Protein AF-A0A165JBP5-F1 (afdb_monomer)

Structure (mmCIF, N/CA/C/O backbone):
data_AF-A0A165JBP5-F1
#
_entry.id   AF-A0A165JBP5-F1
#
loop_
_atom_site.group_PDB
_atom_site.id
_atom_site.type_symbol
_atom_site.label_atom_id
_atom_site.label_alt_id
_atom_site.label_comp_id
_atom_site.label_asym_id
_atom_site.label_entity_id
_atom_site.label_seq_id
_atom_site.pdbx_PDB_ins_code
_atom_site.Cartn_x
_atom_site.Cartn_y
_atom_site.Cartn_z
_atom_site.occupancy
_atom_site.B_iso_or_equiv
_atom_site.auth_seq_id
_atom_site.auth_comp_id
_atom_site.auth_asym_id
_atom_site.auth_atom_id
_atom_site.pdbx_PDB_model_num
ATOM 1 N N . MET A 1 1 ? 61.149 -17.577 -31.610 1.00 40.12 1 MET A N 1
ATOM 2 C CA . MET A 1 1 ? 61.327 -18.401 -30.396 1.00 40.12 1 MET A CA 1
ATOM 3 C C . MET A 1 1 ? 60.528 -17.766 -29.270 1.00 40.12 1 MET A C 1
ATOM 5 O O . MET A 1 1 ? 60.958 -16.780 -28.693 1.00 40.12 1 MET A O 1
ATOM 9 N N . THR A 1 2 ? 59.317 -18.264 -29.044 1.00 34.28 2 THR A N 1
ATOM 10 C CA . THR A 1 2 ? 58.330 -17.736 -28.092 1.00 34.28 2 THR A CA 1
ATOM 11 C C . THR A 1 2 ? 57.999 -18.848 -27.102 1.00 34.28 2 THR A C 1
ATOM 13 O O . THR A 1 2 ? 57.401 -19.853 -27.479 1.00 34.28 2 THR A O 1
ATOM 16 N N . ALA A 1 3 ? 58.407 -18.693 -25.841 1.00 36.00 3 ALA A N 1
ATOM 17 C CA . ALA A 1 3 ? 58.127 -19.660 -24.783 1.00 36.00 3 ALA A CA 1
ATOM 18 C C . ALA A 1 3 ? 56.919 -19.199 -23.951 1.00 36.00 3 ALA A C 1
ATOM 20 O O . ALA A 1 3 ? 56.989 -18.243 -23.182 1.00 36.00 3 ALA A O 1
ATOM 21 N N . ARG A 1 4 ? 55.794 -19.898 -24.137 1.00 36.47 4 ARG A N 1
ATOM 22 C CA . ARG A 1 4 ? 54.567 -19.799 -23.333 1.00 36.47 4 ARG A CA 1
ATOM 23 C C . ARG A 1 4 ? 54.794 -20.433 -21.956 1.00 36.47 4 ARG A C 1
ATOM 25 O O . ARG A 1 4 ? 55.040 -21.634 -21.884 1.00 36.47 4 ARG A O 1
ATOM 32 N N . LYS A 1 5 ? 54.609 -19.675 -20.871 1.00 44.28 5 LYS A N 1
ATOM 33 C CA . LYS A 1 5 ? 54.377 -20.235 -19.528 1.00 44.28 5 LYS A CA 1
ATOM 34 C C . LYS A 1 5 ? 52.882 -20.525 -19.362 1.00 44.28 5 LYS A C 1
ATOM 36 O O . LYS A 1 5 ? 52.058 -19.621 -19.464 1.00 44.28 5 LYS A O 1
ATOM 41 N N . ARG A 1 6 ? 52.544 -21.802 -19.161 1.00 39.50 6 ARG A N 1
ATOM 42 C CA . ARG A 1 6 ? 51.209 -22.284 -18.778 1.00 39.50 6 ARG A CA 1
ATOM 43 C C . ARG A 1 6 ? 51.093 -22.212 -17.255 1.00 39.50 6 ARG A C 1
ATOM 45 O O . ARG A 1 6 ? 51.916 -22.807 -16.567 1.00 39.50 6 ARG A O 1
ATOM 52 N N . SER A 1 7 ? 50.087 -21.514 -16.743 1.00 42.91 7 SER A N 1
ATOM 53 C CA . SER A 1 7 ? 49.663 -21.608 -15.346 1.00 42.91 7 SER A CA 1
ATOM 54 C C . SER A 1 7 ? 48.680 -22.773 -15.201 1.00 42.91 7 SER A C 1
ATOM 56 O O . SER A 1 7 ? 47.671 -22.852 -15.902 1.00 42.91 7 SER A O 1
ATOM 58 N N . HIS A 1 8 ? 49.001 -23.715 -14.315 1.00 35.94 8 HIS A N 1
ATOM 59 C CA . HIS A 1 8 ? 48.080 -24.758 -13.880 1.00 35.94 8 HIS A CA 1
ATOM 60 C C . HIS A 1 8 ? 47.186 -24.195 -12.775 1.00 35.94 8 HIS A C 1
ATOM 62 O O . HIS A 1 8 ? 47.665 -23.823 -11.710 1.00 35.94 8 HIS A O 1
ATOM 68 N N . SER A 1 9 ? 45.886 -24.110 -13.059 1.00 41.00 9 SER A N 1
ATOM 69 C CA . SER A 1 9 ? 44.841 -23.835 -12.075 1.00 41.00 9 SER A CA 1
ATOM 70 C C . SER A 1 9 ? 44.392 -25.168 -11.479 1.00 41.00 9 SER A C 1
ATOM 72 O O . SER A 1 9 ? 43.798 -26.001 -12.165 1.00 41.00 9 SER A O 1
ATOM 74 N N . THR A 1 10 ? 44.728 -25.386 -10.213 1.00 41.56 10 THR A N 1
ATOM 75 C CA . THR A 1 10 ? 44.215 -26.473 -9.383 1.00 41.56 10 THR A CA 1
ATOM 76 C C . THR A 1 10 ? 42.797 -26.117 -8.931 1.00 41.56 10 THR A C 1
ATOM 78 O O . THR A 1 10 ? 42.577 -25.136 -8.225 1.00 41.56 10 THR A O 1
ATOM 81 N N . ARG A 1 11 ? 41.808 -26.900 -9.382 1.00 39.97 11 ARG A N 1
ATOM 82 C CA . ARG A 1 11 ? 40.430 -26.844 -8.871 1.00 39.97 11 ARG A CA 1
ATOM 83 C C . ARG A 1 11 ? 40.359 -27.523 -7.496 1.00 39.97 11 ARG A C 1
ATOM 85 O O . ARG A 1 11 ? 40.967 -28.582 -7.341 1.00 39.97 11 ARG A O 1
ATOM 92 N N . PRO A 1 12 ? 39.580 -26.990 -6.540 1.00 46.50 12 PRO A N 1
ATOM 93 C CA . PRO A 1 12 ? 39.239 -27.716 -5.324 1.00 46.50 12 PRO A CA 1
ATOM 94 C C . PRO A 1 12 ? 38.275 -28.880 -5.641 1.00 46.50 12 PRO A C 1
ATOM 96 O O . PRO A 1 12 ? 37.539 -28.814 -6.634 1.00 46.50 12 PRO A O 1
ATOM 99 N N . PRO A 1 13 ? 38.274 -29.952 -4.828 1.00 42.56 13 PRO A N 1
ATOM 100 C CA . PRO A 1 13 ? 37.424 -31.116 -5.049 1.00 42.56 13 PRO A CA 1
ATOM 101 C C . PRO A 1 13 ? 35.950 -30.764 -4.813 1.00 42.56 13 PRO A C 1
ATOM 103 O O . PRO A 1 13 ? 35.600 -30.109 -3.832 1.00 42.56 13 PRO A O 1
ATOM 106 N N . GLN A 1 14 ? 35.082 -31.206 -5.724 1.00 44.69 14 GLN A N 1
ATOM 107 C CA . GLN A 1 14 ? 33.636 -31.129 -5.536 1.00 44.69 14 GLN A CA 1
ATOM 108 C C . GLN A 1 14 ? 33.166 -32.174 -4.512 1.00 44.69 14 GLN A C 1
ATOM 110 O O . GLN A 1 14 ? 33.669 -33.300 -4.528 1.00 44.69 14 GLN A O 1
ATOM 115 N N . PRO A 1 15 ? 32.183 -31.849 -3.654 1.00 43.00 15 PRO A N 1
ATOM 116 C CA . PRO A 1 15 ? 31.571 -32.832 -2.776 1.00 43.00 15 PRO A CA 1
ATOM 117 C C . PRO A 1 15 ? 30.715 -33.814 -3.588 1.00 43.00 15 PRO A C 1
ATOM 119 O O . PRO A 1 15 ? 29.838 -33.421 -4.359 1.00 43.00 15 PRO A O 1
ATOM 122 N N . HIS A 1 16 ? 30.976 -35.106 -3.391 1.00 38.22 16 HIS A N 1
ATOM 123 C CA . HIS A 1 16 ? 30.145 -36.203 -3.873 1.00 38.22 16 HIS A CA 1
ATOM 124 C C . HIS A 1 16 ? 28.750 -36.126 -3.235 1.00 38.22 16 HIS A C 1
ATOM 126 O O . HIS A 1 16 ? 28.582 -36.457 -2.064 1.00 38.22 16 HIS A O 1
ATOM 132 N N . TYR A 1 17 ? 27.739 -35.738 -4.013 1.00 39.03 17 TYR A N 1
ATOM 133 C CA . TYR A 1 17 ? 26.344 -36.003 -3.667 1.00 39.03 17 TYR A CA 1
ATOM 134 C C . TYR A 1 17 ? 26.021 -37.460 -4.008 1.00 39.03 17 TYR A C 1
ATOM 136 O O . TYR A 1 17 ? 26.021 -37.855 -5.175 1.00 39.03 17 TYR A O 1
ATOM 144 N N . GLN A 1 18 ? 25.771 -38.268 -2.978 1.00 38.34 18 GLN A N 1
ATOM 145 C CA . GLN A 1 18 ? 25.191 -39.598 -3.132 1.00 38.34 18 GLN A CA 1
ATOM 146 C C . GLN A 1 18 ? 23.746 -39.458 -3.622 1.00 38.34 18 GLN A C 1
ATOM 148 O O . GLN A 1 18 ? 22.915 -38.809 -2.989 1.00 38.34 18 GLN A O 1
ATOM 153 N N . SER A 1 19 ? 23.457 -40.075 -4.765 1.00 35.28 19 SER A N 1
ATOM 154 C CA . SER A 1 19 ? 22.115 -40.218 -5.314 1.00 35.28 19 SER A CA 1
ATOM 155 C C . SER A 1 19 ? 21.290 -41.155 -4.429 1.00 35.28 19 SER A C 1
ATOM 157 O O . SER A 1 19 ? 21.468 -42.374 -4.477 1.00 35.28 19 SER A O 1
ATOM 159 N N . LEU A 1 20 ? 20.376 -40.599 -3.637 1.00 39.31 20 LEU A N 1
ATOM 160 C CA . LEU A 1 20 ? 19.314 -41.380 -3.012 1.00 39.31 20 LEU A CA 1
ATOM 161 C C . LEU A 1 20 ? 18.241 -41.677 -4.063 1.00 39.31 20 LEU A C 1
ATOM 163 O O . LEU A 1 20 ? 17.650 -40.778 -4.660 1.00 39.31 20 LEU A O 1
ATOM 167 N N . SER A 1 21 ? 18.041 -42.966 -4.318 1.00 40.03 21 SER A N 1
ATOM 168 C CA . SER A 1 21 ? 17.002 -43.510 -5.189 1.00 40.03 21 SER A CA 1
ATOM 169 C C . SER A 1 21 ? 15.609 -43.235 -4.601 1.00 40.03 21 SER A C 1
ATOM 171 O O . SER A 1 21 ? 15.443 -43.339 -3.384 1.00 40.03 21 SER A O 1
ATOM 173 N N . PRO A 1 22 ? 14.584 -42.930 -5.417 1.00 39.22 22 PRO A N 1
ATOM 174 C CA . PRO A 1 22 ? 13.241 -42.691 -4.905 1.00 39.22 22 PRO A CA 1
ATOM 175 C C . PRO A 1 22 ? 12.577 -44.007 -4.482 1.00 39.22 22 PRO A C 1
ATOM 177 O O . PRO A 1 22 ? 12.387 -44.921 -5.287 1.00 39.22 22 PRO A O 1
ATOM 180 N N . SER A 1 23 ? 12.202 -44.084 -3.205 1.00 35.91 23 SER A N 1
ATOM 181 C CA . SER A 1 23 ? 11.363 -45.141 -2.653 1.00 35.91 23 SER A CA 1
ATOM 182 C C . SER A 1 23 ? 9.948 -45.048 -3.222 1.00 35.91 23 SER A C 1
ATOM 184 O O . SER A 1 23 ? 9.291 -44.010 -3.144 1.00 35.91 23 SER A O 1
ATOM 186 N N . SER A 1 24 ? 9.482 -46.167 -3.759 1.00 37.31 24 SER A N 1
ATOM 187 C CA . SER A 1 24 ? 8.130 -46.424 -4.241 1.00 37.31 24 SER A CA 1
ATOM 188 C C . SER A 1 24 ? 7.043 -46.080 -3.216 1.00 37.31 24 SER A C 1
ATOM 190 O O . SER A 1 24 ? 6.986 -46.687 -2.145 1.00 37.31 24 SER A O 1
ATOM 192 N N . THR A 1 25 ? 6.121 -45.189 -3.578 1.00 37.62 25 THR A N 1
ATOM 193 C CA . THR A 1 25 ? 4.823 -45.034 -2.910 1.00 37.62 25 THR A CA 1
ATOM 194 C C . THR A 1 25 ? 3.768 -45.955 -3.543 1.00 37.62 25 THR A C 1
ATOM 196 O O . THR A 1 25 ? 3.795 -46.202 -4.754 1.00 37.62 25 THR A O 1
ATOM 199 N N . PRO A 1 26 ? 2.830 -46.505 -2.750 1.00 40.28 26 PRO A N 1
ATOM 200 C CA . PRO A 1 26 ? 1.852 -47.467 -3.237 1.00 40.28 26 PRO A CA 1
ATOM 201 C C . PRO A 1 26 ? 0.666 -46.799 -3.950 1.00 40.28 26 PRO A C 1
ATOM 203 O O . PRO A 1 26 ? 0.109 -45.796 -3.507 1.00 40.28 26 PRO A O 1
ATOM 206 N N . ARG A 1 27 ? 0.257 -47.433 -5.056 1.00 35.12 27 ARG A N 1
ATOM 207 C CA . ARG A 1 27 ? -0.957 -47.175 -5.847 1.00 35.12 27 ARG A CA 1
ATOM 208 C C . ARG A 1 27 ? -2.212 -47.078 -4.968 1.00 35.12 27 ARG A C 1
ATOM 210 O O . ARG A 1 27 ? -2.663 -48.086 -4.427 1.00 35.12 27 ARG A O 1
ATOM 217 N N . SER A 1 28 ? -2.845 -45.905 -4.953 1.00 36.03 28 SER A N 1
ATOM 218 C CA . SER A 1 28 ? -4.246 -45.755 -4.549 1.00 36.03 28 SER A CA 1
ATOM 219 C C . SER A 1 28 ? -5.163 -46.279 -5.660 1.00 36.03 28 SER A C 1
ATOM 221 O O . SER A 1 28 ? -5.062 -45.880 -6.824 1.00 36.03 28 SER A O 1
ATOM 223 N N . LYS A 1 29 ? -6.027 -47.234 -5.304 1.00 35.16 29 LYS A N 1
ATOM 224 C CA . LYS A 1 29 ? -7.043 -47.818 -6.182 1.00 35.16 29 LYS A CA 1
ATOM 225 C C . LYS A 1 29 ? -8.154 -46.795 -6.419 1.00 35.16 29 LYS A C 1
ATOM 227 O O . LYS A 1 29 ? -8.869 -46.407 -5.504 1.00 35.16 29 LYS A O 1
ATOM 232 N N . ARG A 1 30 ? -8.322 -46.423 -7.685 1.00 35.06 30 ARG A N 1
ATOM 233 C CA . ARG A 1 30 ? -9.455 -45.664 -8.219 1.00 35.06 30 ARG A CA 1
ATOM 234 C C . ARG A 1 30 ? -10.709 -46.544 -8.138 1.00 35.06 30 ARG A C 1
ATOM 236 O O . ARG A 1 30 ? -10.842 -47.493 -8.909 1.00 35.06 30 ARG A O 1
ATOM 243 N N . GLN A 1 31 ? -11.591 -46.269 -7.182 1.00 37.12 31 GLN A N 1
ATOM 244 C CA . GLN A 1 31 ? -12.885 -46.936 -7.060 1.00 37.12 31 GLN A CA 1
ATOM 245 C C . GLN A 1 31 ? -13.874 -46.243 -8.009 1.00 37.12 31 GLN A C 1
ATOM 247 O O . GLN A 1 31 ? -14.167 -45.059 -7.865 1.00 37.12 31 GLN A O 1
ATOM 252 N N . GLN A 1 32 ? -14.319 -46.970 -9.034 1.00 37.28 32 GLN A N 1
ATOM 253 C CA . GLN A 1 32 ? -15.434 -46.582 -9.895 1.00 37.28 32 GLN A CA 1
ATOM 254 C C . GLN A 1 32 ? -16.723 -46.624 -9.067 1.00 37.28 32 GLN A C 1
ATOM 256 O O . GLN A 1 32 ? -17.088 -47.688 -8.570 1.00 37.28 32 GLN A O 1
ATOM 261 N N . MET A 1 33 ? -17.423 -45.495 -8.939 1.00 34.31 33 MET A N 1
ATOM 262 C CA . MET A 1 33 ? -18.826 -45.506 -8.526 1.00 34.31 33 MET A CA 1
ATOM 263 C C . MET A 1 33 ? -19.697 -45.715 -9.764 1.00 34.31 33 MET A C 1
ATOM 265 O O . MET A 1 33 ? -19.704 -44.901 -10.686 1.00 34.31 33 MET A O 1
ATOM 269 N N . GLN A 1 34 ? -20.389 -46.853 -9.779 1.00 36.25 34 GLN A N 1
ATOM 270 C CA . GLN A 1 34 ? -21.493 -47.145 -10.682 1.00 36.25 34 GLN A CA 1
ATOM 271 C C . GLN A 1 34 ? -22.719 -46.333 -10.257 1.00 36.25 34 GLN A C 1
ATOM 273 O O . GLN A 1 34 ? -23.075 -46.297 -9.080 1.00 36.25 34 GLN A O 1
ATOM 278 N N . VAL A 1 35 ? -23.368 -45.713 -11.238 1.00 39.09 35 VAL A N 1
ATOM 279 C CA . VAL A 1 35 ? -24.694 -45.108 -11.109 1.00 39.09 35 VAL A CA 1
ATOM 280 C C . VAL A 1 35 ? -25.719 -46.206 -11.387 1.00 39.09 35 VAL A C 1
ATOM 282 O O . VAL A 1 35 ? -25.727 -46.779 -12.475 1.00 39.09 35 VAL A O 1
ATOM 285 N N . GLY A 1 36 ? -26.561 -46.510 -10.400 1.00 37.16 36 GLY A N 1
ATOM 286 C CA . GLY A 1 36 ? -27.733 -47.375 -10.534 1.00 37.16 36 GLY A CA 1
ATOM 287 C C . GLY A 1 36 ? -29.008 -46.596 -10.178 1.00 37.16 36 GLY A C 1
ATOM 288 O O . GLY A 1 36 ? -28.953 -45.764 -9.270 1.00 37.16 36 GLY A O 1
ATOM 289 N N . PRO A 1 37 ? -30.139 -46.813 -10.876 1.00 53.53 37 PRO A N 1
ATOM 290 C CA . PRO A 1 37 ? -31.358 -46.037 -10.689 1.00 53.53 37 PRO A CA 1
ATOM 291 C C . PRO A 1 37 ? -32.276 -46.691 -9.651 1.00 53.53 37 PRO A C 1
ATOM 293 O O . PRO A 1 37 ? -32.528 -47.892 -9.710 1.00 53.53 37 PRO A O 1
ATOM 296 N N . HIS A 1 38 ? -32.858 -45.894 -8.755 1.00 37.09 38 HIS A N 1
ATOM 297 C CA . HIS A 1 38 ? -34.018 -46.316 -7.976 1.00 37.09 38 HIS A CA 1
ATOM 298 C C . HIS A 1 38 ? -35.079 -45.221 -7.963 1.00 37.09 38 HIS A C 1
ATOM 300 O O . HIS A 1 38 ? -34.883 -44.136 -7.423 1.00 37.09 38 HIS A O 1
ATOM 306 N N . GLY A 1 39 ? -36.211 -45.541 -8.591 1.00 39.78 39 GLY A N 1
ATOM 307 C CA . GLY A 1 39 ? -37.478 -44.875 -8.342 1.00 39.78 39 GLY A CA 1
ATOM 308 C C . GLY A 1 39 ? -38.073 -45.319 -7.006 1.00 39.78 39 GLY A C 1
ATOM 309 O O . GLY A 1 39 ? -37.805 -46.418 -6.523 1.00 39.78 39 GLY A O 1
ATOM 310 N N . GLY A 1 40 ? -38.911 -44.457 -6.440 1.00 34.47 40 GLY A N 1
ATOM 311 C CA . GLY A 1 40 ? -39.690 -44.734 -5.242 1.00 34.47 40 GLY A CA 1
ATOM 312 C C . GLY A 1 40 ? -40.638 -43.577 -4.953 1.00 34.47 40 GLY A C 1
ATOM 313 O O . GLY A 1 40 ? -40.209 -42.504 -4.548 1.00 34.47 40 GLY A O 1
ATOM 314 N N . GLN A 1 41 ? -41.921 -43.803 -5.222 1.00 39.88 41 GLN A N 1
ATOM 315 C CA . GLN A 1 41 ? -43.050 -42.962 -4.826 1.00 39.88 41 GLN A CA 1
ATOM 316 C C . GLN A 1 41 ? -43.143 -42.864 -3.290 1.00 39.88 41 GLN A C 1
ATOM 318 O O . GLN A 1 41 ? -42.776 -43.814 -2.603 1.00 39.88 41 GLN A O 1
ATOM 323 N N . THR A 1 42 ? -43.710 -41.782 -2.744 1.00 37.16 42 THR A N 1
ATOM 324 C CA . THR A 1 42 ? -45.019 -41.782 -2.042 1.00 37.16 42 THR A CA 1
ATOM 325 C C . THR A 1 42 ? -45.286 -40.482 -1.253 1.00 37.16 42 THR A C 1
ATOM 327 O O . THR A 1 42 ? -44.430 -39.966 -0.549 1.00 37.16 42 THR A O 1
ATOM 330 N N . ASN A 1 43 ? -46.535 -40.023 -1.392 1.00 34.06 43 ASN A N 1
ATOM 331 C CA . ASN A 1 43 ? -47.472 -39.477 -0.396 1.00 34.06 43 ASN A CA 1
ATOM 332 C C . ASN A 1 43 ? -47.259 -38.120 0.309 1.00 34.06 43 ASN A C 1
ATOM 334 O O . ASN A 1 43 ? -46.592 -37.984 1.326 1.00 34.06 43 ASN A O 1
ATOM 338 N N . ALA A 1 44 ? -48.022 -37.157 -0.220 1.00 40.97 44 ALA A N 1
ATOM 339 C CA . ALA A 1 44 ? -49.000 -36.277 0.430 1.00 40.97 44 ALA A CA 1
ATOM 340 C C . ALA A 1 44 ? -49.234 -36.353 1.957 1.00 40.97 44 ALA A C 1
ATOM 342 O O . ALA A 1 44 ? -49.679 -37.376 2.464 1.00 40.97 44 ALA A O 1
ATOM 343 N N . THR A 1 45 ? -49.147 -35.175 2.589 1.00 37.34 45 THR A N 1
ATOM 344 C CA . THR A 1 45 ? -50.073 -34.553 3.572 1.00 37.34 45 THR A CA 1
ATOM 345 C C . THR A 1 45 ? -49.697 -33.057 3.584 1.00 37.34 45 THR A C 1
ATOM 347 O O . THR A 1 45 ? -48.517 -32.752 3.687 1.00 37.34 45 THR A O 1
ATOM 350 N N . GLY A 1 46 ? -50.550 -32.053 3.368 1.00 38.16 46 GLY A N 1
ATOM 351 C CA . GLY A 1 46 ? -51.914 -31.875 3.855 1.00 38.16 46 GLY A CA 1
ATOM 352 C C . GLY A 1 46 ? -51.877 -31.026 5.131 1.00 38.16 46 GLY A C 1
ATOM 353 O O . GLY A 1 46 ? -51.857 -31.590 6.216 1.00 38.16 46 GLY A O 1
ATOM 354 N N . SER A 1 47 ? -51.814 -29.695 5.007 1.00 36.81 47 SER A N 1
ATOM 355 C CA . SER A 1 47 ? -52.013 -28.758 6.123 1.00 36.81 47 SER A CA 1
ATOM 356 C C . SER A 1 47 ? -52.452 -27.397 5.580 1.00 36.81 47 SER A C 1
ATOM 358 O O . SER A 1 47 ? -51.651 -26.609 5.078 1.00 36.81 47 SER A O 1
ATOM 360 N N . GLU A 1 48 ? -53.766 -27.191 5.613 1.00 45.06 48 GLU A N 1
ATOM 361 C CA . GLU A 1 48 ? -54.444 -25.913 5.437 1.00 45.06 48 GLU A CA 1
ATOM 362 C C . GLU A 1 48 ? -54.163 -25.013 6.646 1.00 45.06 48 GLU A C 1
ATOM 364 O O . GLU A 1 48 ? -54.298 -25.458 7.785 1.00 45.06 48 GLU A O 1
ATOM 369 N N . PHE A 1 49 ? -53.885 -23.727 6.423 1.00 37.09 49 PHE A N 1
ATOM 370 C CA . PHE A 1 49 ? -54.170 -22.707 7.431 1.00 37.09 49 PHE A CA 1
ATOM 371 C C . PHE A 1 49 ? -54.885 -21.521 6.792 1.00 37.09 49 PHE A C 1
ATOM 373 O O . PHE A 1 49 ? -54.426 -20.922 5.820 1.00 37.09 49 PHE A O 1
ATOM 380 N N . ARG A 1 50 ? -56.074 -21.270 7.341 1.00 40.19 50 ARG A N 1
ATOM 381 C CA . ARG A 1 50 ? -57.040 -20.254 6.947 1.00 40.19 50 ARG A CA 1
ATOM 382 C C . ARG A 1 50 ? -56.589 -18.849 7.338 1.00 40.19 50 ARG A C 1
ATOM 384 O O . ARG A 1 50 ? -55.967 -18.625 8.370 1.00 40.19 50 ARG A O 1
ATOM 391 N N . SER A 1 51 ? -57.018 -17.943 6.475 1.00 41.56 51 SER A N 1
ATOM 392 C CA . SER A 1 51 ? -57.146 -16.495 6.579 1.00 41.56 51 SER A CA 1
ATOM 393 C C . SER A 1 51 ? -58.062 -16.014 7.709 1.00 41.56 51 SER A C 1
ATOM 395 O O . SER A 1 51 ? -59.142 -16.575 7.854 1.00 41.56 51 SER A O 1
ATOM 397 N N . ASP A 1 52 ? -57.688 -14.894 8.336 1.00 39.91 52 ASP A N 1
ATOM 398 C CA . ASP A 1 52 ? -58.561 -13.823 8.862 1.00 39.91 52 ASP A CA 1
ATOM 399 C C . ASP A 1 52 ? -57.718 -12.525 8.856 1.00 39.91 52 ASP A C 1
ATOM 401 O O . ASP A 1 52 ? -56.671 -12.455 9.492 1.00 39.91 52 ASP A O 1
ATOM 405 N N . ILE A 1 53 ? -57.879 -11.627 7.878 1.00 44.06 53 ILE A N 1
ATOM 406 C CA . ILE A 1 53 ? -58.703 -10.399 7.890 1.00 44.06 53 ILE A CA 1
ATOM 407 C C . ILE A 1 53 ? -58.643 -9.610 9.207 1.00 44.06 53 ILE A C 1
ATOM 409 O O . ILE A 1 53 ? -59.358 -9.924 10.149 1.00 44.06 53 ILE A O 1
ATOM 413 N N . LEU A 1 54 ? -57.932 -8.474 9.190 1.00 44.19 54 LEU A N 1
ATOM 414 C CA . LEU A 1 54 ? -58.326 -7.253 9.901 1.00 44.19 54 LEU A CA 1
ATOM 415 C C . LEU A 1 54 ? -57.858 -6.006 9.129 1.00 44.19 54 LEU A C 1
ATOM 417 O O . LEU A 1 54 ? -56.804 -5.982 8.501 1.00 44.19 54 LEU A O 1
ATOM 421 N N . HIS A 1 55 ? -58.748 -5.018 9.117 1.00 41.50 55 HIS A N 1
ATOM 422 C CA . HIS A 1 55 ? -58.764 -3.809 8.298 1.00 41.50 55 HIS A CA 1
ATOM 423 C C . HIS A 1 55 ? -57.791 -2.728 8.793 1.00 41.50 55 HIS A C 1
ATOM 425 O O . HIS A 1 55 ? -57.605 -2.578 9.997 1.00 41.50 55 HIS A O 1
ATOM 431 N N . GLY A 1 56 ? -57.293 -1.878 7.885 1.00 33.94 56 GLY A N 1
ATOM 432 C CA . GLY A 1 56 ? -56.628 -0.633 8.281 1.00 33.94 56 GLY A CA 1
ATOM 433 C C . GLY A 1 56 ? -56.138 0.244 7.127 1.00 33.94 56 GLY A C 1
ATOM 434 O O . GLY A 1 56 ? -55.027 0.072 6.654 1.00 33.94 56 GLY A O 1
ATOM 435 N N . HIS A 1 57 ? -56.973 1.212 6.736 1.00 37.41 57 HIS A N 1
ATOM 436 C CA . HIS A 1 57 ? -56.639 2.491 6.086 1.00 37.41 57 HIS A CA 1
ATOM 437 C C . HIS A 1 57 ? -55.823 2.497 4.777 1.00 37.41 57 HIS A C 1
ATOM 439 O O . HIS A 1 57 ? -54.617 2.725 4.747 1.00 37.41 57 HIS A O 1
ATOM 445 N N . ALA A 1 58 ? -56.557 2.422 3.662 1.00 35.47 58 ALA A N 1
ATOM 446 C CA . ALA A 1 58 ? -56.103 2.882 2.356 1.00 35.47 58 ALA A CA 1
ATOM 447 C C . ALA A 1 58 ? -56.041 4.422 2.320 1.00 35.47 58 ALA A C 1
ATOM 449 O O . ALA A 1 58 ? -57.072 5.098 2.332 1.00 35.47 58 ALA A O 1
ATOM 450 N N . ALA A 1 59 ? -54.831 4.978 2.250 1.00 42.41 59 ALA A N 1
ATOM 451 C CA . ALA A 1 59 ? -54.622 6.319 1.723 1.00 42.41 59 ALA A CA 1
ATOM 452 C C . ALA A 1 59 ? -54.786 6.257 0.196 1.00 42.41 59 ALA A C 1
ATOM 454 O O . ALA A 1 59 ? -54.151 5.443 -0.475 1.00 42.41 59 ALA A O 1
ATOM 455 N N . ALA A 1 60 ? -55.683 7.083 -0.339 1.00 46.16 60 ALA A N 1
ATOM 456 C CA . ALA A 1 60 ? -55.962 7.173 -1.762 1.00 46.16 60 ALA A CA 1
ATOM 457 C C . ALA A 1 60 ? -54.694 7.569 -2.534 1.00 46.16 60 ALA A C 1
ATOM 459 O O . ALA A 1 60 ? -54.219 8.699 -2.436 1.00 46.16 60 ALA A O 1
ATOM 460 N N . VAL A 1 61 ? -54.161 6.628 -3.312 1.00 47.41 61 VAL A N 1
ATOM 461 C CA . VAL A 1 61 ? -53.156 6.904 -4.339 1.00 47.41 61 VAL A CA 1
ATOM 462 C C . VAL A 1 61 ? -53.862 7.673 -5.462 1.00 47.41 61 VAL A C 1
ATOM 464 O O . VAL A 1 61 ? -54.837 7.155 -6.017 1.00 47.41 61 VAL A O 1
ATOM 467 N N . PRO A 1 62 ? -53.437 8.903 -5.798 1.00 51.97 62 PRO A N 1
ATOM 468 C CA . PRO A 1 62 ? -54.016 9.636 -6.912 1.00 51.97 62 PRO A CA 1
ATOM 469 C C . PRO A 1 62 ? -53.716 8.890 -8.215 1.00 51.97 62 PRO A C 1
ATOM 471 O O . PRO A 1 62 ? -52.591 8.454 -8.459 1.00 51.97 62 PRO A O 1
ATOM 474 N N . ALA A 1 63 ? -54.754 8.722 -9.033 1.00 49.34 63 ALA A N 1
ATOM 475 C CA . ALA A 1 63 ? -54.666 8.077 -10.333 1.00 49.34 63 ALA A CA 1
ATOM 476 C C . ALA A 1 63 ? -53.550 8.711 -11.191 1.00 49.34 63 ALA A C 1
ATOM 478 O O . ALA A 1 63 ? -53.418 9.940 -11.202 1.00 49.34 63 ALA A O 1
ATOM 479 N N . PRO A 1 64 ? -52.758 7.906 -11.924 1.00 46.34 64 PRO A N 1
ATOM 480 C CA . PRO A 1 64 ? -51.730 8.427 -12.810 1.00 46.34 64 PRO A CA 1
ATOM 481 C C . PRO A 1 64 ? -52.392 9.261 -13.905 1.00 46.34 64 PRO A C 1
ATOM 483 O O . PRO A 1 64 ? -53.244 8.785 -14.653 1.00 46.34 64 PRO A O 1
ATOM 486 N N . ASN A 1 65 ? -52.003 10.530 -13.955 1.00 52.53 65 ASN A N 1
ATOM 487 C CA . ASN A 1 65 ? -52.467 11.517 -14.916 1.00 52.53 65 ASN A CA 1
ATOM 488 C C . ASN A 1 65 ? -52.055 11.063 -16.337 1.00 52.53 65 ASN A C 1
ATOM 490 O O . ASN A 1 65 ? -50.856 10.995 -16.610 1.00 52.53 65 ASN A O 1
ATOM 494 N N . PRO A 1 66 ? -52.984 10.728 -17.253 1.00 50.66 66 PRO A N 1
ATOM 495 C CA . PRO A 1 66 ? -52.639 10.152 -18.555 1.00 50.66 66 PRO A CA 1
ATOM 496 C C . PRO A 1 66 ? -52.245 11.206 -19.601 1.00 50.66 66 PRO A C 1
ATOM 498 O O . PRO A 1 66 ? -52.369 10.960 -20.797 1.00 50.66 66 PRO A O 1
ATOM 501 N N . ASN A 1 67 ? -51.785 12.390 -19.193 1.00 53.50 67 ASN A N 1
ATOM 502 C CA . ASN A 1 67 ? -51.414 13.438 -20.135 1.00 53.50 67 ASN A CA 1
ATOM 503 C C . ASN A 1 67 ? -50.250 14.305 -19.647 1.00 53.50 67 ASN A C 1
ATOM 505 O O . ASN A 1 67 ? -50.162 14.650 -18.475 1.00 53.50 67 ASN A O 1
ATOM 509 N N . SER A 1 68 ? -49.420 14.675 -20.628 1.00 54.59 68 SER A N 1
ATOM 510 C CA . SER A 1 68 ? -48.341 15.673 -20.625 1.00 54.59 68 SER A CA 1
ATOM 511 C C . SER A 1 68 ? -47.061 15.352 -19.844 1.00 54.59 68 SER A C 1
ATOM 513 O O . SER A 1 68 ? -46.811 15.898 -18.776 1.00 54.59 68 SER A O 1
ATOM 515 N N . ASN A 1 69 ? -46.207 14.521 -20.441 1.00 51.59 69 ASN A N 1
ATOM 516 C CA . ASN A 1 69 ? -44.827 14.898 -20.781 1.00 51.59 69 ASN A CA 1
ATOM 517 C C . ASN A 1 69 ? -44.243 13.806 -21.681 1.00 51.59 69 ASN A C 1
ATOM 519 O O . ASN A 1 69 ? -43.378 13.025 -21.292 1.00 51.59 69 ASN A O 1
ATOM 523 N N . ALA A 1 70 ? -44.761 13.733 -22.911 1.00 51.34 70 ALA A N 1
ATOM 524 C CA . ALA A 1 70 ? -43.997 13.123 -23.983 1.00 51.34 70 ALA A CA 1
ATOM 525 C C . ALA A 1 70 ? -42.741 13.982 -24.140 1.00 51.34 70 ALA A C 1
ATOM 527 O O . ALA A 1 70 ? -42.829 15.117 -24.615 1.00 51.34 70 ALA A O 1
ATOM 528 N N . SER A 1 71 ? -41.595 13.472 -23.682 1.00 51.53 71 SER A N 1
ATOM 529 C CA . SER A 1 71 ? -40.299 14.010 -24.079 1.00 51.53 71 SER A CA 1
ATOM 530 C C . SER A 1 71 ? -40.357 14.220 -25.591 1.00 51.53 71 SER A C 1
ATOM 532 O O . SER A 1 71 ? -40.802 13.297 -26.289 1.00 51.53 71 SER A O 1
ATOM 534 N N . PRO A 1 72 ? -39.997 15.410 -26.110 1.00 56.62 72 PRO A N 1
ATOM 535 C CA . PRO A 1 72 ? -39.979 15.611 -27.547 1.00 56.62 72 PRO A CA 1
ATOM 536 C C . PRO A 1 72 ? -39.175 14.451 -28.138 1.00 56.62 72 PRO A C 1
ATOM 538 O O . PRO A 1 72 ? -38.143 14.094 -27.553 1.00 56.62 72 PRO A O 1
ATOM 541 N N . PRO A 1 73 ? -39.658 13.798 -29.215 1.00 55.81 73 PRO A N 1
ATOM 542 C CA . PRO A 1 73 ? -38.874 12.765 -29.875 1.00 55.81 73 PRO A CA 1
ATOM 543 C C . PRO A 1 73 ? -37.497 13.371 -30.073 1.00 55.81 73 PRO A C 1
ATOM 545 O O . PRO A 1 73 ? -37.439 14.496 -30.572 1.00 55.81 73 PRO A O 1
ATOM 548 N N . PHE A 1 74 ? -36.445 12.700 -29.581 1.00 47.66 74 PHE A N 1
ATOM 549 C CA . PHE A 1 74 ? -35.064 13.124 -29.788 1.00 47.66 74 PHE A CA 1
ATOM 550 C C . PHE A 1 74 ? -34.979 13.523 -31.251 1.00 47.66 74 PHE A C 1
ATOM 552 O O . PHE A 1 74 ? -35.035 12.661 -32.132 1.00 47.66 74 PHE A O 1
ATOM 559 N N . ALA A 1 75 ? -34.988 14.832 -31.508 1.00 56.62 75 ALA A N 1
ATOM 560 C CA . ALA A 1 75 ? -34.837 15.338 -32.844 1.00 56.62 75 ALA A CA 1
ATOM 561 C C . ALA A 1 75 ? -33.439 14.862 -33.171 1.00 56.62 75 ALA A C 1
ATOM 563 O O . ALA A 1 75 ? -32.483 15.338 -32.562 1.00 56.62 75 ALA A O 1
ATOM 564 N N . GLN A 1 76 ? -33.347 13.822 -34.001 1.00 57.16 76 GLN A N 1
ATOM 565 C CA . GLN A 1 76 ? -32.091 13.356 -34.546 1.00 57.16 76 GLN A CA 1
ATOM 566 C C . GLN A 1 76 ? -31.549 14.570 -35.283 1.00 57.16 76 GLN A C 1
ATOM 568 O O . GLN A 1 76 ? -31.921 14.827 -36.431 1.00 57.16 76 GLN A O 1
ATOM 573 N N . GLN A 1 77 ? -30.767 15.388 -34.574 1.00 62.00 77 GLN A N 1
ATOM 574 C CA . GLN A 1 77 ? -29.902 16.367 -35.180 1.00 62.00 77 GLN A CA 1
ATOM 575 C C . GLN A 1 77 ? -29.092 15.526 -36.140 1.00 62.00 77 GLN A C 1
ATOM 577 O O . GLN A 1 77 ? -28.326 14.659 -35.730 1.00 62.00 77 GLN A O 1
ATOM 582 N N . ARG A 1 78 ? -29.415 15.667 -37.426 1.00 68.75 78 ARG A N 1
ATOM 583 C CA . ARG A 1 78 ? -28.645 15.025 -38.470 1.00 68.75 78 ARG A CA 1
ATOM 584 C C . ARG A 1 78 ? -27.257 15.595 -38.302 1.00 68.75 78 ARG A C 1
ATOM 586 O O . ARG A 1 78 ? -27.076 16.794 -38.526 1.00 68.75 78 ARG A O 1
ATOM 593 N N . ASP A 1 79 ? -26.337 14.753 -37.853 1.00 79.75 79 ASP A N 1
ATOM 594 C CA . ASP A 1 79 ? -24.935 15.109 -37.845 1.00 79.75 79 ASP A CA 1
ATOM 595 C C . ASP A 1 79 ? -24.601 15.651 -39.241 1.00 79.75 79 ASP A C 1
ATOM 597 O O . ASP A 1 79 ? -25.078 15.101 -40.248 1.00 79.75 79 ASP A O 1
ATOM 601 N N . PRO A 1 80 ? -23.892 16.788 -39.324 1.00 86.62 80 PRO A N 1
ATOM 602 C CA . PRO A 1 80 ? -23.537 17.370 -40.606 1.00 86.62 80 PRO A CA 1
ATOM 603 C C . PRO A 1 80 ? -22.851 16.305 -41.466 1.00 86.62 80 PRO A C 1
ATOM 605 O O . PRO A 1 80 ? -22.050 15.510 -40.975 1.00 86.62 80 PRO A O 1
ATOM 608 N N . ALA A 1 81 ? -23.213 16.253 -42.750 1.00 88.06 81 ALA A N 1
ATOM 609 C CA . ALA A 1 81 ? -22.675 15.253 -43.660 1.00 88.06 81 ALA A CA 1
ATOM 610 C C . ALA A 1 81 ? -21.148 15.397 -43.736 1.00 88.06 81 ALA A C 1
ATOM 612 O O . ALA A 1 81 ? -20.653 16.426 -44.194 1.00 88.06 81 ALA A O 1
ATOM 613 N N . VAL A 1 82 ? -20.427 14.367 -43.285 1.00 92.00 82 VAL A N 1
ATOM 614 C CA . VAL A 1 82 ? -18.961 14.330 -43.315 1.00 92.00 82 VAL A CA 1
ATOM 615 C C . VAL A 1 82 ? -18.494 14.395 -44.768 1.00 92.00 82 VAL A C 1
ATOM 617 O O . VAL A 1 82 ? -18.931 13.609 -45.614 1.00 92.00 82 VAL A O 1
ATOM 620 N N . THR A 1 83 ? -17.617 15.343 -45.070 1.00 95.69 83 THR A N 1
ATOM 621 C CA . THR A 1 83 ? -17.076 15.546 -46.416 1.00 95.69 83 THR A CA 1
ATOM 622 C C . THR A 1 83 ? -16.037 14.480 -46.767 1.00 95.69 83 THR A C 1
ATOM 624 O O . THR A 1 83 ? -15.393 13.877 -45.905 1.00 95.69 83 THR A O 1
ATOM 627 N N . VAL A 1 84 ? -15.834 14.242 -48.066 1.00 92.12 84 VAL A N 1
ATOM 628 C CA . VAL A 1 84 ? -14.808 13.301 -48.554 1.00 92.12 84 VAL A CA 1
ATOM 629 C C . VAL A 1 84 ? -13.407 13.753 -48.121 1.00 92.12 84 VAL A C 1
ATOM 631 O O . VAL A 1 84 ? -12.531 12.926 -47.860 1.00 92.12 84 VAL A O 1
ATOM 634 N N . GLU A 1 85 ? -13.201 15.062 -48.010 1.00 94.00 85 GLU A N 1
ATOM 635 C CA . GLU A 1 85 ? -11.973 15.700 -47.549 1.00 94.00 85 GLU A CA 1
ATOM 636 C C . GLU A 1 85 ? -11.703 15.410 -46.069 1.00 94.00 85 GLU A C 1
ATOM 638 O O . GLU A 1 85 ? -10.582 15.026 -45.739 1.00 94.00 85 GLU A O 1
ATOM 643 N N . GLU A 1 86 ? -12.715 15.504 -45.201 1.00 91.44 86 GLU A N 1
ATOM 644 C CA . GLU A 1 86 ? -12.602 15.159 -43.774 1.00 91.44 86 GLU A CA 1
ATOM 645 C C . GLU A 1 86 ? -12.306 13.671 -43.571 1.00 91.44 86 GLU A C 1
ATOM 647 O O . GLU A 1 86 ? -11.440 13.319 -42.772 1.00 91.44 86 GLU A O 1
ATOM 652 N N . ILE A 1 87 ? -12.952 12.790 -44.343 1.00 91.50 87 ILE A N 1
ATOM 653 C CA . ILE A 1 87 ? -12.663 11.348 -44.306 1.00 91.50 87 ILE A CA 1
ATOM 654 C C . ILE A 1 87 ? -11.215 11.090 -44.738 1.00 91.50 87 ILE A C 1
ATOM 656 O O . ILE A 1 87 ? -10.496 10.330 -44.089 1.00 91.50 87 ILE A O 1
ATOM 660 N N . ARG A 1 88 ? -10.755 11.730 -45.821 1.00 91.25 88 ARG A N 1
ATOM 661 C CA . ARG A 1 88 ? -9.379 11.578 -46.316 1.00 91.25 88 ARG A CA 1
ATOM 662 C C . ARG A 1 88 ? -8.355 12.093 -45.304 1.00 91.25 88 ARG A C 1
ATOM 664 O O . ARG A 1 88 ? -7.362 11.404 -45.083 1.00 91.25 88 ARG A O 1
ATOM 671 N N . ALA A 1 89 ? -8.603 13.249 -44.690 1.00 91.31 89 ALA A N 1
ATOM 672 C CA . ALA A 1 89 ? -7.753 13.808 -43.643 1.00 91.31 89 ALA A CA 1
ATOM 673 C C . ALA A 1 89 ? -7.685 12.865 -42.432 1.00 91.31 89 ALA A C 1
ATOM 675 O O . ALA A 1 89 ? -6.596 12.463 -42.038 1.00 91.31 89 ALA A O 1
ATOM 676 N N . ALA A 1 90 ? -8.831 12.384 -41.939 1.00 91.56 90 ALA A N 1
ATOM 677 C CA . ALA A 1 90 ? -8.884 11.440 -40.823 1.00 91.56 90 ALA A CA 1
ATOM 678 C C . ALA A 1 90 ? -8.139 10.124 -41.116 1.00 91.56 90 ALA A C 1
ATOM 680 O O . ALA A 1 90 ? -7.464 9.575 -40.242 1.00 91.56 90 ALA A O 1
ATOM 681 N N . LEU A 1 91 ? -8.223 9.612 -42.349 1.00 87.38 91 LEU A N 1
ATOM 682 C CA . LEU A 1 91 ? -7.493 8.413 -42.771 1.00 87.38 91 LEU A CA 1
ATOM 683 C C . LEU A 1 91 ? -5.983 8.659 -42.890 1.00 87.38 91 LEU A C 1
ATOM 685 O O . LEU A 1 91 ? -5.199 7.789 -42.513 1.00 87.38 91 LEU A O 1
ATOM 689 N N . GLN A 1 92 ? -5.567 9.825 -43.391 1.00 85.19 92 GLN A N 1
ATOM 690 C CA . GLN A 1 92 ? -4.156 10.216 -43.461 1.00 85.19 92 GLN A CA 1
ATOM 691 C C . GLN A 1 92 ? -3.559 10.404 -42.066 1.00 85.19 92 GLN A C 1
ATOM 693 O O . GLN A 1 92 ? -2.477 9.880 -41.803 1.00 85.19 92 GLN A O 1
ATOM 698 N N . ASP A 1 93 ? -4.290 11.051 -41.160 1.00 82.69 93 ASP A N 1
ATOM 699 C CA . ASP A 1 93 ? -3.905 11.203 -39.758 1.00 82.69 93 ASP A CA 1
ATOM 700 C C . ASP A 1 93 ? -3.799 9.834 -39.075 1.00 82.69 93 ASP A C 1
ATOM 702 O O . ASP A 1 93 ? -2.788 9.522 -38.445 1.00 82.69 93 ASP A O 1
ATOM 706 N N . SER A 1 94 ? -4.782 8.953 -39.285 1.00 80.62 94 SER A N 1
ATOM 707 C CA . SER A 1 94 ? -4.753 7.579 -38.764 1.00 80.62 94 SER A CA 1
ATOM 708 C C . SER A 1 94 ? -3.556 6.783 -39.302 1.00 80.62 94 SER A C 1
ATOM 710 O O . SER A 1 94 ? -2.883 6.083 -38.546 1.00 80.62 94 SER A O 1
ATOM 712 N N . ALA A 1 95 ? -3.240 6.909 -40.595 1.00 75.12 95 ALA A N 1
ATOM 713 C CA . ALA A 1 95 ? -2.094 6.244 -41.215 1.00 75.12 95 ALA A CA 1
ATOM 714 C C . ALA A 1 95 ? -0.749 6.794 -40.709 1.00 75.12 95 ALA A C 1
ATOM 716 O O . ALA A 1 95 ? 0.180 6.020 -40.463 1.00 75.12 95 ALA A O 1
ATOM 717 N N . ALA A 1 96 ? -0.648 8.110 -40.495 1.00 72.62 96 ALA A N 1
ATOM 718 C CA . ALA A 1 96 ? 0.526 8.745 -39.903 1.00 72.62 96 ALA A CA 1
ATOM 719 C C . ALA A 1 96 ? 0.755 8.280 -38.453 1.00 72.62 96 ALA A C 1
ATOM 721 O O . ALA A 1 96 ? 1.898 8.061 -38.046 1.00 72.62 96 ALA A O 1
ATOM 722 N N . VAL A 1 97 ? -0.324 8.045 -37.698 1.00 70.56 97 VAL A N 1
ATOM 723 C CA . VAL A 1 97 ? -0.278 7.512 -36.326 1.00 70.56 97 VAL A CA 1
ATOM 724 C C . VAL A 1 97 ? 0.199 6.053 -36.288 1.00 70.56 97 VAL A C 1
ATOM 726 O O . VAL A 1 97 ? 0.979 5.691 -35.406 1.00 70.56 97 VAL A O 1
ATOM 729 N N . ILE A 1 98 ? -0.192 5.221 -37.261 1.00 69.56 98 ILE A N 1
ATOM 730 C CA . ILE A 1 98 ? 0.223 3.805 -37.343 1.00 69.56 98 ILE A CA 1
ATOM 731 C C . ILE A 1 98 ? 1.739 3.664 -37.595 1.00 69.56 98 ILE A C 1
ATOM 733 O O . ILE A 1 98 ? 2.357 2.700 -37.141 1.00 69.56 98 ILE A O 1
ATOM 737 N N . GLY A 1 99 ? 2.362 4.622 -38.289 1.00 55.62 99 GLY A N 1
ATOM 738 C CA . GLY A 1 99 ? 3.745 4.510 -38.765 1.00 55.62 99 GLY A CA 1
ATOM 739 C C . GLY A 1 99 ? 4.855 4.935 -37.793 1.00 55.62 99 GLY A C 1
ATOM 740 O O . GLY A 1 99 ? 6.028 4.757 -38.124 1.00 55.62 99 GLY A O 1
ATOM 741 N N . GLY A 1 100 ? 4.547 5.516 -36.626 1.00 56.91 100 GLY A N 1
ATOM 742 C CA . GLY A 1 100 ? 5.550 6.356 -35.958 1.00 56.91 100 GLY A CA 1
ATOM 743 C C . GLY A 1 100 ? 5.468 6.544 -34.451 1.00 56.91 100 GLY A C 1
ATOM 744 O O . GLY A 1 100 ? 6.065 7.503 -33.964 1.00 56.91 100 GLY A O 1
ATOM 745 N N . SER A 1 101 ? 4.813 5.673 -33.680 1.00 69.88 101 SER A N 1
ATOM 746 C CA . SER A 1 101 ? 4.792 5.830 -32.217 1.00 69.88 101 SER A CA 1
ATOM 747 C C . SER A 1 101 ? 6.123 5.400 -31.574 1.00 69.88 101 SER A C 1
ATOM 749 O O . SER A 1 101 ? 6.190 4.437 -30.805 1.00 69.88 101 SER A O 1
ATOM 751 N N . LYS A 1 102 ? 7.219 6.102 -31.889 1.00 87.00 102 LYS A N 1
ATOM 752 C CA . LYS A 1 102 ? 8.411 6.069 -31.040 1.00 87.00 102 LYS A CA 1
ATOM 753 C C . LYS A 1 102 ? 7.991 6.623 -29.686 1.00 87.00 102 LYS A C 1
ATOM 755 O O . LYS A 1 102 ? 7.519 7.755 -29.600 1.00 87.00 102 LYS A O 1
ATOM 760 N N . LEU A 1 103 ? 8.142 5.817 -28.642 1.00 90.31 103 LEU A N 1
ATOM 761 C CA . LEU A 1 103 ? 7.898 6.284 -27.285 1.00 90.31 103 LEU A CA 1
ATOM 762 C C . LEU A 1 103 ? 8.838 7.462 -26.982 1.00 90.31 103 LEU A C 1
ATOM 764 O O . LEU A 1 103 ? 9.991 7.447 -27.435 1.00 90.31 103 LEU A O 1
ATOM 768 N N . PRO A 1 104 ? 8.374 8.480 -26.237 1.00 93.75 104 PRO A N 1
ATOM 769 C CA . PRO A 1 104 ? 9.248 9.545 -25.769 1.00 93.75 104 PRO A CA 1
ATOM 770 C C . PRO A 1 104 ? 10.466 8.979 -25.027 1.00 93.75 104 PRO A C 1
ATOM 772 O O . PRO A 1 104 ? 10.390 7.934 -24.382 1.00 93.75 104 PRO A O 1
ATOM 775 N N . ILE A 1 105 ? 11.599 9.680 -25.085 1.00 93.25 105 ILE A N 1
ATOM 776 C CA . ILE A 1 105 ? 12.807 9.274 -24.352 1.00 93.25 105 ILE A CA 1
ATOM 777 C C . ILE A 1 105 ? 12.487 9.211 -22.849 1.00 93.25 105 ILE A C 1
ATOM 779 O O . ILE A 1 105 ? 12.019 10.195 -22.282 1.00 93.25 105 ILE A O 1
ATOM 783 N N . GLY A 1 106 ? 12.757 8.065 -22.217 1.00 93.44 106 GLY A N 1
ATOM 784 C CA . GLY A 1 106 ? 12.444 7.798 -20.805 1.00 93.44 106 GLY A CA 1
ATOM 785 C C . GLY A 1 106 ? 11.076 7.149 -20.570 1.00 93.44 106 GLY A C 1
ATOM 786 O O . GLY A 1 106 ? 10.798 6.725 -19.453 1.00 93.44 106 GLY A O 1
ATOM 787 N N . VAL A 1 107 ? 10.250 7.019 -21.613 1.00 95.94 107 VAL A N 1
ATOM 788 C CA . VAL A 1 107 ? 9.046 6.187 -21.587 1.00 95.94 107 VAL A CA 1
ATOM 789 C C . VAL A 1 107 ? 9.401 4.814 -22.136 1.00 95.94 107 VAL A C 1
ATOM 791 O O . VAL A 1 107 ? 9.922 4.675 -23.245 1.00 95.94 107 VAL A O 1
ATOM 794 N N . HIS A 1 108 ? 9.117 3.789 -21.348 1.00 95.62 108 HIS A N 1
ATOM 795 C CA . HIS A 1 108 ? 9.453 2.411 -21.661 1.00 95.62 108 HIS A CA 1
ATOM 796 C C . HIS A 1 108 ? 8.185 1.584 -21.783 1.00 95.62 108 HIS A C 1
ATOM 798 O O . HIS A 1 108 ? 7.265 1.750 -20.989 1.00 95.62 108 HIS A O 1
ATOM 804 N N . ARG A 1 109 ? 8.151 0.696 -22.776 1.00 95.81 109 ARG A N 1
ATOM 805 C CA . ARG A 1 109 ? 7.137 -0.345 -22.918 1.00 95.81 109 ARG A CA 1
ATOM 806 C C . ARG A 1 109 ? 7.855 -1.679 -22.881 1.00 95.81 109 ARG A C 1
ATOM 808 O O . ARG A 1 109 ? 8.677 -1.946 -23.756 1.00 95.81 109 ARG A O 1
ATOM 815 N N . ASP A 1 110 ? 7.575 -2.463 -21.855 1.00 97.00 110 ASP A N 1
ATOM 816 C CA . ASP A 1 110 ? 8.277 -3.705 -21.560 1.00 97.00 110 ASP A CA 1
ATOM 817 C C . ASP A 1 110 ? 7.265 -4.837 -21.357 1.00 97.00 110 ASP A C 1
ATOM 819 O O . ASP A 1 110 ? 6.190 -4.635 -20.798 1.00 97.00 110 ASP A O 1
ATOM 823 N N . THR A 1 111 ? 7.630 -6.044 -21.776 1.00 97.31 111 THR A N 1
ATOM 824 C CA . THR A 1 111 ? 6.912 -7.280 -21.436 1.00 97.31 111 THR A CA 1
ATOM 825 C C . THR A 1 111 ? 7.688 -8.005 -20.344 1.00 97.31 111 THR A C 1
ATOM 827 O O . THR A 1 111 ? 8.913 -7.880 -20.254 1.00 97.31 111 THR A O 1
ATOM 830 N N . GLY A 1 112 ? 6.999 -8.737 -19.480 1.00 97.25 112 GLY A N 1
ATOM 831 C CA . GLY A 1 112 ? 7.619 -9.383 -18.336 1.00 97.25 112 GLY A CA 1
ATOM 832 C C . GLY A 1 112 ? 6.714 -10.374 -17.632 1.00 97.25 112 GLY A C 1
ATOM 833 O O . GLY A 1 112 ? 5.678 -10.777 -18.158 1.00 97.25 112 GLY A O 1
ATOM 834 N N . LEU A 1 113 ? 7.159 -10.760 -16.442 1.00 97.50 113 LEU A N 1
ATOM 835 C CA . LEU A 1 113 ? 6.401 -11.586 -15.513 1.00 97.50 113 LEU A CA 1
ATOM 836 C C . LEU A 1 113 ? 5.927 -10.714 -14.356 1.00 97.50 113 LEU A C 1
ATOM 838 O O . LEU A 1 113 ? 6.674 -9.853 -13.893 1.00 97.50 113 LEU A O 1
ATOM 842 N N . PHE A 1 114 ? 4.708 -10.945 -13.896 1.00 97.69 114 PHE A N 1
ATOM 843 C CA . PHE A 1 114 ? 4.074 -10.273 -12.777 1.00 97.69 114 PHE A CA 1
ATOM 844 C C . PHE A 1 114 ? 3.668 -11.312 -11.732 1.00 97.69 114 PHE A C 1
ATOM 846 O O . PHE A 1 114 ? 3.045 -12.308 -12.075 1.00 97.69 114 PHE A O 1
ATOM 853 N N . ILE A 1 115 ? 4.019 -11.090 -10.468 1.00 97.06 115 ILE A N 1
ATOM 854 C CA . ILE A 1 115 ? 3.554 -11.896 -9.338 1.00 97.06 115 ILE A CA 1
ATOM 855 C C . ILE A 1 115 ? 2.650 -10.991 -8.488 1.00 97.06 115 ILE A C 1
ATOM 857 O O . ILE A 1 115 ? 3.157 -10.048 -7.866 1.00 97.06 115 ILE A O 1
ATOM 861 N N . PRO A 1 116 ? 1.323 -11.210 -8.472 1.00 97.06 116 PRO A N 1
ATOM 862 C CA . PRO A 1 116 ? 0.414 -10.421 -7.648 1.00 97.06 116 PRO A CA 1
ATOM 863 C C . PRO A 1 116 ? 0.656 -10.674 -6.155 1.00 97.06 116 PRO A C 1
ATOM 865 O O . PRO A 1 116 ? 0.915 -11.801 -5.735 1.00 97.06 116 PRO A O 1
ATOM 868 N N . ALA A 1 117 ? 0.524 -9.636 -5.328 1.00 96.25 117 ALA A N 1
ATOM 869 C CA . ALA A 1 117 ? 0.513 -9.807 -3.880 1.00 96.25 117 ALA A CA 1
ATOM 870 C C . ALA A 1 117 ? -0.737 -10.605 -3.462 1.00 96.25 117 ALA A C 1
ATOM 872 O O . ALA A 1 117 ? -1.850 -10.201 -3.815 1.00 96.25 117 ALA A O 1
ATOM 873 N N . PRO A 1 118 ? -0.603 -11.710 -2.710 1.00 96.00 118 PRO A N 1
ATOM 874 C CA . PRO A 1 118 ? -1.758 -12.512 -2.339 1.00 96.00 118 PRO A CA 1
ATOM 875 C C . PRO A 1 118 ? -2.602 -11.827 -1.259 1.00 96.00 118 PRO A C 1
ATOM 877 O O . PRO A 1 118 ? -2.100 -11.075 -0.421 1.00 96.00 118 PRO A O 1
ATOM 880 N N . LEU A 1 119 ? -3.895 -12.151 -1.236 1.00 94.31 119 LEU A N 1
ATOM 881 C CA . LEU A 1 119 ? -4.789 -11.821 -0.129 1.00 94.31 119 LEU A CA 1
ATOM 882 C C . LEU A 1 119 ? -4.805 -12.995 0.849 1.00 94.31 119 LEU A C 1
ATOM 884 O O . LEU A 1 119 ? -5.329 -14.063 0.542 1.00 94.31 119 LEU A O 1
ATOM 888 N N . LEU A 1 120 ? -4.190 -12.808 2.015 1.00 95.50 120 LEU A N 1
ATOM 889 C CA . LEU A 1 120 ? -4.027 -13.851 3.025 1.00 95.50 120 LEU A CA 1
ATOM 890 C C . LEU A 1 120 ? -4.658 -13.411 4.344 1.00 95.50 120 LEU A C 1
ATOM 892 O O . LEU A 1 120 ? -4.530 -12.260 4.754 1.00 95.50 120 LEU A O 1
ATOM 896 N N . ALA A 1 121 ? -5.305 -14.345 5.039 1.00 95.88 121 ALA A N 1
ATOM 897 C CA . ALA A 1 121 ? -5.831 -14.097 6.376 1.00 95.88 121 ALA A CA 1
ATOM 898 C C . ALA A 1 121 ? -4.691 -13.930 7.395 1.00 95.88 121 ALA A C 1
ATOM 900 O O . ALA A 1 121 ? -3.678 -14.633 7.328 1.00 95.88 121 ALA A O 1
ATOM 901 N N . PHE A 1 122 ? -4.887 -13.074 8.401 1.00 95.94 122 PHE A N 1
ATOM 902 C CA . PHE A 1 122 ? -3.868 -12.780 9.416 1.00 95.94 122 PHE A CA 1
ATOM 903 C C . PHE A 1 122 ? -3.329 -14.043 10.112 1.00 95.94 122 PHE A C 1
ATOM 905 O O . PHE A 1 122 ? -2.119 -14.255 10.193 1.00 95.94 122 PHE A O 1
ATOM 912 N N . GLY A 1 123 ? -4.217 -14.958 10.518 1.00 95.50 123 GLY A N 1
ATOM 913 C CA . GLY A 1 123 ? -3.812 -16.216 11.152 1.00 95.50 123 GLY A CA 1
ATOM 914 C C . GLY A 1 123 ? -2.952 -17.121 10.258 1.00 95.50 123 GLY A C 1
ATOM 915 O O . GLY A 1 123 ? -2.137 -17.885 10.773 1.00 95.50 123 GLY A O 1
ATOM 916 N N . TYR A 1 124 ? -3.096 -17.040 8.929 1.00 95.81 124 TYR A N 1
ATOM 917 C CA . TYR A 1 124 ? -2.216 -17.752 7.998 1.00 95.81 124 TYR A CA 1
ATOM 918 C C . TYR A 1 124 ? -0.811 -17.147 8.020 1.00 95.81 124 TYR A C 1
ATOM 920 O O . TYR A 1 124 ? 0.152 -17.883 8.226 1.00 95.81 124 TYR A O 1
ATOM 928 N N . LEU A 1 125 ? -0.708 -15.815 7.914 1.00 94.69 125 LEU A N 1
ATOM 929 C CA . LEU A 1 125 ? 0.571 -15.096 7.924 1.00 94.69 125 LEU A CA 1
ATOM 930 C C . LEU A 1 125 ? 1.414 -15.424 9.158 1.00 94.69 125 LEU A C 1
ATOM 932 O O . LEU A 1 125 ? 2.606 -15.713 9.031 1.00 94.69 125 LEU A O 1
ATOM 936 N N . VAL A 1 126 ? 0.781 -15.436 10.336 1.00 92.94 126 VAL A N 1
ATOM 937 C CA . VAL A 1 126 ? 1.434 -15.770 11.608 1.00 92.94 126 VAL A CA 1
ATOM 938 C C . VAL A 1 126 ? 1.933 -17.216 11.606 1.00 92.94 126 VAL A C 1
ATOM 940 O O . VAL A 1 126 ? 3.108 -17.464 11.880 1.00 92.94 126 VAL A O 1
ATOM 943 N N . ARG A 1 127 ? 1.074 -18.185 11.254 1.00 94.94 127 ARG A N 1
ATOM 944 C CA . ARG A 1 127 ? 1.425 -19.617 11.291 1.00 94.94 127 ARG A CA 1
ATOM 945 C C . ARG A 1 127 ? 2.531 -19.987 10.309 1.00 94.94 127 ARG A C 1
ATOM 947 O O . ARG A 1 127 ? 3.377 -20.813 10.640 1.00 94.94 127 ARG A O 1
ATOM 954 N N . THR A 1 128 ? 2.539 -19.390 9.120 1.00 94.19 128 THR A N 1
ATOM 955 C CA . THR A 1 128 ? 3.535 -19.699 8.085 1.00 94.19 128 THR A CA 1
ATOM 956 C C . THR A 1 128 ? 4.755 -18.789 8.137 1.00 94.19 128 THR A C 1
ATOM 958 O O . THR A 1 128 ? 5.659 -18.968 7.324 1.00 94.19 128 THR A O 1
ATOM 961 N N . ARG A 1 129 ? 4.787 -17.806 9.052 1.00 93.19 129 ARG A N 1
ATOM 962 C CA . ARG A 1 129 ? 5.811 -16.746 9.098 1.00 93.19 129 ARG A CA 1
ATOM 963 C C . ARG A 1 129 ? 5.999 -16.118 7.718 1.00 93.19 129 ARG A C 1
ATOM 965 O O . ARG A 1 129 ? 7.112 -16.055 7.196 1.00 93.19 129 ARG A O 1
ATOM 972 N N . TYR A 1 130 ? 4.873 -15.763 7.104 1.00 94.38 130 TYR A N 1
ATOM 973 C CA . TYR A 1 130 ? 4.808 -15.459 5.682 1.00 94.38 130 TYR A CA 1
ATOM 974 C C . TYR A 1 130 ? 5.792 -14.357 5.278 1.00 94.38 130 TYR A C 1
ATOM 976 O O . TYR A 1 130 ? 5.835 -13.282 5.881 1.00 94.38 130 TYR A O 1
ATOM 984 N N . LYS A 1 131 ? 6.523 -14.644 4.203 1.00 94.88 131 LYS A N 1
ATOM 985 C CA . LYS A 1 131 ? 7.322 -13.708 3.418 1.00 94.88 131 LYS A CA 1
ATOM 986 C C . LYS A 1 131 ? 6.915 -13.890 1.969 1.00 94.88 131 LYS A C 1
ATOM 988 O O . LYS A 1 131 ? 6.678 -15.028 1.569 1.00 94.88 131 LYS A O 1
ATOM 993 N N . PHE A 1 132 ? 6.848 -12.804 1.212 1.00 95.88 132 PHE A N 1
ATOM 994 C CA . PHE A 1 132 ? 6.516 -12.865 -0.204 1.00 95.88 132 PHE A CA 1
ATOM 995 C C . PHE A 1 132 ? 7.580 -13.683 -0.956 1.00 95.88 132 PHE A C 1
ATOM 997 O O . PHE A 1 132 ? 8.737 -13.251 -1.015 1.00 95.88 132 PHE A O 1
ATOM 1004 N N . PRO A 1 133 ? 7.244 -14.883 -1.467 1.00 95.56 133 PRO A N 1
ATOM 1005 C CA . PRO A 1 133 ? 8.192 -15.684 -2.219 1.00 95.56 133 PRO A CA 1
ATOM 1006 C C . PRO A 1 133 ? 8.340 -15.099 -3.625 1.00 95.56 133 PRO A C 1
ATOM 1008 O O . PRO A 1 133 ? 7.363 -14.718 -4.261 1.00 95.56 133 PRO A O 1
ATOM 1011 N N . VAL A 1 134 ? 9.571 -15.036 -4.128 1.00 96.56 134 VAL A N 1
ATOM 1012 C CA . VAL A 1 134 ? 9.822 -14.632 -5.514 1.00 96.56 134 VAL A CA 1
ATOM 1013 C C . VAL A 1 134 ? 10.075 -15.885 -6.341 1.00 96.56 134 VAL A C 1
ATOM 1015 O O . VAL A 1 134 ? 11.211 -16.333 -6.489 1.00 96.56 134 VAL A O 1
ATOM 1018 N N . ASP A 1 135 ? 8.998 -16.466 -6.865 1.00 96.19 135 ASP A N 1
ATOM 1019 C CA . ASP A 1 135 ? 9.053 -17.601 -7.786 1.00 96.19 135 ASP A CA 1
ATOM 1020 C C . ASP A 1 135 ? 8.468 -17.217 -9.147 1.00 96.19 135 ASP A C 1
ATOM 1022 O O . ASP A 1 135 ? 7.314 -17.483 -9.482 1.00 96.19 135 ASP A O 1
ATOM 1026 N N . TRP A 1 136 ? 9.309 -16.589 -9.970 1.00 96.00 136 TRP A N 1
ATOM 1027 C CA . TRP A 1 136 ? 8.943 -16.177 -11.324 1.00 96.00 136 TRP A CA 1
ATOM 1028 C C . TRP A 1 136 ? 8.470 -17.330 -12.212 1.00 96.00 136 TRP A C 1
ATOM 1030 O O . TRP A 1 136 ? 7.782 -17.076 -13.195 1.00 96.00 136 TRP A O 1
ATOM 1040 N N . HIS A 1 137 ? 8.874 -18.571 -11.928 1.00 93.81 137 HIS A N 1
ATOM 1041 C CA . HIS A 1 137 ? 8.541 -19.707 -12.778 1.00 93.81 137 HIS A CA 1
ATOM 1042 C C . HIS A 1 137 ? 7.150 -20.259 -12.475 1.00 93.81 137 HIS A C 1
ATOM 1044 O O . HIS A 1 137 ? 6.414 -20.567 -13.409 1.00 93.81 137 HIS A O 1
ATOM 1050 N N . ASN A 1 138 ? 6.807 -20.379 -11.191 1.00 93.88 138 ASN A N 1
ATOM 1051 C CA . ASN A 1 138 ? 5.562 -21.014 -10.762 1.00 93.88 138 ASN A CA 1
ATOM 1052 C C . ASN A 1 138 ? 4.445 -20.014 -10.427 1.00 93.88 138 ASN A C 1
ATOM 1054 O O . ASN A 1 138 ? 3.274 -20.382 -10.490 1.00 93.88 138 ASN A O 1
ATOM 1058 N N . GLU A 1 139 ? 4.781 -18.772 -10.067 1.00 92.69 139 GLU A N 1
ATOM 1059 C CA . GLU A 1 139 ? 3.807 -17.750 -9.649 1.00 92.69 139 GLU A CA 1
ATOM 1060 C C . GLU A 1 139 ? 3.715 -16.561 -10.616 1.00 92.69 139 GLU A C 1
ATOM 1062 O O . GLU A 1 139 ? 2.784 -15.762 -10.530 1.00 92.69 139 GLU A O 1
ATOM 1067 N N . GLY A 1 140 ? 4.665 -16.431 -11.545 1.00 94.50 140 GLY A N 1
ATOM 1068 C CA . GLY A 1 140 ? 4.684 -15.341 -12.515 1.00 94.50 140 GLY A CA 1
ATOM 1069 C C . GLY A 1 140 ? 3.646 -15.521 -13.622 1.00 94.50 140 GLY A C 1
ATOM 1070 O O . GLY A 1 140 ? 3.656 -16.532 -14.318 1.00 94.50 140 GLY A O 1
ATOM 1071 N N . CYS A 1 141 ? 2.816 -14.504 -13.846 1.00 95.94 141 CYS A N 1
ATOM 1072 C CA . CYS A 1 141 ? 1.962 -14.385 -15.023 1.00 95.94 141 CYS A CA 1
ATOM 1073 C C . CYS A 1 141 ? 2.526 -13.370 -16.024 1.00 95.94 141 CYS A C 1
ATOM 1075 O O . CYS A 1 141 ? 3.193 -12.399 -15.668 1.00 95.94 141 CYS A O 1
ATOM 1077 N N . THR A 1 142 ? 2.275 -13.582 -17.308 1.00 97.06 142 THR A N 1
ATOM 1078 C CA . THR A 1 142 ? 2.735 -12.695 -18.373 1.00 97.06 142 THR A CA 1
ATOM 1079 C C . THR A 1 142 ? 1.999 -11.360 -18.302 1.00 97.06 142 THR A C 1
ATOM 1081 O O . THR A 1 142 ? 0.768 -11.308 -18.272 1.00 97.06 142 THR A O 1
ATOM 1084 N N . ALA A 1 143 ? 2.748 -10.261 -18.331 1.00 97.81 143 ALA A N 1
ATOM 1085 C CA . ALA A 1 143 ? 2.189 -8.917 -18.328 1.00 97.81 143 ALA A CA 1
ATOM 1086 C C . ALA A 1 143 ? 2.998 -7.958 -19.210 1.00 97.81 143 ALA A C 1
ATOM 1088 O O . ALA A 1 143 ? 4.186 -8.157 -19.480 1.00 97.81 143 ALA A O 1
ATOM 1089 N N . GLU A 1 144 ? 2.344 -6.887 -19.640 1.00 98.00 144 GLU A N 1
ATOM 1090 C CA . GLU A 1 144 ? 2.952 -5.761 -20.336 1.00 98.00 144 GLU A CA 1
ATOM 1091 C C . GLU A 1 144 ? 2.836 -4.508 -19.473 1.00 98.00 144 GLU A C 1
ATOM 1093 O O . GLU A 1 144 ? 1.772 -4.215 -18.927 1.00 98.00 144 GLU A O 1
ATOM 1098 N N . ILE A 1 145 ? 3.920 -3.742 -19.385 1.00 98.12 145 ILE A N 1
ATOM 1099 C CA . ILE A 1 145 ? 3.926 -2.441 -18.731 1.00 98.12 145 ILE A CA 1
ATOM 1100 C C . ILE A 1 145 ? 4.292 -1.326 -19.703 1.00 98.12 145 ILE A C 1
ATOM 1102 O O . ILE A 1 145 ? 5.085 -1.504 -20.626 1.00 98.12 145 ILE A O 1
ATOM 1106 N N . THR A 1 146 ? 3.753 -0.137 -19.453 1.00 97.88 146 THR A N 1
ATOM 1107 C CA . THR A 1 146 ? 4.299 1.129 -19.949 1.00 97.88 146 THR A CA 1
ATOM 1108 C C . THR A 1 146 ? 4.624 2.006 -18.750 1.00 97.88 146 THR A C 1
ATOM 1110 O O . THR A 1 146 ? 3.743 2.240 -17.934 1.00 97.88 146 THR A O 1
ATOM 1113 N N . VAL A 1 147 ? 5.854 2.495 -18.625 1.00 97.69 147 VAL A N 1
ATOM 1114 C CA . VAL A 1 147 ? 6.290 3.329 -17.494 1.00 97.69 147 VAL A CA 1
ATOM 1115 C C . VAL A 1 147 ? 6.978 4.592 -17.992 1.00 97.69 147 VAL A C 1
ATOM 1117 O O . VAL A 1 147 ? 7.791 4.539 -18.917 1.00 97.69 147 VAL A O 1
ATOM 1120 N N . ASP A 1 148 ? 6.646 5.730 -17.385 1.00 97.38 148 ASP A N 1
ATOM 1121 C CA . ASP A 1 148 ? 7.276 7.018 -17.663 1.00 97.38 148 ASP A CA 1
ATOM 1122 C C . ASP A 1 148 ? 8.327 7.349 -16.591 1.00 97.38 148 ASP A C 1
ATOM 1124 O O . ASP A 1 148 ? 8.039 7.973 -15.569 1.00 97.38 148 ASP A O 1
ATOM 1128 N N . GLU A 1 149 ? 9.572 6.923 -16.820 1.00 95.00 149 GLU A N 1
ATOM 1129 C CA . GLU A 1 149 ? 10.684 7.108 -15.874 1.00 95.00 149 GLU A CA 1
ATOM 1130 C C . GLU A 1 149 ? 11.324 8.504 -15.952 1.00 95.00 149 GLU A C 1
ATOM 1132 O O . GLU A 1 149 ? 12.360 8.766 -15.330 1.00 95.00 149 GLU A O 1
ATOM 1137 N N . ARG A 1 150 ? 10.738 9.434 -16.716 1.00 93.25 150 ARG A N 1
ATOM 1138 C CA . ARG A 1 150 ? 11.218 10.817 -16.756 1.00 93.25 150 ARG A CA 1
ATOM 1139 C C . ARG A 1 150 ? 11.037 11.454 -15.381 1.00 93.25 150 ARG A C 1
ATOM 1141 O O . ARG A 1 150 ? 9.990 11.327 -14.757 1.00 93.25 150 ARG A O 1
ATOM 1148 N N . LEU A 1 151 ? 12.037 12.216 -14.937 1.00 89.38 151 LEU A N 1
ATOM 1149 C CA . LEU A 1 151 ? 11.979 12.911 -13.646 1.00 89.38 151 LEU A CA 1
ATOM 1150 C C . LEU A 1 151 ? 10.795 13.886 -13.562 1.00 89.38 151 LEU A C 1
ATOM 1152 O O . LEU A 1 151 ? 10.188 14.015 -12.513 1.00 89.38 151 LEU A O 1
ATOM 1156 N N . ALA A 1 152 ? 10.448 14.541 -14.673 1.00 90.12 152 ALA A N 1
ATOM 1157 C CA . ALA A 1 152 ? 9.300 15.447 -14.737 1.00 90.12 152 ALA A CA 1
ATOM 1158 C C . ALA A 1 152 ? 7.950 14.731 -14.568 1.00 90.12 152 ALA A C 1
ATOM 1160 O O . ALA A 1 152 ? 6.950 15.385 -14.297 1.00 90.12 152 ALA A O 1
ATOM 1161 N N . SER A 1 153 ? 7.934 13.410 -14.740 1.00 92.12 153 SER A N 1
ATOM 1162 C CA . SER A 1 153 ? 6.743 12.580 -14.615 1.00 92.12 153 SER A CA 1
ATOM 1163 C C . SER A 1 153 ? 6.695 11.824 -13.288 1.00 92.12 153 SER A C 1
ATOM 1165 O O . SER A 1 153 ? 5.752 11.074 -13.097 1.00 92.12 153 SER A O 1
ATOM 1167 N N . SER A 1 154 ? 7.670 11.956 -12.375 1.00 91.31 154 SER A N 1
ATOM 1168 C CA . SER A 1 154 ? 7.630 11.229 -11.096 1.00 91.31 154 SER A CA 1
ATOM 1169 C C . SER A 1 154 ? 6.375 11.571 -10.289 1.00 91.31 154 SER A C 1
ATOM 1171 O O . SER A 1 154 ? 6.011 12.743 -10.187 1.00 91.31 154 SER A O 1
ATOM 1173 N N . VAL A 1 155 ? 5.753 10.565 -9.673 1.00 89.50 155 VAL A N 1
ATOM 1174 C CA . VAL A 1 155 ? 4.597 10.763 -8.791 1.00 89.50 155 VAL A CA 1
ATOM 1175 C C . VAL A 1 155 ? 5.093 11.159 -7.405 1.00 89.50 155 VAL A C 1
ATOM 1177 O O . VAL A 1 155 ? 5.822 10.404 -6.761 1.00 89.50 155 VAL A O 1
ATOM 1180 N N . GLY A 1 156 ? 4.687 12.342 -6.950 1.00 84.56 156 GLY A N 1
ATOM 1181 C CA . GLY A 1 156 ? 5.094 12.881 -5.657 1.00 84.56 156 GLY A CA 1
ATOM 1182 C C . GLY A 1 156 ? 6.573 13.278 -5.592 1.00 84.56 156 GLY A C 1
ATOM 1183 O O . GLY A 1 156 ? 7.304 13.302 -6.585 1.00 84.56 156 GLY A O 1
ATOM 1184 N N . ARG A 1 157 ? 7.021 13.636 -4.387 1.00 79.81 157 ARG A N 1
ATOM 1185 C CA . ARG A 1 157 ? 8.448 13.841 -4.112 1.00 79.81 157 ARG A CA 1
ATOM 1186 C C . ARG A 1 157 ? 9.124 12.473 -4.024 1.00 79.81 157 ARG A C 1
ATOM 1188 O O . ARG A 1 157 ? 8.514 11.514 -3.564 1.00 79.81 157 ARG A O 1
ATOM 1195 N N . ALA A 1 158 ? 10.389 12.385 -4.429 1.00 71.12 158 ALA A N 1
ATOM 1196 C CA . ALA A 1 158 ? 11.172 11.185 -4.156 1.00 71.12 158 ALA A CA 1
ATOM 1197 C C . ALA A 1 158 ? 11.243 10.979 -2.631 1.00 71.12 158 ALA A C 1
ATOM 1199 O O . ALA A 1 158 ? 11.807 11.826 -1.938 1.00 71.12 158 ALA A O 1
ATOM 1200 N N . GLY A 1 159 ? 10.658 9.888 -2.124 1.00 74.88 159 GLY A N 1
ATOM 1201 C CA . GLY A 1 159 ? 10.880 9.437 -0.740 1.00 74.88 159 GLY A CA 1
ATOM 1202 C C . GLY 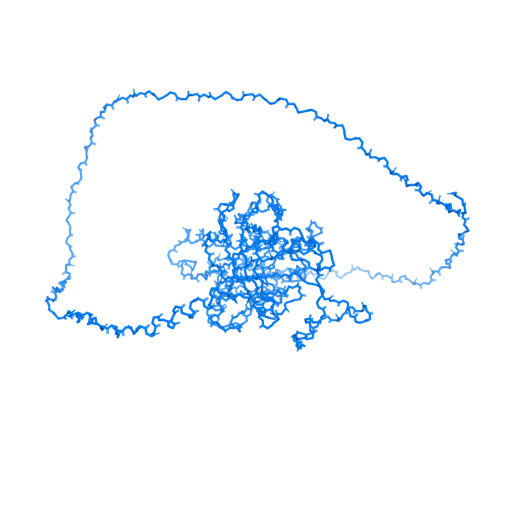A 1 159 ? 12.328 8.970 -0.563 1.00 74.88 159 GLY A C 1
ATOM 1203 O O . GLY A 1 159 ? 13.031 8.853 -1.567 1.00 74.88 159 GLY A O 1
ATOM 1204 N N . SER A 1 160 ? 12.811 8.672 0.649 1.00 73.25 160 SER A N 1
ATOM 1205 C CA . SER A 1 160 ? 14.259 8.471 0.863 1.00 73.25 160 SER A CA 1
ATOM 1206 C C . SER A 1 160 ? 14.868 7.273 0.142 1.00 73.25 160 SER A C 1
ATOM 1208 O O . SER A 1 160 ? 16.079 7.264 -0.085 1.00 73.25 160 SER A O 1
ATOM 1210 N N . PHE A 1 161 ? 14.067 6.275 -0.248 1.00 85.06 161 PHE A N 1
ATOM 1211 C CA . PHE A 1 161 ? 14.596 5.016 -0.795 1.00 85.06 161 PHE A CA 1
ATOM 1212 C C . PHE A 1 161 ? 13.965 4.557 -2.110 1.00 85.06 161 PHE A C 1
ATOM 1214 O O . PHE A 1 161 ? 14.494 3.653 -2.758 1.00 85.06 161 PHE A O 1
ATOM 1221 N N . LYS A 1 162 ? 12.842 5.155 -2.527 1.00 91.00 162 LYS A N 1
ATOM 1222 C CA . LYS A 1 162 ? 12.072 4.714 -3.698 1.00 91.00 162 LYS A CA 1
ATOM 1223 C C . LYS A 1 162 ? 11.787 5.873 -4.652 1.00 91.00 162 LYS A C 1
ATOM 1225 O O . LYS A 1 162 ? 11.392 6.959 -4.235 1.00 91.00 162 LYS A O 1
ATOM 1230 N N . THR A 1 163 ? 11.968 5.642 -5.949 1.00 92.19 163 THR A N 1
ATOM 1231 C CA . THR A 1 163 ? 11.408 6.507 -6.999 1.00 92.19 163 THR A CA 1
ATOM 1232 C C . THR A 1 163 ? 10.055 5.956 -7.413 1.00 92.19 163 THR A C 1
ATOM 1234 O O . THR A 1 163 ? 9.956 4.747 -7.609 1.00 92.19 163 THR A O 1
ATOM 1237 N N . CYS A 1 164 ? 9.057 6.819 -7.584 1.00 94.31 164 CYS A N 1
ATOM 1238 C CA . CYS A 1 164 ? 7.712 6.447 -8.011 1.00 94.31 164 CYS A CA 1
ATOM 1239 C C . CYS A 1 164 ? 7.390 7.106 -9.355 1.00 94.31 164 CYS A C 1
ATOM 1241 O O . CYS A 1 164 ? 7.576 8.314 -9.521 1.00 94.31 164 CYS A O 1
ATOM 1243 N N . HIS A 1 165 ? 6.932 6.316 -10.320 1.00 95.56 165 HIS A N 1
ATOM 1244 C CA . HIS A 1 165 ? 6.641 6.762 -11.678 1.00 95.56 165 HIS A CA 1
ATOM 1245 C C . HIS A 1 165 ? 5.254 6.287 -12.113 1.00 95.56 165 HIS A C 1
ATOM 1247 O O . HIS A 1 165 ? 4.878 5.163 -11.790 1.00 95.56 165 HIS A O 1
ATOM 1253 N N . PRO A 1 166 ? 4.489 7.090 -12.863 1.00 97.06 166 PRO A N 1
ATOM 1254 C CA . PRO A 1 166 ? 3.210 6.665 -13.381 1.00 97.06 166 PRO A CA 1
ATOM 1255 C C . PRO A 1 166 ? 3.445 5.666 -14.509 1.00 97.06 166 PRO A C 1
ATOM 1257 O O . PRO A 1 166 ? 4.401 5.752 -15.293 1.00 97.06 166 PRO A O 1
ATOM 1260 N N . GLY A 1 167 ? 2.540 4.712 -14.605 1.00 97.69 167 GLY A N 1
ATOM 1261 C CA . GLY A 1 167 ? 2.577 3.704 -15.632 1.00 97.69 167 GLY A CA 1
ATOM 1262 C C . GLY A 1 167 ? 1.213 3.110 -15.908 1.00 97.69 167 GLY A C 1
ATOM 1263 O O . GLY A 1 167 ? 0.179 3.530 -15.388 1.00 97.69 167 GLY A O 1
ATOM 1264 N N . ARG A 1 168 ? 1.231 2.115 -16.781 1.00 98.25 168 ARG A N 1
ATOM 1265 C CA . ARG A 1 168 ? 0.099 1.262 -17.103 1.00 98.25 168 ARG A CA 1
ATOM 1266 C C . ARG A 1 168 ? 0.562 -0.178 -17.086 1.00 98.25 168 ARG A C 1
ATOM 1268 O O . ARG A 1 168 ? 1.671 -0.450 -17.541 1.00 98.25 168 ARG A O 1
ATOM 1275 N N . ILE A 1 169 ? -0.291 -1.076 -16.618 1.00 98.31 169 ILE A N 1
ATOM 1276 C CA . ILE A 1 169 ? -0.088 -2.521 -16.716 1.00 98.31 169 ILE A CA 1
ATOM 1277 C C . ILE A 1 169 ? -1.263 -3.164 -17.454 1.00 98.31 169 ILE A C 1
ATOM 1279 O O . ILE A 1 169 ? -2.401 -2.700 -17.354 1.00 98.31 169 ILE A O 1
ATOM 1283 N N . VAL A 1 170 ? -0.966 -4.220 -18.206 1.00 98.06 170 VAL A N 1
ATOM 1284 C CA . VAL A 1 170 ? -1.931 -5.184 -18.734 1.00 98.06 170 VAL A CA 1
ATOM 1285 C C . VAL A 1 170 ? -1.444 -6.568 -18.340 1.00 98.06 170 VAL A C 1
ATOM 1287 O O . VAL A 1 170 ? -0.382 -6.998 -18.785 1.00 98.06 170 VAL A O 1
ATOM 1290 N N . VAL A 1 171 ? -2.211 -7.265 -17.510 1.00 97.56 171 VAL A N 1
ATOM 1291 C CA . VAL A 1 171 ? -1.944 -8.665 -17.160 1.00 97.56 171 VAL A CA 1
ATOM 1292 C C . VAL A 1 171 ? -2.634 -9.551 -18.193 1.00 97.56 171 VAL A C 1
ATOM 1294 O O . VAL A 1 171 ? -3.821 -9.369 -18.446 1.00 97.56 171 VAL A O 1
ATOM 1297 N N . HIS A 1 172 ? -1.915 -10.470 -18.834 1.00 96.94 172 HIS A N 1
ATOM 1298 C CA . HIS A 1 172 ? -2.453 -11.269 -19.945 1.00 96.94 172 HIS A CA 1
ATOM 1299 C C . HIS A 1 172 ? -3.063 -12.600 -19.511 1.00 96.94 172 HIS A C 1
ATOM 1301 O O . HIS A 1 172 ? -3.906 -13.147 -20.223 1.00 96.94 172 HIS A O 1
ATOM 1307 N N . GLU A 1 173 ? -2.669 -13.105 -18.347 1.00 94.75 173 GLU A N 1
ATOM 1308 C CA . GLU A 1 173 ? -3.164 -14.359 -17.790 1.00 94.75 173 GLU A CA 1
ATOM 1309 C C . GLU A 1 173 ? -3.361 -14.234 -16.278 1.00 94.75 173 GLU A C 1
ATOM 1311 O O . GLU A 1 173 ? -2.625 -13.511 -15.604 1.00 94.75 173 GLU A O 1
ATOM 1316 N N . ALA A 1 174 ? -4.374 -14.923 -15.753 1.00 91.50 174 ALA A N 1
ATOM 1317 C CA . ALA A 1 174 ? -4.591 -15.010 -14.314 1.00 91.50 174 ALA A CA 1
ATOM 1318 C C . ALA A 1 174 ? -3.448 -15.803 -13.671 1.00 91.50 174 ALA A C 1
ATOM 1320 O O . ALA A 1 174 ? -2.917 -16.742 -14.274 1.00 91.50 174 ALA A O 1
ATOM 1321 N N . SER A 1 175 ? -3.072 -15.441 -12.446 1.00 88.19 175 SER A N 1
ATOM 1322 C CA . SER A 1 175 ? -2.044 -16.200 -11.734 1.00 88.19 175 SER A CA 1
ATOM 1323 C C . SER A 1 175 ? -2.615 -17.566 -11.314 1.00 88.19 175 SER A C 1
ATOM 1325 O O . SER A 1 175 ? -3.708 -17.630 -10.748 1.00 88.19 175 SER A O 1
ATOM 1327 N N . PRO A 1 176 ? -1.898 -18.677 -11.564 1.00 81.25 176 PRO A N 1
ATOM 1328 C CA . PRO A 1 176 ? -2.430 -20.026 -11.367 1.00 81.25 176 PRO A CA 1
ATOM 1329 C C . PRO A 1 176 ? -2.702 -20.366 -9.895 1.00 81.25 176 PRO A C 1
ATOM 1331 O O . PRO A 1 176 ? -3.514 -21.243 -9.607 1.00 81.25 176 PRO A O 1
ATOM 1334 N N . ASN A 1 177 ? -2.025 -19.684 -8.967 1.00 80.38 177 ASN A N 1
ATOM 1335 C CA . ASN A 1 177 ? -2.013 -20.033 -7.545 1.00 80.38 177 ASN A CA 1
ATOM 1336 C C . ASN A 1 177 ? -2.743 -19.020 -6.657 1.00 80.38 177 ASN A C 1
ATOM 1338 O O . ASN A 1 177 ? -2.887 -19.247 -5.455 1.00 80.38 177 ASN A O 1
ATOM 1342 N N . THR A 1 178 ? -3.211 -17.904 -7.214 1.00 74.50 178 THR A N 1
ATOM 1343 C CA . THR A 1 178 ? -3.898 -16.874 -6.436 1.00 74.50 178 THR A CA 1
ATOM 1344 C C . THR A 1 178 ? -5.395 -16.961 -6.662 1.00 74.50 178 THR A C 1
ATOM 1346 O O . THR A 1 178 ? -5.871 -16.804 -7.778 1.00 74.50 178 THR A O 1
ATOM 1349 N N . GLN A 1 179 ? -6.154 -17.152 -5.581 1.00 75.81 179 GLN A N 1
ATOM 1350 C CA . GLN A 1 179 ? -7.623 -17.107 -5.627 1.00 75.81 179 GLN A CA 1
ATOM 1351 C C . GLN A 1 179 ? -8.165 -15.720 -6.013 1.00 75.81 179 GLN A C 1
ATOM 1353 O O . GLN A 1 179 ? -9.336 -15.592 -6.360 1.00 75.81 179 GLN A O 1
ATOM 1358 N N . HIS A 1 180 ? -7.315 -14.693 -5.955 1.00 80.94 180 HIS A N 1
ATOM 1359 C CA . HIS A 1 180 ? -7.657 -13.316 -6.266 1.00 80.94 180 HIS A CA 1
ATOM 1360 C C . HIS A 1 180 ? -6.622 -12.714 -7.208 1.00 80.94 180 HIS A C 1
ATOM 1362 O O . HIS A 1 180 ? -5.437 -12.653 -6.879 1.00 80.94 180 HIS A O 1
ATOM 1368 N N . ASP A 1 181 ? -7.089 -12.233 -8.356 1.00 79.88 181 ASP A N 1
ATOM 1369 C CA . ASP A 1 181 ? -6.275 -11.427 -9.252 1.00 79.88 181 ASP A CA 1
ATOM 1370 C C . ASP A 1 181 ? -6.154 -10.013 -8.674 1.00 79.88 181 ASP A C 1
ATOM 1372 O O . ASP A 1 181 ? -7.154 -9.319 -8.484 1.00 79.88 181 ASP A O 1
ATOM 1376 N N . ALA A 1 182 ? -4.923 -9.565 -8.404 1.00 87.88 182 ALA A N 1
ATOM 1377 C CA . ALA A 1 182 ? -4.672 -8.185 -7.976 1.00 87.88 182 ALA A CA 1
ATOM 1378 C C . ALA A 1 182 ? -5.142 -7.167 -9.033 1.00 87.88 182 ALA A C 1
ATOM 1380 O O . ALA A 1 182 ? -5.533 -6.051 -8.698 1.00 87.88 182 ALA A O 1
ATOM 1381 N N . PHE A 1 183 ? -5.114 -7.570 -10.307 1.00 95.00 183 PHE A N 1
ATOM 1382 C CA . PHE A 1 183 ? -5.448 -6.755 -11.465 1.00 95.00 183 PHE A CA 1
ATOM 1383 C C . PHE A 1 183 ? -6.284 -7.569 -12.464 1.00 95.00 183 PHE A C 1
ATOM 1385 O O . PHE A 1 183 ? -5.873 -8.679 -12.804 1.00 95.00 183 PHE A O 1
ATOM 1392 N N . PRO A 1 184 ? -7.416 -7.050 -12.980 1.00 95.19 184 PRO A N 1
ATOM 1393 C CA . PRO A 1 184 ? -8.198 -7.741 -14.000 1.00 95.19 184 PRO A CA 1
ATOM 1394 C C . PRO A 1 184 ? -7.385 -8.043 -15.266 1.00 95.19 184 PRO A C 1
ATOM 1396 O O . PRO A 1 184 ? -6.710 -7.177 -15.832 1.00 95.19 184 PRO A O 1
ATOM 1399 N N . VAL A 1 185 ? -7.509 -9.282 -15.742 1.00 95.94 185 VAL A N 1
ATOM 1400 C CA . VAL A 1 185 ? -6.851 -9.770 -16.958 1.00 95.94 185 VAL A CA 1
ATOM 1401 C C . VAL A 1 185 ? -7.329 -8.988 -18.188 1.00 95.94 185 VAL A C 1
ATOM 1403 O O . VAL A 1 185 ? -8.498 -8.621 -18.310 1.00 95.94 185 VAL A O 1
ATOM 1406 N N . ASN A 1 186 ? -6.410 -8.720 -19.116 1.00 96.25 186 ASN A N 1
ATOM 1407 C CA . ASN A 1 186 ? -6.608 -7.986 -20.368 1.00 96.25 186 ASN A CA 1
ATOM 1408 C C . ASN A 1 186 ? -7.207 -6.580 -20.207 1.00 96.25 186 ASN A C 1
ATOM 1410 O O . ASN A 1 186 ? -7.726 -6.005 -21.165 1.00 96.25 186 ASN A O 1
ATOM 1414 N N . THR A 1 187 ? -7.085 -5.994 -19.01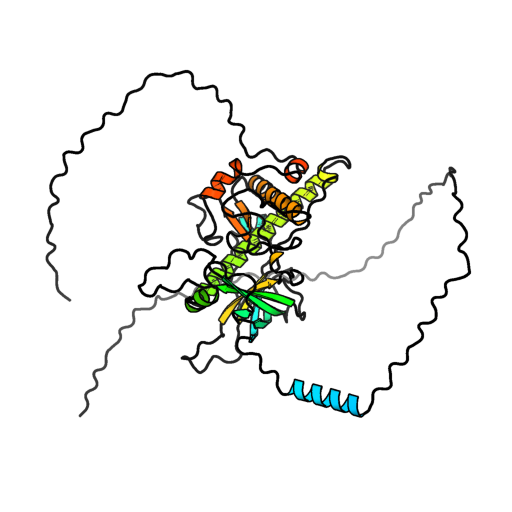7 1.00 96.31 187 THR A N 1
ATOM 1415 C CA . THR A 1 187 ? -7.513 -4.625 -18.731 1.00 96.31 187 THR A CA 1
ATOM 1416 C C . THR A 1 187 ? -6.294 -3.725 -18.573 1.00 96.31 187 THR A C 1
ATOM 1418 O O . THR A 1 187 ? -5.296 -4.111 -17.969 1.00 96.31 187 THR A O 1
ATOM 1421 N N . ARG A 1 188 ? -6.358 -2.514 -19.137 1.00 97.06 188 ARG A N 1
ATOM 1422 C CA . ARG A 1 188 ? -5.329 -1.485 -18.934 1.00 97.06 188 ARG A CA 1
ATOM 1423 C C . ARG A 1 188 ? -5.604 -0.757 -17.633 1.00 97.06 188 ARG A C 1
ATOM 1425 O O . ARG A 1 188 ? -6.623 -0.083 -17.524 1.00 97.06 188 ARG A O 1
ATOM 1432 N N . ILE A 1 189 ? -4.673 -0.852 -16.696 1.00 97.56 189 ILE A N 1
ATOM 1433 C CA . ILE A 1 189 ? -4.817 -0.265 -15.364 1.00 97.56 189 ILE A CA 1
ATOM 1434 C C . ILE A 1 189 ? -3.721 0.770 -15.169 1.00 97.56 189 ILE A C 1
ATOM 1436 O O . ILE A 1 189 ? -2.557 0.498 -15.471 1.00 97.56 189 ILE A O 1
ATOM 1440 N N . SER A 1 190 ? -4.092 1.955 -14.686 1.00 97.75 190 SER A N 1
ATOM 1441 C CA . SER A 1 190 ? -3.137 2.976 -14.258 1.00 97.75 190 SER A CA 1
ATOM 1442 C C . SER A 1 190 ? -2.462 2.532 -12.966 1.00 97.75 190 SER A C 1
ATOM 1444 O O . SER A 1 190 ? -3.132 2.173 -12.000 1.00 97.75 190 SER A O 1
ATOM 1446 N N . VAL A 1 191 ? -1.133 2.548 -12.956 1.00 97.94 191 VAL A N 1
ATOM 1447 C CA . VAL A 1 191 ? -0.333 2.039 -11.839 1.00 97.94 191 VAL A CA 1
ATOM 1448 C C . VAL A 1 191 ? 0.790 2.992 -11.463 1.00 97.94 191 VAL A C 1
ATOM 1450 O O . VAL A 1 191 ? 1.292 3.747 -12.297 1.00 97.94 191 VAL A O 1
ATOM 1453 N N . ALA A 1 192 ? 1.193 2.936 -10.203 1.00 97.31 192 ALA A N 1
ATOM 1454 C CA . ALA A 1 192 ? 2.441 3.479 -9.709 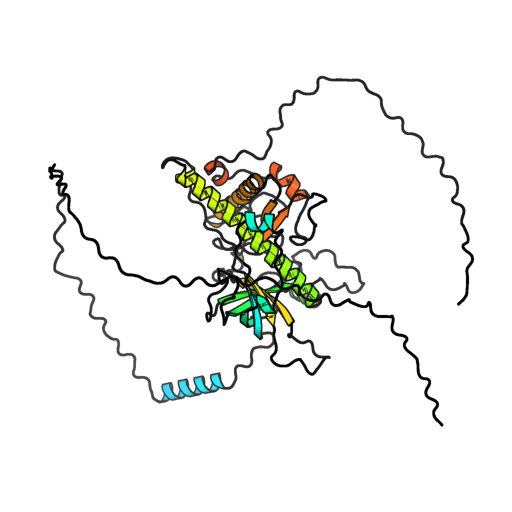1.00 97.31 192 ALA A CA 1
ATOM 1455 C C . ALA A 1 192 ? 3.537 2.408 -9.824 1.00 97.31 192 ALA A C 1
ATOM 1457 O O . ALA A 1 192 ? 3.400 1.289 -9.334 1.00 97.31 192 ALA A O 1
ATOM 1458 N N . MET A 1 193 ? 4.634 2.758 -10.488 1.00 97.88 193 MET A N 1
ATOM 1459 C CA . MET A 1 193 ? 5.813 1.923 -10.690 1.00 97.88 193 MET A CA 1
ATOM 1460 C C . MET A 1 193 ? 6.929 2.410 -9.780 1.00 97.88 193 MET A C 1
ATOM 1462 O O . MET A 1 193 ? 7.494 3.490 -9.988 1.00 97.88 193 MET A O 1
ATOM 1466 N N . LYS A 1 194 ? 7.257 1.609 -8.771 1.00 96.31 194 LYS A N 1
ATOM 1467 C CA . LYS A 1 194 ? 8.253 1.946 -7.760 1.00 96.31 194 LYS A CA 1
ATOM 1468 C C . LYS A 1 194 ? 9.532 1.152 -7.951 1.00 96.31 194 LYS A C 1
ATOM 1470 O O . LYS A 1 194 ? 9.521 -0.025 -8.312 1.00 96.31 194 LYS A O 1
ATOM 1475 N N . ARG A 1 195 ? 10.647 1.829 -7.693 1.00 94.94 195 ARG A N 1
ATOM 1476 C CA . ARG A 1 195 ? 12.000 1.286 -7.818 1.00 94.94 195 ARG A CA 1
ATOM 1477 C C . ARG A 1 195 ? 12.889 1.752 -6.690 1.00 94.94 195 ARG A C 1
ATOM 1479 O O . ARG A 1 195 ? 12.833 2.928 -6.324 1.00 94.94 195 ARG A O 1
ATOM 1486 N N . TRP A 1 196 ? 13.748 0.866 -6.204 1.00 92.94 196 TRP A N 1
ATOM 1487 C CA . TRP A 1 196 ? 14.656 1.189 -5.113 1.00 92.94 196 TRP A CA 1
ATOM 1488 C C . TRP A 1 196 ? 15.832 2.029 -5.612 1.00 92.94 196 TRP A C 1
ATOM 1490 O O . TRP A 1 196 ? 16.275 1.951 -6.767 1.00 92.94 196 TRP A O 1
ATOM 1500 N N . TYR A 1 197 ? 16.369 2.855 -4.729 1.00 89.25 197 TYR A N 1
ATOM 1501 C CA . TYR A 1 197 ? 17.639 3.524 -4.931 1.00 89.25 197 TYR A CA 1
ATOM 1502 C C . TYR A 1 197 ? 18.379 3.667 -3.604 1.00 89.25 197 TYR A C 1
ATOM 1504 O O . TYR A 1 197 ? 17.803 3.565 -2.524 1.00 89.25 197 TYR A O 1
ATOM 1512 N N . VAL A 1 198 ? 19.682 3.892 -3.695 1.00 84.44 198 VAL A N 1
ATOM 1513 C CA . VAL A 1 198 ? 20.499 4.324 -2.565 1.00 84.44 198 VAL A CA 1
ATOM 1514 C C . VAL A 1 198 ? 21.037 5.722 -2.859 1.00 84.44 198 VAL A C 1
ATOM 1516 O O . VAL A 1 198 ? 21.398 6.016 -4.008 1.00 84.44 198 VAL A O 1
ATOM 1519 N N . PRO A 1 199 ? 21.086 6.618 -1.860 1.00 79.75 199 PRO A N 1
ATOM 1520 C CA . PRO A 1 199 ? 21.824 7.862 -1.995 1.00 79.75 199 PRO A CA 1
ATOM 1521 C C . PRO A 1 199 ? 23.261 7.537 -2.411 1.00 79.75 199 PRO A C 1
ATOM 1523 O O . PRO A 1 199 ? 23.960 6.772 -1.747 1.00 79.75 199 PRO A O 1
ATOM 1526 N N . GLY A 1 200 ? 23.694 8.065 -3.550 1.00 76.00 200 GLY A N 1
ATOM 1527 C CA . GLY A 1 200 ? 25.042 7.849 -4.051 1.00 76.00 200 GLY A CA 1
ATOM 1528 C C . GLY A 1 200 ? 26.076 8.443 -3.094 1.00 76.00 200 GLY A C 1
ATOM 1529 O O . GLY A 1 200 ? 25.789 9.441 -2.418 1.00 76.00 200 GLY A O 1
ATOM 1530 N N . PRO A 1 201 ? 27.286 7.861 -3.034 1.00 72.69 201 PRO A N 1
ATOM 1531 C CA . PRO A 1 201 ? 28.347 8.378 -2.181 1.00 72.69 201 PRO A CA 1
ATOM 1532 C C . PRO A 1 201 ? 28.604 9.851 -2.518 1.00 72.69 201 PRO A C 1
ATOM 1534 O O . PRO A 1 201 ? 28.687 10.237 -3.689 1.00 72.69 201 PRO A O 1
ATOM 1537 N N . GLY A 1 202 ? 28.706 10.701 -1.492 1.00 72.19 202 GLY A N 1
ATOM 1538 C CA . GLY A 1 202 ? 29.107 12.091 -1.687 1.00 72.19 202 GLY A CA 1
ATOM 1539 C C . GLY A 1 202 ? 30.481 12.173 -2.364 1.00 72.19 202 GLY A C 1
ATOM 1540 O O . GLY A 1 202 ? 31.246 11.211 -2.351 1.00 72.19 202 GLY A O 1
ATOM 1541 N N . LYS A 1 203 ? 30.836 13.341 -2.924 1.00 76.06 203 LYS A N 1
ATOM 1542 C CA . LYS A 1 203 ? 32.125 13.557 -3.625 1.00 76.06 203 LYS A CA 1
ATOM 1543 C C . LYS A 1 203 ? 33.366 13.158 -2.801 1.00 76.06 203 LYS A C 1
ATOM 1545 O O . LYS A 1 203 ? 34.409 12.915 -3.391 1.00 76.06 203 LYS A O 1
ATOM 1550 N N . ASN A 1 204 ? 33.235 13.053 -1.477 1.00 80.31 204 ASN A N 1
ATOM 1551 C CA . ASN A 1 204 ? 34.312 12.712 -0.547 1.00 80.31 204 ASN A CA 1
ATOM 1552 C C . ASN A 1 204 ? 34.109 11.348 0.143 1.00 80.31 204 ASN A C 1
ATOM 1554 O O . ASN A 1 204 ? 34.675 11.121 1.206 1.00 80.31 204 ASN A O 1
ATOM 1558 N N . GLY A 1 205 ? 33.224 10.479 -0.360 1.00 71.81 205 GLY A N 1
ATOM 1559 C CA . GLY A 1 205 ? 32.850 9.226 0.317 1.00 71.81 205 GLY A CA 1
ATOM 1560 C C . GLY A 1 205 ? 32.022 9.414 1.597 1.00 71.81 205 GLY A C 1
ATOM 1561 O O . GLY A 1 205 ? 31.435 8.461 2.095 1.00 71.81 205 GLY A O 1
ATOM 1562 N N . VAL A 1 206 ? 31.907 10.646 2.099 1.00 68.12 206 VAL A N 1
ATOM 1563 C CA . VAL A 1 206 ? 30.997 11.008 3.186 1.00 68.12 206 VAL A CA 1
ATOM 1564 C C . VAL A 1 206 ? 29.570 10.967 2.646 1.00 68.12 206 VAL A C 1
ATOM 1566 O O . VAL A 1 206 ? 29.238 11.682 1.692 1.00 68.12 206 VAL A O 1
ATOM 1569 N N . LEU A 1 207 ? 28.736 10.112 3.241 1.00 59.62 207 LEU A N 1
ATOM 1570 C CA . LEU A 1 207 ? 27.295 10.126 3.014 1.00 59.62 207 LEU A CA 1
ATOM 1571 C C . LEU A 1 207 ? 26.787 11.537 3.338 1.00 59.62 207 LEU A C 1
ATOM 1573 O O . LEU A 1 207 ? 27.056 12.030 4.437 1.00 59.62 207 LEU A O 1
ATOM 1577 N N . PRO A 1 208 ? 26.117 12.229 2.399 1.00 59.75 208 PRO A N 1
ATOM 1578 C CA . PRO A 1 208 ? 25.519 13.513 2.723 1.00 59.75 208 PRO A CA 1
ATOM 1579 C C . PRO A 1 208 ? 24.572 13.319 3.920 1.00 59.75 208 PRO A C 1
ATOM 1581 O O . PRO A 1 208 ? 23.857 12.313 3.945 1.00 59.75 208 PRO A O 1
ATOM 1584 N N . PRO A 1 209 ? 24.568 14.233 4.912 1.00 61.50 209 PRO A N 1
ATOM 1585 C CA . PRO A 1 209 ? 23.571 14.195 5.975 1.00 61.50 209 PRO A CA 1
ATOM 1586 C C . PRO A 1 209 ? 22.187 14.117 5.330 1.00 61.50 209 PRO A C 1
ATOM 1588 O O . PRO A 1 209 ? 21.986 14.748 4.286 1.00 61.50 209 PRO A O 1
ATOM 1591 N N . ALA A 1 210 ? 21.292 13.304 5.910 1.00 59.03 210 ALA A N 1
ATOM 1592 C CA . ALA A 1 210 ? 19.930 13.089 5.421 1.00 59.03 210 ALA A CA 1
ATOM 1593 C C . ALA A 1 210 ? 19.357 14.432 4.962 1.00 59.03 210 ALA A C 1
ATOM 1595 O O . ALA A 1 210 ? 19.235 15.370 5.752 1.00 59.03 210 ALA A O 1
ATOM 1596 N N . VAL A 1 211 ? 19.192 14.569 3.645 1.00 53.28 211 VAL A N 1
ATOM 1597 C CA . VAL A 1 211 ? 19.017 15.874 3.015 1.00 53.28 211 VAL A CA 1
ATOM 1598 C C . VAL A 1 211 ? 17.700 16.438 3.528 1.00 53.28 211 VAL A C 1
ATOM 1600 O O . VAL A 1 211 ? 16.657 15.827 3.309 1.00 53.28 211 VAL A O 1
ATOM 1603 N N . ALA A 1 212 ? 17.741 17.577 4.225 1.00 54.19 212 ALA A N 1
ATOM 1604 C CA . ALA A 1 212 ? 16.528 18.283 4.618 1.00 54.19 212 ALA A CA 1
ATOM 1605 C C . ALA A 1 212 ? 15.646 18.468 3.371 1.00 54.19 212 ALA A C 1
ATOM 1607 O O . ALA A 1 212 ? 16.143 18.871 2.313 1.00 54.19 212 ALA A O 1
ATOM 1608 N N . ALA A 1 213 ? 14.361 18.128 3.493 1.00 54.09 213 ALA A N 1
ATOM 1609 C CA . ALA A 1 213 ? 13.400 17.889 2.408 1.00 54.09 213 ALA A CA 1
ATOM 1610 C C . ALA A 1 213 ? 13.099 19.092 1.476 1.00 54.09 213 ALA A C 1
ATOM 1612 O O . ALA A 1 213 ? 12.161 19.043 0.679 1.00 54.09 213 ALA A O 1
ATOM 1613 N N . GLU A 1 214 ? 13.879 20.169 1.563 1.00 52.94 214 GLU A N 1
ATOM 1614 C CA . GLU A 1 214 ? 13.669 21.448 0.882 1.00 52.94 214 GLU A CA 1
ATOM 1615 C C . GLU A 1 214 ? 14.636 21.700 -0.290 1.00 52.94 214 GLU A C 1
ATOM 1617 O O . GLU A 1 214 ? 14.478 22.673 -1.024 1.00 52.94 214 GLU A O 1
ATOM 1622 N N . SER A 1 215 ? 15.634 20.838 -0.526 1.00 54.53 215 SER A N 1
ATOM 1623 C CA . SER A 1 215 ? 16.569 21.049 -1.642 1.00 54.53 215 SER A CA 1
ATOM 1624 C C . SER A 1 215 ? 15.973 20.630 -2.999 1.00 54.53 215 SER A C 1
ATOM 1626 O O . SER A 1 215 ? 15.438 19.530 -3.134 1.00 54.53 215 SER A O 1
ATOM 1628 N N . ASN A 1 216 ? 16.102 21.500 -4.012 1.00 58.38 216 ASN A N 1
ATOM 1629 C CA . ASN A 1 216 ? 15.659 21.308 -5.404 1.00 58.38 216 ASN A CA 1
ATOM 1630 C C . ASN A 1 216 ? 15.832 19.858 -5.919 1.00 58.38 216 ASN A C 1
ATOM 1632 O O . ASN A 1 216 ? 16.954 19.355 -6.050 1.00 58.38 216 ASN A O 1
ATOM 1636 N N . THR A 1 217 ? 14.720 19.219 -6.299 1.00 58.28 217 THR A N 1
ATOM 1637 C CA . THR A 1 217 ? 14.591 17.823 -6.779 1.00 58.28 217 THR A CA 1
ATOM 1638 C C . THR A 1 217 ? 15.559 17.457 -7.912 1.00 58.28 217 THR A C 1
ATOM 1640 O O . THR A 1 217 ? 16.002 16.313 -8.027 1.00 58.28 217 THR A O 1
ATOM 1643 N N . THR A 1 218 ? 15.960 18.432 -8.728 1.00 59.12 218 THR A N 1
ATOM 1644 C CA . THR A 1 218 ? 16.912 18.260 -9.837 1.00 59.12 218 THR A CA 1
ATOM 1645 C C . THR A 1 218 ? 18.346 17.953 -9.395 1.00 59.12 218 THR A C 1
ATOM 1647 O O . THR A 1 218 ? 19.090 17.329 -10.155 1.00 59.12 218 THR A O 1
ATOM 1650 N N . VAL A 1 219 ? 18.764 18.352 -8.188 1.00 61.59 219 VAL A N 1
ATOM 1651 C CA . VAL A 1 219 ? 20.113 18.052 -7.666 1.00 61.59 219 VAL A CA 1
ATOM 1652 C C . VAL A 1 219 ? 20.175 16.642 -7.076 1.00 61.59 219 VAL A C 1
ATOM 1654 O O . VAL A 1 219 ? 21.177 15.947 -7.258 1.00 61.59 219 VAL A O 1
ATOM 1657 N N . LEU A 1 220 ? 19.092 16.199 -6.430 1.00 60.56 220 LEU A N 1
ATOM 1658 C CA . LEU A 1 220 ? 18.955 14.860 -5.848 1.00 60.56 220 LEU A CA 1
ATOM 1659 C C . LEU A 1 220 ? 19.002 13.764 -6.917 1.00 60.56 220 LEU A C 1
ATOM 1661 O O . LEU A 1 220 ? 19.774 12.817 -6.778 1.00 60.56 220 LEU A O 1
ATOM 1665 N N . ALA A 1 221 ? 18.296 13.945 -8.038 1.00 61.28 221 ALA A N 1
ATOM 1666 C CA . ALA A 1 221 ? 18.279 12.973 -9.135 1.00 61.28 221 ALA A CA 1
ATOM 1667 C C . ALA A 1 221 ? 19.677 12.664 -9.712 1.00 61.28 221 ALA A C 1
ATOM 1669 O O . ALA A 1 221 ? 19.930 11.548 -10.161 1.00 61.28 221 ALA A O 1
ATOM 1670 N N . LYS A 1 222 ? 20.620 13.619 -9.660 1.00 62.22 222 LYS A N 1
ATOM 1671 C CA . LYS A 1 222 ? 22.000 13.429 -10.149 1.00 62.22 222 LYS A CA 1
ATOM 1672 C C . LYS A 1 222 ? 22.880 12.586 -9.222 1.00 62.22 222 LYS A C 1
ATOM 1674 O O . LYS A 1 222 ? 24.002 12.264 -9.603 1.00 62.22 222 LYS A O 1
ATOM 1679 N N . LYS A 1 223 ? 22.411 12.254 -8.017 1.00 71.88 223 LYS A N 1
ATOM 1680 C CA . LYS A 1 223 ? 23.173 11.493 -7.018 1.00 71.88 223 LYS A CA 1
ATOM 1681 C C . LYS A 1 223 ? 22.525 10.166 -6.644 1.00 71.88 223 LYS A C 1
ATOM 1683 O O . LYS A 1 223 ? 23.017 9.528 -5.728 1.00 71.88 223 LYS A O 1
ATOM 1688 N N . LEU A 1 224 ? 21.451 9.733 -7.298 1.00 79.00 224 LEU A N 1
ATOM 1689 C CA . LEU A 1 224 ? 20.829 8.454 -6.957 1.00 79.00 224 LEU A CA 1
ATOM 1690 C C . LEU A 1 224 ? 21.601 7.313 -7.623 1.00 79.00 224 LEU A C 1
ATOM 1692 O O . LEU A 1 224 ? 21.679 7.243 -8.850 1.00 79.00 224 LEU A O 1
ATOM 1696 N N . ALA A 1 225 ? 22.175 6.421 -6.819 1.00 84.81 225 ALA A N 1
ATOM 1697 C CA . ALA A 1 225 ? 22.746 5.178 -7.311 1.00 84.81 225 ALA A CA 1
ATOM 1698 C C . ALA A 1 225 ? 21.670 4.089 -7.244 1.00 84.81 225 ALA A C 1
ATOM 1700 O O . ALA A 1 225 ? 20.956 3.948 -6.251 1.00 84.81 225 ALA A O 1
ATOM 1701 N N . ARG A 1 226 ? 21.517 3.325 -8.326 1.00 86.31 226 ARG A N 1
ATOM 1702 C CA . ARG A 1 226 ? 20.637 2.153 -8.319 1.00 86.31 226 ARG A CA 1
ATOM 1703 C C . ARG A 1 226 ? 21.368 0.998 -7.646 1.00 86.31 226 ARG A C 1
ATOM 1705 O O . ARG A 1 226 ? 22.555 0.794 -7.894 1.00 86.31 226 ARG A O 1
ATOM 1712 N N . VAL A 1 227 ? 20.646 0.270 -6.803 1.00 88.94 227 VAL A N 1
ATOM 1713 C CA . VAL A 1 227 ? 21.113 -1.002 -6.241 1.00 88.94 227 VAL A CA 1
ATOM 1714 C C . VAL A 1 227 ? 21.188 -2.064 -7.343 1.00 88.94 227 VAL A C 1
ATOM 1716 O O . VAL A 1 227 ? 20.645 -1.880 -8.438 1.00 88.94 227 VAL A O 1
ATOM 1719 N N . GLY A 1 228 ? 21.898 -3.163 -7.084 1.00 93.06 228 GLY A N 1
ATOM 1720 C CA . GLY A 1 228 ? 21.898 -4.305 -8.000 1.00 93.06 228 GLY A CA 1
ATOM 1721 C C . GLY A 1 228 ? 20.481 -4.861 -8.172 1.00 93.06 228 GLY A C 1
ATOM 1722 O O . GLY A 1 228 ? 19.677 -4.765 -7.257 1.00 93.06 228 GLY A O 1
ATOM 1723 N N . LYS A 1 229 ? 20.160 -5.450 -9.329 1.00 94.44 229 LYS A N 1
ATOM 1724 C CA . LYS A 1 229 ? 18.794 -5.931 -9.625 1.00 94.44 229 LYS A CA 1
ATOM 1725 C C . LYS A 1 229 ? 18.293 -6.985 -8.639 1.00 94.44 229 LYS A C 1
ATOM 1727 O O . LYS A 1 229 ? 17.135 -6.936 -8.263 1.00 94.44 229 LYS A O 1
ATOM 1732 N N . GLU A 1 230 ? 19.165 -7.902 -8.228 1.00 95.12 230 GLU A N 1
ATOM 1733 C CA . GLU A 1 230 ? 18.842 -8.942 -7.239 1.00 95.12 230 GLU A CA 1
ATOM 1734 C C . GLU A 1 230 ? 18.550 -8.323 -5.864 1.00 95.12 230 GLU A C 1
ATOM 1736 O O . GLU A 1 230 ? 17.552 -8.648 -5.233 1.00 95.12 230 GLU A O 1
ATOM 1741 N N . GLU A 1 231 ? 19.367 -7.354 -5.439 1.00 94.94 231 GLU A N 1
ATOM 1742 C CA . GLU A 1 231 ? 19.143 -6.608 -4.195 1.00 94.94 231 GLU A CA 1
ATOM 1743 C C . GLU A 1 231 ? 17.878 -5.730 -4.275 1.00 94.94 231 GLU A C 1
ATOM 1745 O O . GLU A 1 231 ? 17.140 -5.606 -3.301 1.00 94.94 231 GLU A O 1
ATOM 1750 N N . GLU A 1 232 ? 17.608 -5.114 -5.432 1.00 95.44 232 GLU A N 1
ATOM 1751 C CA . GLU A 1 232 ? 16.375 -4.363 -5.691 1.00 95.44 232 GLU A CA 1
ATOM 1752 C C . GLU A 1 232 ? 15.155 -5.281 -5.570 1.00 95.44 232 GLU A C 1
ATOM 1754 O O . GLU A 1 232 ? 14.189 -4.925 -4.905 1.00 95.44 232 GLU A O 1
ATOM 1759 N N . GLU A 1 233 ? 15.214 -6.475 -6.164 1.00 96.50 233 GLU A N 1
ATOM 1760 C CA . GLU A 1 233 ? 14.153 -7.480 -6.109 1.00 96.50 233 GLU A CA 1
ATOM 1761 C C . GLU A 1 233 ? 13.861 -7.931 -4.673 1.00 96.50 233 GLU A C 1
ATOM 1763 O O . GLU A 1 233 ? 12.701 -7.923 -4.265 1.00 96.50 233 GLU A O 1
ATOM 1768 N N . GLU A 1 234 ? 14.895 -8.240 -3.884 1.00 95.00 234 GLU A N 1
ATOM 1769 C CA . GLU A 1 234 ? 14.744 -8.624 -2.475 1.00 95.00 234 GLU A CA 1
ATOM 1770 C C . GLU A 1 234 ? 14.066 -7.515 -1.655 1.00 95.00 234 GLU A C 1
ATOM 1772 O O . GLU A 1 234 ? 13.135 -7.779 -0.889 1.00 95.00 234 GLU A O 1
ATOM 1777 N N . LYS A 1 235 ? 14.481 -6.256 -1.848 1.00 94.19 235 LYS A N 1
ATOM 1778 C CA . LYS A 1 235 ? 13.885 -5.114 -1.139 1.00 94.19 235 LYS A CA 1
ATOM 1779 C C . LYS A 1 235 ? 12.428 -4.900 -1.528 1.00 94.19 235 LYS A C 1
ATOM 1781 O O . LYS A 1 235 ? 11.585 -4.746 -0.650 1.00 94.19 235 LYS A O 1
ATOM 1786 N N . LEU A 1 236 ? 12.109 -4.944 -2.823 1.00 95.69 236 LEU A N 1
ATOM 1787 C CA . LEU A 1 236 ? 10.733 -4.789 -3.301 1.00 95.69 236 LEU A CA 1
ATOM 1788 C C . LEU A 1 236 ? 9.834 -5.958 -2.853 1.00 95.69 236 LEU A C 1
ATOM 1790 O O . LEU A 1 236 ? 8.672 -5.735 -2.524 1.00 95.69 236 LEU A O 1
ATOM 1794 N N . ALA A 1 237 ? 10.358 -7.184 -2.757 1.00 96.25 237 ALA A N 1
ATOM 1795 C CA . ALA A 1 237 ? 9.638 -8.312 -2.159 1.00 96.25 237 ALA A CA 1
ATOM 1796 C C . ALA A 1 237 ? 9.358 -8.101 -0.656 1.00 96.25 237 ALA A C 1
ATOM 1798 O O . ALA A 1 237 ? 8.290 -8.472 -0.156 1.00 96.25 237 ALA A O 1
ATOM 1799 N N . GLY A 1 238 ? 10.278 -7.452 0.064 1.00 94.81 238 GLY A N 1
ATOM 1800 C CA . GLY A 1 238 ? 10.057 -6.983 1.435 1.00 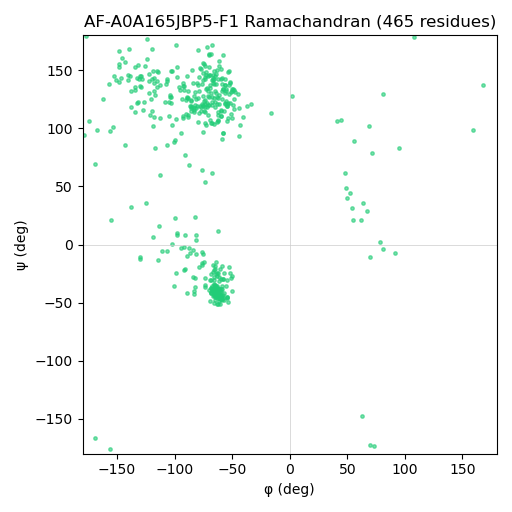94.81 238 GLY A CA 1
ATOM 1801 C C . GLY A 1 238 ? 8.881 -6.004 1.539 1.00 94.81 238 GLY A C 1
ATOM 1802 O O . GLY A 1 238 ? 7.989 -6.202 2.360 1.00 94.81 238 GLY A O 1
ATOM 1803 N N . GLU A 1 239 ? 8.810 -5.013 0.648 1.00 95.00 239 GLU A N 1
ATOM 1804 C CA . GLU A 1 239 ? 7.700 -4.043 0.589 1.00 95.00 239 GLU A CA 1
ATOM 1805 C C . GLU A 1 239 ? 6.343 -4.709 0.297 1.00 95.00 239 GLU A C 1
ATOM 1807 O O . GLU A 1 239 ? 5.314 -4.362 0.887 1.00 95.00 239 GLU A O 1
ATOM 1812 N N . ILE A 1 240 ? 6.327 -5.718 -0.578 1.00 96.06 240 ILE A N 1
ATOM 1813 C CA . ILE A 1 240 ? 5.114 -6.504 -0.839 1.00 96.06 240 ILE A CA 1
ATOM 1814 C C . ILE A 1 240 ? 4.729 -7.311 0.397 1.00 96.06 240 ILE A C 1
ATOM 1816 O O . ILE A 1 240 ? 3.549 -7.373 0.740 1.00 96.06 240 ILE A O 1
ATOM 1820 N N . THR A 1 241 ? 5.705 -7.879 1.110 1.00 95.75 241 THR A N 1
ATOM 1821 C CA . THR A 1 241 ? 5.452 -8.557 2.387 1.00 95.75 241 THR A CA 1
ATOM 1822 C C . THR A 1 241 ? 4.772 -7.603 3.373 1.00 95.75 241 THR A C 1
ATOM 1824 O O . THR A 1 241 ? 3.727 -7.959 3.917 1.00 95.75 241 THR A O 1
ATOM 1827 N N . CYS A 1 242 ? 5.275 -6.374 3.540 1.00 94.88 242 CYS A N 1
ATOM 1828 C CA . CYS A 1 242 ? 4.615 -5.343 4.354 1.00 94.88 242 CYS A CA 1
ATOM 1829 C C . CYS A 1 242 ? 3.170 -5.096 3.907 1.00 94.88 242 CYS A C 1
ATOM 1831 O O . CYS A 1 242 ? 2.258 -5.082 4.733 1.00 94.88 242 CYS A O 1
ATOM 1833 N N . SER A 1 243 ? 2.949 -4.964 2.598 1.00 95.31 243 SER A N 1
ATOM 1834 C CA . SER A 1 243 ? 1.625 -4.708 2.023 1.00 95.31 243 SER A CA 1
ATOM 1835 C C . SER A 1 243 ? 0.628 -5.840 2.280 1.00 95.31 243 SER A C 1
ATOM 1837 O O . SER A 1 243 ? -0.522 -5.579 2.634 1.00 95.31 243 SER A O 1
ATOM 1839 N N . VAL A 1 244 ? 1.060 -7.099 2.166 1.00 96.12 244 VAL A N 1
ATOM 1840 C CA . VAL A 1 244 ? 0.229 -8.276 2.472 1.00 96.12 244 VAL A CA 1
ATOM 1841 C C . VAL A 1 244 ? -0.157 -8.301 3.954 1.00 96.12 244 VAL A C 1
ATOM 1843 O O . VAL A 1 244 ? -1.325 -8.511 4.285 1.00 96.12 244 VAL A O 1
ATOM 1846 N N . TRP A 1 245 ? 0.795 -8.038 4.853 1.00 96.50 245 TRP A N 1
ATOM 1847 C CA . TRP A 1 245 ? 0.529 -7.973 6.292 1.00 96.50 245 TRP A CA 1
ATOM 1848 C C . TRP A 1 245 ? -0.423 -6.833 6.659 1.00 96.50 245 TRP A C 1
ATOM 1850 O O . TRP A 1 245 ? -1.357 -7.042 7.432 1.00 96.50 245 TRP A O 1
ATOM 1860 N N . ALA A 1 246 ? -0.244 -5.653 6.068 1.00 96.06 246 ALA A N 1
ATOM 1861 C CA . ALA A 1 246 ? -1.108 -4.503 6.313 1.00 96.06 246 ALA A CA 1
ATOM 1862 C C . ALA A 1 246 ? -2.550 -4.753 5.852 1.00 96.06 246 ALA A C 1
ATOM 1864 O O . ALA A 1 246 ? -3.493 -4.453 6.584 1.00 96.06 246 ALA A O 1
ATOM 1865 N N . LYS A 1 247 ? -2.735 -5.376 4.679 1.00 95.56 247 LYS A N 1
ATOM 1866 C CA . LYS A 1 247 ? -4.056 -5.810 4.194 1.00 95.56 247 LYS A CA 1
ATOM 1867 C C . LYS A 1 247 ? -4.718 -6.797 5.150 1.00 95.56 247 LYS A C 1
ATOM 1869 O O . LYS A 1 247 ? -5.893 -6.635 5.463 1.00 95.56 247 LYS A O 1
ATOM 1874 N N . ALA A 1 248 ? -3.973 -7.784 5.642 1.00 96.38 248 ALA A N 1
ATOM 1875 C CA . ALA A 1 248 ? -4.499 -8.773 6.579 1.00 96.38 248 ALA A CA 1
ATOM 1876 C C . ALA A 1 248 ? -4.887 -8.160 7.935 1.00 96.38 248 ALA A C 1
ATOM 1878 O O . ALA A 1 248 ? -5.919 -8.517 8.497 1.00 96.38 248 ALA A O 1
ATOM 1879 N N . LEU A 1 249 ? -4.088 -7.218 8.445 1.00 96.44 249 LEU A N 1
ATOM 1880 C CA . LEU A 1 249 ? -4.388 -6.471 9.669 1.00 96.44 249 LEU A CA 1
ATOM 1881 C C . LEU A 1 249 ? -5.594 -5.537 9.498 1.00 96.44 249 LEU A C 1
ATOM 1883 O O . LEU A 1 249 ? -6.389 -5.387 10.421 1.00 96.44 249 LEU A O 1
ATOM 1887 N N . MET A 1 250 ? -5.768 -4.932 8.322 1.00 96.94 250 MET A N 1
ATOM 1888 C CA . MET A 1 250 ? -6.963 -4.140 8.018 1.00 96.94 250 MET A CA 1
ATOM 1889 C C . MET A 1 250 ? -8.212 -5.028 7.918 1.00 96.94 250 MET A C 1
ATOM 1891 O O . MET A 1 250 ? -9.257 -4.695 8.469 1.00 96.94 250 MET A O 1
ATOM 1895 N N . ALA A 1 251 ? -8.099 -6.200 7.285 1.00 96.25 251 ALA A N 1
ATOM 1896 C CA . ALA A 1 251 ? -9.185 -7.176 7.232 1.00 96.25 251 ALA A CA 1
ATOM 1897 C C . ALA A 1 251 ? -9.591 -7.666 8.634 1.00 96.25 251 ALA A C 1
ATOM 1899 O O . ALA A 1 251 ? -10.781 -7.800 8.904 1.00 96.25 251 ALA A O 1
ATOM 1900 N N . LEU A 1 252 ? -8.622 -7.865 9.538 1.00 96.56 252 LEU A N 1
ATOM 1901 C CA . LEU A 1 252 ? -8.880 -8.185 10.945 1.00 96.56 252 LEU A CA 1
ATOM 1902 C C . LEU A 1 252 ? -9.720 -7.093 11.631 1.00 96.56 252 LEU A C 1
ATOM 1904 O O . LEU A 1 252 ? -10.680 -7.417 12.323 1.00 96.56 252 LEU A O 1
ATOM 1908 N N . VAL A 1 253 ? -9.407 -5.812 11.404 1.00 97.38 253 VAL A N 1
ATOM 1909 C CA . VAL A 1 253 ? -10.187 -4.685 11.953 1.00 97.38 253 VAL A CA 1
ATOM 1910 C C . VAL A 1 253 ? -11.633 -4.726 11.463 1.00 97.38 253 VAL A C 1
ATOM 1912 O O . VAL A 1 253 ? -12.553 -4.689 12.277 1.00 97.38 253 VAL A O 1
ATOM 1915 N N . TYR A 1 254 ? -11.851 -4.847 10.152 1.00 98.00 254 TYR A N 1
ATOM 1916 C CA . TYR A 1 254 ? -13.208 -4.898 9.602 1.00 98.00 254 TYR A CA 1
ATOM 1917 C C . TYR A 1 254 ? -13.989 -6.127 10.058 1.00 98.00 254 TYR A C 1
ATOM 1919 O O . TYR A 1 254 ? -15.177 -6.008 10.354 1.00 98.00 254 TYR A O 1
ATOM 1927 N N . GLN A 1 255 ? -13.329 -7.281 10.181 1.00 98.00 255 GLN A N 1
ATOM 1928 C CA . GLN A 1 255 ? -13.943 -8.477 10.746 1.00 98.00 255 GLN A CA 1
ATOM 1929 C C . GLN A 1 255 ? -14.446 -8.211 12.174 1.00 98.00 255 GLN A C 1
ATOM 1931 O O . GLN A 1 255 ? -15.592 -8.524 12.481 1.00 98.00 255 GLN A O 1
ATOM 1936 N N . ARG A 1 256 ? -13.638 -7.567 13.025 1.00 98.19 256 ARG A N 1
ATOM 1937 C CA . ARG A 1 256 ? -14.040 -7.218 14.398 1.00 98.19 256 ARG A CA 1
ATOM 1938 C C . ARG A 1 256 ? -15.179 -6.205 14.461 1.00 98.19 256 ARG A C 1
ATOM 1940 O O . ARG A 1 256 ? -16.073 -6.362 15.286 1.00 98.19 256 ARG A O 1
ATOM 1947 N N . ILE A 1 257 ? -15.180 -5.194 13.591 1.00 98.19 257 ILE A N 1
ATOM 1948 C CA . ILE A 1 257 ? -16.302 -4.245 13.487 1.00 98.19 257 ILE A CA 1
ATOM 1949 C C . ILE A 1 257 ? -17.589 -4.996 13.133 1.00 98.19 257 ILE A C 1
ATOM 1951 O O . ILE A 1 257 ? -18.626 -4.753 13.746 1.00 98.19 257 ILE A O 1
ATOM 1955 N N . GLN A 1 258 ? -17.523 -5.909 12.162 1.00 98.44 258 GLN A N 1
ATOM 1956 C CA . GLN A 1 258 ? -18.678 -6.680 11.715 1.00 98.44 258 GLN A CA 1
ATOM 1957 C C . GLN A 1 258 ? -19.210 -7.603 12.822 1.00 98.44 258 GLN A C 1
ATOM 1959 O O . GLN A 1 258 ? -20.401 -7.560 13.116 1.00 98.44 258 GLN A O 1
ATOM 1964 N N . GLU A 1 259 ? -18.335 -8.361 13.492 1.00 98.19 259 GLU A N 1
ATOM 1965 C CA . GLU A 1 259 ? -18.695 -9.222 14.632 1.00 98.19 259 GLU A CA 1
ATOM 1966 C C . GLU A 1 259 ? -19.368 -8.423 15.766 1.00 98.19 259 GLU A C 1
ATOM 1968 O O . GLU A 1 259 ? -20.363 -8.864 16.351 1.00 98.19 259 GLU A O 1
ATOM 1973 N N . ALA A 1 260 ? -18.856 -7.222 16.061 1.00 98.19 260 ALA A N 1
ATOM 1974 C CA . ALA A 1 260 ? -19.432 -6.342 17.073 1.00 98.19 260 ALA A CA 1
ATOM 1975 C C . ALA A 1 260 ? -20.807 -5.796 16.657 1.00 98.19 260 ALA A C 1
ATOM 1977 O O . ALA A 1 260 ? -21.720 -5.786 17.478 1.00 98.19 260 ALA A O 1
ATOM 1978 N N . LYS A 1 261 ? -20.983 -5.398 15.389 1.00 98.19 261 LYS A N 1
ATOM 1979 C CA . LYS A 1 261 ? -22.281 -4.951 14.851 1.00 98.19 261 LYS A CA 1
ATOM 1980 C C . LYS A 1 261 ? -23.333 -6.057 14.870 1.00 98.19 261 LYS A C 1
ATOM 1982 O O . LYS A 1 261 ? -24.478 -5.793 15.208 1.00 98.19 261 LYS A O 1
ATOM 1987 N N . GLU A 1 262 ? -22.953 -7.286 14.532 1.00 98.19 262 GLU A N 1
ATOM 1988 C CA . GLU A 1 262 ? -23.855 -8.447 14.558 1.00 98.19 262 GLU A CA 1
ATOM 1989 C C . GLU A 1 262 ? -24.321 -8.806 15.973 1.00 98.19 262 GLU A C 1
ATOM 1991 O O . GLU A 1 262 ? -25.415 -9.341 16.149 1.00 98.19 262 GLU A O 1
ATOM 1996 N N . SER A 1 263 ? -23.501 -8.498 16.978 1.00 98.06 263 SER A N 1
ATOM 1997 C CA . SER A 1 263 ? -23.793 -8.774 18.388 1.00 98.06 263 SER A CA 1
ATOM 1998 C C . SER A 1 263 ? -24.540 -7.635 19.095 1.00 98.06 263 SER A C 1
ATOM 2000 O O . SER A 1 263 ? -24.975 -7.815 20.232 1.00 98.06 263 SER A O 1
ATOM 2002 N N . ALA A 1 264 ? -24.668 -6.472 18.456 1.00 98.12 264 ALA A N 1
ATOM 2003 C CA . ALA A 1 264 ? -25.176 -5.247 19.059 1.00 98.12 264 ALA A CA 1
ATOM 2004 C C . ALA A 1 264 ? -26.661 -4.995 18.757 1.00 98.12 264 ALA A C 1
ATOM 2006 O O . ALA A 1 264 ? -27.201 -5.398 17.725 1.00 98.12 264 ALA A O 1
ATOM 2007 N N . GLY A 1 265 ? -27.329 -4.285 19.663 1.00 97.94 265 GLY A N 1
ATOM 2008 C CA . GLY A 1 265 ? -28.661 -3.740 19.440 1.00 97.94 265 GLY A CA 1
ATOM 2009 C C . GLY A 1 265 ? -28.656 -2.591 18.418 1.00 97.94 265 GLY A C 1
ATOM 2010 O O . GLY A 1 265 ? -27.612 -1.993 18.143 1.00 97.94 265 GLY A O 1
ATOM 2011 N N . PRO A 1 266 ? -29.825 -2.234 17.854 1.00 97.44 266 PRO A N 1
ATOM 2012 C CA . PRO A 1 266 ? -29.933 -1.154 16.868 1.00 97.44 266 PRO A CA 1
ATOM 2013 C C . PRO A 1 266 ? -29.555 0.227 17.430 1.00 97.44 266 PRO A C 1
ATOM 2015 O O . PRO A 1 266 ? -29.095 1.077 16.673 1.00 97.44 266 PRO A O 1
ATOM 2018 N N . ASP A 1 267 ? -29.714 0.428 18.741 1.00 98.00 267 ASP A N 1
ATOM 2019 C CA . ASP A 1 267 ? -29.434 1.695 19.430 1.00 98.00 267 ASP A CA 1
ATOM 2020 C C . ASP A 1 267 ? -28.019 1.761 20.034 1.00 98.00 267 ASP A C 1
ATOM 2022 O O . ASP A 1 267 ? -27.628 2.787 20.595 1.00 98.00 267 ASP A O 1
ATOM 2026 N N . ASP A 1 268 ? -27.235 0.683 19.928 1.00 98.12 268 ASP A N 1
ATOM 2027 C CA . ASP A 1 268 ? -25.865 0.665 20.433 1.00 98.12 268 ASP A CA 1
ATOM 2028 C C . ASP A 1 268 ? -24.960 1.562 19.581 1.00 98.12 268 ASP A C 1
ATOM 2030 O O . ASP A 1 268 ? -25.085 1.640 18.355 1.00 98.12 268 ASP A O 1
ATOM 2034 N N . LEU A 1 269 ? -23.978 2.203 20.224 1.00 97.94 269 LEU A N 1
ATOM 2035 C CA . LEU A 1 269 ? -23.080 3.155 19.562 1.00 97.94 269 LEU A CA 1
ATOM 2036 C C . LEU A 1 269 ? -22.371 2.543 18.342 1.00 97.94 269 LEU A C 1
ATOM 2038 O O . LEU A 1 269 ? -22.190 3.227 17.335 1.00 97.94 269 LEU A O 1
ATOM 2042 N N . ILE A 1 270 ? -22.012 1.257 18.396 1.00 98.25 270 ILE A N 1
ATOM 2043 C CA . ILE A 1 270 ? -21.382 0.541 17.280 1.00 98.25 270 ILE A CA 1
ATOM 2044 C C . ILE A 1 270 ? -22.284 0.453 16.040 1.00 98.25 270 ILE A C 1
ATOM 2046 O O . ILE A 1 270 ? -21.798 0.595 14.915 1.00 98.25 270 ILE A O 1
ATOM 2050 N N . SER A 1 271 ? -23.591 0.277 16.240 1.00 98.06 271 SER A N 1
ATOM 2051 C CA . SER A 1 271 ? -24.605 0.196 15.184 1.00 98.06 271 SER A CA 1
ATOM 2052 C C . SER A 1 271 ? -24.885 1.568 14.572 1.00 98.06 271 SER A C 1
ATOM 2054 O O . SER A 1 271 ? -25.082 1.676 13.362 1.00 98.06 271 SER A O 1
ATOM 2056 N N . LEU A 1 272 ? -24.828 2.622 15.394 1.00 98.06 272 LEU A N 1
ATOM 2057 C CA . LEU A 1 272 ? -25.009 4.015 14.972 1.00 98.06 272 LEU A CA 1
ATOM 2058 C C . LEU A 1 272 ? -23.763 4.614 14.298 1.00 98.06 272 LEU A C 1
ATOM 2060 O O . LEU A 1 272 ? -23.857 5.618 13.592 1.00 98.06 272 LEU A O 1
ATOM 2064 N N . THR A 1 273 ? -22.589 4.017 14.511 1.00 98.25 273 THR A N 1
ATOM 2065 C CA . THR A 1 273 ? -21.322 4.533 13.983 1.00 98.25 273 THR A CA 1
ATOM 2066 C C . THR A 1 273 ? -21.116 4.136 12.519 1.00 98.25 273 THR A C 1
ATOM 2068 O O . THR A 1 273 ? -21.108 2.955 12.144 1.00 98.25 273 THR A O 1
ATOM 2071 N N . VAL A 1 274 ? -20.877 5.148 11.681 1.00 98.00 274 VAL A N 1
ATOM 2072 C CA . VAL A 1 274 ? -20.447 4.981 10.289 1.00 98.00 274 VAL A CA 1
ATOM 2073 C C . VAL A 1 274 ? -18.926 4.902 10.256 1.00 98.00 274 VAL A C 1
ATOM 2075 O O . VAL A 1 274 ? -18.236 5.878 10.541 1.00 98.00 274 VAL A O 1
ATOM 2078 N N . PHE A 1 275 ? -18.401 3.727 9.922 1.00 97.38 275 PHE A N 1
ATOM 2079 C CA . PHE A 1 275 ? -16.964 3.506 9.789 1.00 97.38 275 PHE A CA 1
ATOM 2080 C C . PHE A 1 275 ? -16.520 3.835 8.362 1.00 97.38 275 PHE A C 1
ATOM 2082 O O . PHE A 1 275 ? -17.159 3.347 7.427 1.00 97.38 275 PHE A O 1
ATOM 2089 N N . PRO A 1 276 ? -15.442 4.618 8.174 1.00 96.38 276 PRO A N 1
ATOM 2090 C CA . PRO A 1 276 ? -14.852 4.820 6.859 1.00 96.38 276 PRO A CA 1
ATOM 2091 C C . PRO A 1 276 ? -14.464 3.493 6.199 1.00 96.38 276 PRO A C 1
ATOM 2093 O O . PRO A 1 276 ? -13.964 2.576 6.856 1.00 96.38 276 PRO A O 1
ATOM 2096 N N . GLU A 1 277 ? -14.660 3.404 4.887 1.00 96.12 277 GLU A N 1
ATOM 2097 C CA . GLU A 1 277 ? -14.161 2.302 4.067 1.00 96.12 277 GLU A CA 1
ATOM 2098 C C . GLU A 1 277 ? -12.769 2.660 3.549 1.00 96.12 277 GLU A C 1
ATOM 2100 O O . GLU A 1 277 ? -12.602 3.577 2.746 1.00 96.12 277 GLU A O 1
ATOM 2105 N N . VAL A 1 278 ? -11.754 1.945 4.026 1.00 95.75 278 VAL A N 1
ATOM 2106 C CA . VAL A 1 278 ? -10.362 2.145 3.636 1.00 95.75 278 VAL A CA 1
ATOM 2107 C C . VAL A 1 278 ? -9.738 0.816 3.240 1.00 95.75 278 VAL A C 1
ATOM 2109 O O . VAL A 1 278 ? -10.026 -0.237 3.814 1.00 95.75 278 VAL A O 1
ATOM 2112 N N . ARG A 1 279 ? -8.840 0.846 2.260 1.00 95.88 279 ARG A N 1
ATOM 2113 C CA . ARG A 1 279 ? -8.082 -0.335 1.840 1.00 95.88 279 ARG A CA 1
ATOM 2114 C C . ARG A 1 279 ? -6.704 0.049 1.340 1.00 95.88 279 ARG A C 1
ATOM 2116 O O . ARG A 1 279 ? -6.508 1.121 0.777 1.00 95.88 279 ARG A O 1
ATOM 2123 N N . PHE A 1 280 ? -5.759 -0.873 1.465 1.00 96.44 280 PHE A N 1
ATOM 2124 C CA . PHE A 1 280 ? -4.488 -0.739 0.765 1.00 96.44 280 PHE A CA 1
ATOM 2125 C C . PHE A 1 280 ? -4.658 -1.029 -0.730 1.00 96.44 280 PHE A C 1
ATOM 2127 O O . PHE A 1 280 ? -5.432 -1.911 -1.122 1.00 96.44 280 PHE A O 1
ATOM 2134 N N . VAL A 1 281 ? -3.913 -0.298 -1.554 1.00 96.69 281 VAL A N 1
ATOM 2135 C CA . VAL A 1 281 ? -3.843 -0.475 -3.007 1.00 96.69 281 VAL A CA 1
ATOM 2136 C C . VAL A 1 281 ? -3.501 -1.910 -3.387 1.00 96.69 281 VAL A C 1
ATOM 2138 O O . VAL A 1 281 ? -2.789 -2.630 -2.674 1.00 96.69 281 VAL A O 1
ATOM 2141 N N . GLN A 1 282 ? -4.008 -2.356 -4.534 1.00 97.19 282 GLN A N 1
ATOM 2142 C CA . GLN A 1 282 ? -3.528 -3.609 -5.107 1.00 97.19 282 GLN A CA 1
ATOM 2143 C C . GLN A 1 282 ? -2.081 -3.461 -5.557 1.00 97.19 282 GLN A C 1
ATOM 2145 O O . GLN A 1 282 ? -1.689 -2.398 -6.029 1.00 97.19 282 GLN A O 1
ATOM 2150 N N . CYS A 1 283 ? -1.278 -4.504 -5.353 1.00 97.62 283 CYS A N 1
ATOM 2151 C CA . CYS A 1 283 ? 0.150 -4.444 -5.622 1.00 97.62 283 CYS A CA 1
ATOM 2152 C C . CYS A 1 283 ? 0.717 -5.794 -6.068 1.00 97.62 283 CYS A C 1
ATOM 2154 O O . CYS A 1 283 ? 0.072 -6.833 -5.916 1.00 97.62 283 CYS A O 1
ATOM 2156 N N . GLY A 1 284 ? 1.933 -5.784 -6.602 1.00 97.50 284 GLY A N 1
ATOM 2157 C CA . GLY A 1 284 ? 2.685 -6.985 -6.952 1.00 97.50 284 GLY A CA 1
ATOM 2158 C C . GLY A 1 284 ? 4.077 -6.664 -7.486 1.00 97.50 284 GLY A C 1
ATOM 2159 O O . GLY A 1 284 ? 4.460 -5.498 -7.603 1.00 97.50 284 GLY A O 1
ATOM 2160 N N . LEU A 1 285 ? 4.836 -7.706 -7.814 1.00 98.00 285 LEU A N 1
ATOM 2161 C CA . LEU A 1 285 ? 6.197 -7.587 -8.327 1.00 98.00 285 LEU A CA 1
ATOM 2162 C C . LEU A 1 285 ? 6.205 -7.845 -9.827 1.00 98.00 285 LEU A C 1
ATOM 2164 O O . LEU A 1 285 ? 5.737 -8.885 -10.277 1.00 98.00 285 LEU A O 1
ATOM 2168 N N . PHE A 1 286 ? 6.772 -6.935 -10.608 1.00 98.31 286 PHE A N 1
ATOM 2169 C CA . PHE A 1 286 ? 6.969 -7.124 -12.040 1.00 98.31 286 PHE A CA 1
ATOM 2170 C C . PHE A 1 286 ? 8.454 -7.231 -12.366 1.00 98.31 286 PHE A C 1
ATOM 2172 O O . PHE A 1 286 ? 9.246 -6.430 -11.882 1.00 98.31 286 PHE A O 1
ATOM 2179 N N . GLN A 1 287 ? 8.834 -8.163 -13.236 1.00 98.06 287 GLN A N 1
ATOM 2180 C CA . GLN A 1 287 ? 10.194 -8.288 -13.745 1.00 98.06 287 GLN A CA 1
ATOM 2181 C C . GLN A 1 287 ? 10.207 -8.304 -15.274 1.00 98.06 287 GLN A C 1
ATOM 2183 O O . GLN A 1 287 ? 9.630 -9.181 -15.920 1.00 98.06 287 GLN A O 1
ATOM 2188 N N . VAL A 1 288 ? 10.947 -7.365 -15.863 1.00 97.88 288 VAL A N 1
ATOM 2189 C CA . VAL A 1 288 ? 11.084 -7.231 -17.321 1.00 97.88 288 VAL A CA 1
ATOM 2190 C C . VAL A 1 288 ? 11.747 -8.471 -17.945 1.00 97.88 288 VAL A C 1
ATOM 2192 O O . VAL A 1 288 ? 12.878 -8.841 -17.607 1.00 97.88 288 VAL A O 1
ATOM 2195 N N . ARG A 1 289 ? 11.106 -9.063 -18.958 1.00 96.56 289 ARG A N 1
ATOM 2196 C CA . ARG A 1 289 ? 11.633 -10.167 -19.775 1.00 96.56 289 ARG A CA 1
ATOM 2197 C C . ARG A 1 289 ? 11.752 -9.729 -21.232 1.00 96.56 289 ARG A C 1
ATOM 2199 O O . ARG A 1 289 ? 10.767 -9.563 -21.939 1.00 96.56 289 ARG A O 1
ATOM 2206 N N . LEU A 1 290 ? 12.990 -9.561 -21.696 1.00 91.81 290 LEU A N 1
ATOM 2207 C CA . LEU A 1 290 ? 13.257 -9.267 -23.097 1.00 91.81 290 LEU A CA 1
ATOM 2208 C C . LEU A 1 290 ? 13.289 -10.587 -23.881 1.00 91.81 290 LEU A C 1
ATOM 2210 O O . LEU A 1 290 ? 13.895 -11.546 -23.400 1.00 91.81 290 LEU A O 1
ATOM 2214 N N . PRO A 1 291 ? 12.706 -10.644 -25.091 1.00 89.00 291 PRO A N 1
ATOM 2215 C CA . PRO A 1 291 ? 12.649 -11.867 -25.897 1.00 89.00 291 PRO A CA 1
ATOM 2216 C C . PRO A 1 291 ? 14.030 -12.359 -26.345 1.00 89.00 291 PRO A C 1
ATOM 2218 O O . PRO A 1 291 ? 14.200 -13.510 -26.734 1.00 89.00 291 PRO A O 1
ATOM 2221 N N . THR A 1 292 ? 15.044 -11.496 -26.313 1.00 87.00 292 THR A N 1
ATOM 2222 C CA . THR A 1 292 ? 16.426 -11.874 -26.597 1.00 87.00 292 THR A CA 1
ATOM 2223 C C . THR A 1 292 ? 17.330 -11.269 -25.542 1.00 87.00 292 THR A C 1
ATOM 2225 O O . THR A 1 292 ? 17.232 -10.077 -25.235 1.00 87.00 292 THR A O 1
ATOM 2228 N N . ALA A 1 293 ? 18.237 -12.090 -25.012 1.00 81.12 293 ALA A N 1
ATOM 2229 C CA . ALA A 1 293 ? 19.278 -11.607 -24.124 1.00 81.12 293 ALA A CA 1
ATOM 2230 C C . ALA A 1 293 ? 20.079 -10.491 -24.827 1.00 81.12 293 ALA A C 1
ATOM 2232 O O . ALA A 1 293 ? 20.408 -10.617 -26.014 1.00 81.12 293 ALA A O 1
ATOM 2233 N N . PRO A 1 294 ? 20.404 -9.393 -24.129 1.00 81.62 294 PRO A N 1
ATOM 2234 C CA . PRO A 1 294 ? 21.199 -8.316 -24.702 1.00 81.62 294 PRO A CA 1
ATOM 2235 C C . PRO A 1 294 ? 22.533 -8.864 -25.209 1.00 81.62 294 PRO A C 1
ATOM 2237 O O . PRO A 1 294 ? 23.302 -9.448 -24.447 1.00 81.62 294 PRO A O 1
ATOM 2240 N N . LYS A 1 295 ? 22.815 -8.677 -26.502 1.00 86.69 295 LYS A N 1
ATOM 2241 C CA . LYS A 1 295 ? 24.107 -9.068 -27.092 1.00 86.69 295 LYS A CA 1
ATOM 2242 C C . LYS A 1 295 ? 25.249 -8.192 -26.576 1.00 86.69 295 LYS A C 1
ATOM 2244 O O . LYS A 1 295 ? 26.384 -8.647 -26.474 1.00 86.69 295 LYS A O 1
ATOM 2249 N N . ASP A 1 296 ? 24.932 -6.942 -26.255 1.00 86.50 296 ASP A N 1
ATOM 2250 C CA . ASP A 1 296 ? 25.874 -5.964 -25.738 1.00 86.50 296 ASP A CA 1
ATOM 2251 C C . ASP A 1 296 ? 25.873 -5.983 -24.205 1.00 86.50 296 ASP A C 1
ATOM 2253 O O . ASP A 1 296 ? 24.903 -5.579 -23.566 1.00 86.50 296 ASP A O 1
ATOM 2257 N N . LYS A 1 297 ? 26.980 -6.456 -23.626 1.00 83.06 297 LYS A N 1
ATOM 2258 C CA . LYS A 1 297 ? 27.196 -6.479 -22.173 1.00 83.06 297 LYS A CA 1
ATOM 2259 C C . LYS A 1 297 ? 27.548 -5.104 -21.600 1.00 83.06 297 LYS A C 1
ATOM 2261 O O . LYS A 1 297 ? 27.496 -4.935 -20.387 1.00 83.06 297 LYS A O 1
ATOM 2266 N N . THR A 1 298 ? 27.943 -4.148 -22.442 1.00 83.62 298 THR A N 1
ATOM 2267 C CA . THR A 1 298 ? 28.367 -2.809 -22.007 1.00 83.62 298 THR A CA 1
ATOM 2268 C C . THR A 1 298 ? 27.183 -1.868 -21.813 1.00 83.62 298 THR A C 1
ATOM 2270 O O . THR A 1 298 ? 27.230 -0.972 -20.972 1.00 83.62 298 THR A O 1
ATOM 2273 N N . ARG A 1 299 ? 26.085 -2.094 -22.543 1.00 82.12 299 ARG A N 1
ATOM 2274 C CA . ARG A 1 299 ? 24.864 -1.305 -22.405 1.00 82.12 299 ARG A CA 1
ATOM 2275 C C . ARG A 1 299 ? 24.019 -1.820 -21.244 1.00 82.12 299 ARG A C 1
ATOM 2277 O O . ARG A 1 299 ? 23.644 -2.991 -21.201 1.00 82.12 299 ARG A O 1
ATOM 2284 N N . ALA A 1 300 ? 23.646 -0.914 -20.341 1.00 84.44 300 ALA A N 1
ATOM 2285 C CA . ALA A 1 300 ? 22.686 -1.210 -19.285 1.00 84.44 300 ALA A CA 1
ATOM 2286 C C . ALA A 1 300 ? 21.389 -1.767 -19.896 1.00 84.44 300 ALA A C 1
ATOM 2288 O O . ALA A 1 300 ? 20.728 -1.119 -20.710 1.00 84.44 300 ALA A O 1
ATOM 2289 N N . THR A 1 301 ? 21.052 -2.996 -19.517 1.00 92.06 301 THR A N 1
ATOM 2290 C CA . THR A 1 301 ? 19.856 -3.694 -19.985 1.00 92.06 301 THR A CA 1
ATOM 2291 C C . THR A 1 301 ? 18.723 -3.571 -18.979 1.00 92.06 301 THR A C 1
ATOM 2293 O O . THR A 1 301 ? 18.952 -3.648 -17.770 1.00 92.06 301 THR A O 1
ATOM 2296 N N . ARG A 1 302 ? 17.491 -3.467 -19.482 1.00 93.88 302 ARG A N 1
ATOM 2297 C CA . ARG A 1 302 ? 16.268 -3.566 -18.677 1.00 93.88 302 ARG A CA 1
ATOM 2298 C C . ARG A 1 302 ? 15.865 -5.014 -18.392 1.00 93.88 302 ARG A C 1
ATOM 2300 O O . ARG A 1 302 ? 14.993 -5.233 -17.576 1.00 93.88 302 ARG A O 1
ATOM 2307 N N . HIS A 1 303 ? 16.503 -6.015 -19.000 1.00 95.62 303 HIS A N 1
ATOM 2308 C CA . HIS A 1 303 ? 16.204 -7.419 -18.702 1.00 95.62 303 HIS A CA 1
ATOM 2309 C C . HIS A 1 303 ? 16.422 -7.729 -17.216 1.00 95.62 303 HIS A C 1
ATOM 2311 O O . HIS A 1 303 ? 17.465 -7.355 -16.679 1.00 95.62 303 HIS A O 1
ATOM 2317 N N . HIS A 1 304 ? 15.467 -8.398 -16.572 1.00 95.56 304 HIS A N 1
ATOM 2318 C CA . HIS A 1 304 ? 15.429 -8.639 -15.127 1.00 95.56 304 HIS A CA 1
ATOM 2319 C C . HIS A 1 304 ? 15.349 -7.382 -14.258 1.00 95.56 304 HIS A C 1
ATOM 2321 O O . HIS A 1 304 ? 15.754 -7.411 -13.104 1.00 95.56 304 HIS A O 1
ATOM 2327 N N . LEU A 1 305 ? 14.892 -6.253 -14.801 1.00 96.50 305 LEU A N 1
ATOM 2328 C CA . LEU A 1 305 ? 14.633 -5.071 -13.989 1.00 96.50 305 LEU A CA 1
ATOM 2329 C C . LEU A 1 305 ? 13.336 -5.281 -13.193 1.00 96.50 305 LEU A C 1
ATOM 2331 O O . LEU A 1 305 ? 12.300 -5.483 -13.838 1.00 96.50 305 LEU A O 1
ATOM 2335 N N . PRO A 1 306 ? 13.385 -5.260 -11.848 1.00 97.81 306 PRO A N 1
ATOM 2336 C CA . PRO A 1 306 ? 12.194 -5.402 -11.031 1.00 97.81 306 PRO A CA 1
ATOM 2337 C C . PRO A 1 306 ? 11.489 -4.051 -10.832 1.00 97.81 306 PRO A C 1
ATOM 2339 O O . PRO A 1 306 ? 12.124 -2.994 -10.793 1.00 97.81 306 PRO A O 1
ATOM 2342 N N . TYR A 1 307 ? 10.171 -4.107 -10.679 1.00 98.12 307 TYR A N 1
ATOM 2343 C CA . TYR A 1 307 ? 9.295 -3.004 -10.301 1.00 98.12 307 TYR A CA 1
ATOM 2344 C C . TYR A 1 307 ? 8.320 -3.489 -9.234 1.00 98.12 307 TYR A C 1
ATOM 2346 O O . TYR A 1 307 ? 7.711 -4.546 -9.394 1.00 98.12 307 TYR A O 1
ATOM 2354 N N . LEU A 1 308 ? 8.121 -2.688 -8.191 1.00 97.94 308 LEU A N 1
ATOM 2355 C CA . LEU A 1 308 ? 6.915 -2.787 -7.376 1.00 97.94 308 LEU A CA 1
ATOM 2356 C C . LEU A 1 308 ? 5.812 -2.043 -8.124 1.00 97.94 308 LEU A C 1
ATOM 2358 O O . LEU A 1 308 ? 5.950 -0.854 -8.414 1.00 97.94 308 LEU A O 1
ATOM 2362 N N . VAL A 1 309 ? 4.760 -2.765 -8.483 1.00 98.25 309 VAL A N 1
ATOM 2363 C CA . VAL A 1 309 ? 3.602 -2.231 -9.197 1.00 98.25 309 VAL A CA 1
ATOM 2364 C C . VAL A 1 309 ? 2.472 -2.079 -8.201 1.00 98.25 309 VAL A C 1
ATOM 2366 O O . VAL A 1 309 ? 2.142 -3.044 -7.517 1.00 98.25 309 VAL A O 1
ATOM 2369 N N . GLU A 1 310 ? 1.861 -0.906 -8.148 1.00 97.88 310 GLU A N 1
ATOM 2370 C CA . GLU A 1 310 ? 0.707 -0.618 -7.300 1.00 97.88 310 GLU A CA 1
ATOM 2371 C C . GLU A 1 310 ? -0.396 0.086 -8.085 1.00 97.88 310 GLU A C 1
ATOM 2373 O O . GLU A 1 310 ? -0.115 0.771 -9.063 1.00 97.88 310 GLU A O 1
ATOM 2378 N N . GLU A 1 311 ? -1.649 -0.046 -7.659 1.00 97.38 311 GLU A N 1
ATOM 2379 C CA . GLU A 1 311 ? -2.751 0.791 -8.145 1.00 97.38 311 GLU A CA 1
ATOM 2380 C C . GLU A 1 311 ? -2.391 2.276 -7.993 1.00 97.38 311 GLU A C 1
ATOM 2382 O O . GLU A 1 311 ? -1.954 2.720 -6.930 1.00 97.38 311 GLU A O 1
ATOM 2387 N N . LEU A 1 312 ? -2.544 3.050 -9.070 1.00 96.62 312 LEU A N 1
ATOM 2388 C CA . LEU A 1 312 ? -2.324 4.487 -8.997 1.00 96.62 312 LEU A CA 1
ATOM 2389 C C . LEU A 1 312 ? -3.514 5.132 -8.286 1.00 96.62 312 LEU A C 1
ATOM 2391 O O . LEU A 1 312 ? -4.639 5.046 -8.772 1.00 96.62 312 LEU A O 1
ATOM 2395 N N . ILE A 1 313 ? -3.251 5.799 -7.166 1.00 95.56 313 ILE A N 1
ATOM 2396 C CA . ILE A 1 313 ? -4.259 6.587 -6.457 1.00 95.56 313 ILE A CA 1
ATOM 2397 C C . ILE A 1 313 ? -4.505 7.861 -7.265 1.00 95.56 313 ILE A C 1
ATOM 2399 O O . ILE A 1 313 ? -3.599 8.680 -7.429 1.00 95.56 313 ILE A O 1
ATOM 2403 N N . ASP A 1 314 ? -5.714 7.993 -7.807 1.00 94.19 314 ASP A N 1
ATOM 2404 C CA . ASP A 1 314 ? -6.135 9.186 -8.534 1.00 94.19 314 ASP A CA 1
ATOM 2405 C C . ASP A 1 314 ? -6.486 10.286 -7.537 1.00 94.19 314 ASP A C 1
ATOM 2407 O O . ASP A 1 314 ? -7.364 10.114 -6.698 1.00 94.19 314 ASP A O 1
ATOM 2411 N N . THR A 1 315 ? -5.772 11.403 -7.609 1.00 92.81 315 THR A N 1
ATOM 2412 C CA . THR A 1 315 ? -5.985 12.566 -6.744 1.00 92.81 315 THR A CA 1
ATOM 2413 C C . THR A 1 315 ? -6.790 13.649 -7.457 1.00 92.81 315 THR A C 1
ATOM 2415 O O . THR A 1 315 ? -6.628 14.827 -7.147 1.00 92.81 315 THR A O 1
ATOM 2418 N N . ASP A 1 316 ? -7.562 13.286 -8.485 1.00 91.44 316 ASP A N 1
ATOM 2419 C CA . ASP A 1 316 ? -8.332 14.192 -9.345 1.00 91.44 316 ASP A CA 1
ATOM 2420 C C . ASP A 1 316 ? -7.466 15.303 -9.970 1.00 91.44 316 ASP A C 1
ATOM 2422 O O . ASP A 1 316 ? -7.895 16.435 -10.179 1.00 91.44 316 ASP A O 1
ATOM 2426 N N . GLY A 1 317 ? -6.193 14.995 -10.238 1.00 89.31 317 GLY A N 1
ATOM 2427 C CA . GLY A 1 317 ? -5.206 15.958 -10.741 1.00 89.31 317 GLY A CA 1
ATOM 2428 C C . GLY A 1 317 ? -4.608 16.905 -9.689 1.00 89.31 317 GLY A C 1
ATOM 2429 O O . GLY A 1 317 ? -3.764 17.728 -10.043 1.00 89.31 317 GLY A O 1
ATOM 2430 N N . HIS A 1 318 ? -4.984 16.760 -8.417 1.00 90.12 318 HIS A N 1
ATOM 2431 C CA . HIS A 1 318 ? -4.539 17.576 -7.284 1.00 90.12 318 HIS A CA 1
ATOM 2432 C C . HIS A 1 318 ? -3.554 16.807 -6.385 1.00 90.12 318 HIS A C 1
ATOM 2434 O O . HIS A 1 318 ? -3.967 16.179 -5.410 1.00 90.12 318 HIS A O 1
ATOM 2440 N N . PRO A 1 319 ? -2.242 16.795 -6.688 1.00 88.00 319 PRO A N 1
ATOM 2441 C CA . PRO A 1 319 ? -1.260 16.008 -5.935 1.00 88.00 319 PRO A CA 1
ATOM 2442 C C . PRO A 1 319 ? -1.159 16.389 -4.446 1.00 88.00 319 PRO A C 1
ATOM 2444 O O . PRO A 1 319 ? -0.683 15.589 -3.645 1.00 88.00 319 PRO A O 1
ATOM 2447 N N . GLU A 1 320 ? -1.591 17.589 -4.059 1.00 87.62 320 GLU A N 1
ATOM 2448 C CA . GLU A 1 320 ? -1.703 18.052 -2.673 1.00 87.62 320 GLU A CA 1
ATOM 2449 C C . GLU A 1 320 ? -2.757 17.302 -1.846 1.00 87.62 320 GLU A C 1
ATOM 2451 O O . GLU A 1 320 ? -2.648 17.275 -0.620 1.00 87.62 320 GLU A O 1
ATOM 2456 N N . ASN A 1 321 ? -3.732 16.665 -2.503 1.00 91.75 321 ASN A N 1
ATOM 2457 C CA . ASN A 1 321 ? -4.749 15.839 -1.850 1.00 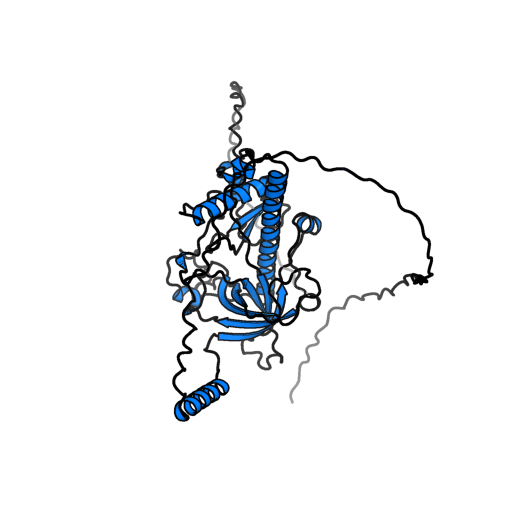91.75 321 ASN A CA 1
ATOM 2458 C C . ASN A 1 321 ? -4.195 14.489 -1.392 1.00 91.75 321 ASN A C 1
ATOM 2460 O O . ASN A 1 321 ? -4.814 13.799 -0.587 1.00 91.75 321 ASN A O 1
ATOM 2464 N N . PHE A 1 322 ? -3.019 14.110 -1.888 1.00 91.19 322 PHE A N 1
ATOM 2465 C CA . PHE A 1 322 ? -2.309 12.948 -1.397 1.00 91.19 322 PHE A CA 1
ATOM 2466 C C . PHE A 1 322 ? -1.724 13.282 -0.017 1.00 91.19 322 PHE A C 1
ATOM 2468 O O . PHE A 1 322 ? -0.743 14.026 0.090 1.00 91.19 322 PHE A O 1
ATOM 2475 N N . VAL A 1 323 ? -2.332 12.767 1.057 1.00 90.50 323 VAL A N 1
ATOM 2476 C CA . VAL A 1 323 ? -2.043 13.189 2.438 1.00 90.50 323 VAL A CA 1
ATOM 2477 C C . VAL A 1 323 ? -1.499 12.062 3.296 1.00 90.50 323 VAL A C 1
ATOM 2479 O O . VAL A 1 323 ? -1.905 10.913 3.208 1.00 90.50 323 VAL A O 1
ATOM 2482 N N . LYS A 1 324 ? -0.563 12.401 4.183 1.00 89.69 324 LYS A N 1
ATOM 2483 C CA . LYS A 1 324 ? -0.104 11.501 5.243 1.00 89.69 324 LYS A CA 1
ATOM 2484 C C . LYS A 1 324 ? -1.037 11.595 6.452 1.00 89.69 324 LYS A C 1
ATOM 2486 O O . LYS A 1 324 ? -1.113 12.675 7.039 1.00 89.69 324 LYS A O 1
ATOM 2491 N N . TYR A 1 325 ? -1.690 10.495 6.831 1.00 92.81 325 TYR A N 1
ATOM 2492 C CA . TYR A 1 325 ? -2.666 10.469 7.930 1.00 92.81 325 TYR A CA 1
ATOM 2493 C C . TYR A 1 325 ? -2.025 10.326 9.312 1.00 92.81 325 TYR A C 1
ATOM 2495 O O . TYR A 1 325 ? -2.475 10.971 10.249 1.00 92.81 325 TYR A O 1
ATOM 2503 N N . ILE A 1 326 ? -0.987 9.496 9.464 1.00 91.19 326 ILE A N 1
ATOM 2504 C CA . ILE A 1 326 ? -0.314 9.227 10.751 1.00 91.19 326 ILE A CA 1
ATOM 2505 C C . ILE A 1 326 ? 1.197 9.186 10.511 1.00 91.19 326 ILE A C 1
ATOM 2507 O O . ILE A 1 326 ? 1.649 8.783 9.442 1.00 91.19 326 ILE A O 1
ATOM 2511 N N . ASN A 1 327 ? 1.998 9.650 11.471 1.00 88.25 327 ASN A N 1
ATOM 2512 C CA . ASN A 1 327 ? 3.455 9.650 11.361 1.00 88.25 327 ASN A CA 1
ATOM 2513 C C . ASN A 1 327 ? 4.071 8.408 12.019 1.00 88.25 327 ASN A C 1
ATOM 2515 O O . ASN A 1 327 ? 3.792 8.167 13.175 1.00 88.25 327 ASN A O 1
ATOM 2519 N N . ASN A 1 328 ? 5.003 7.692 11.373 1.00 84.50 328 ASN A N 1
ATOM 2520 C CA . ASN A 1 328 ? 5.751 6.588 12.014 1.00 84.50 328 ASN A CA 1
ATOM 2521 C C . ASN A 1 328 ? 6.370 6.948 13.374 1.00 84.50 328 ASN A C 1
ATOM 2523 O O . ASN A 1 328 ? 6.635 6.067 14.186 1.00 84.50 328 ASN A O 1
ATOM 2527 N N . GLY A 1 329 ? 6.676 8.229 13.597 1.00 88.25 329 GLY A N 1
ATOM 2528 C CA . GLY A 1 329 ? 7.236 8.721 14.850 1.00 88.25 329 GLY A CA 1
ATOM 2529 C C . GLY A 1 329 ? 6.221 9.040 15.949 1.00 88.25 329 GLY A C 1
ATOM 2530 O O . GLY A 1 329 ? 6.677 9.410 17.023 1.00 88.25 329 GLY A O 1
ATOM 2531 N N . SER A 1 330 ? 4.909 8.958 15.693 1.00 90.31 330 SER A N 1
ATOM 2532 C CA . SER A 1 330 ? 3.870 9.282 16.677 1.00 90.31 330 SER A CA 1
ATOM 2533 C C . SER A 1 330 ? 2.563 8.520 16.447 1.00 90.31 330 SER A C 1
ATOM 2535 O O . SER A 1 330 ? 2.139 8.314 15.315 1.00 90.31 330 SER A O 1
ATOM 2537 N N . ALA A 1 331 ? 1.872 8.163 17.529 1.00 90.62 331 ALA A N 1
ATOM 2538 C CA . ALA A 1 331 ? 0.548 7.534 17.459 1.00 90.62 331 ALA A CA 1
ATOM 2539 C C . ALA A 1 331 ? -0.592 8.516 17.116 1.00 90.62 331 ALA A C 1
ATOM 2541 O O . ALA A 1 331 ? -1.748 8.108 16.964 1.00 90.62 331 ALA A O 1
ATOM 2542 N N . LEU A 1 332 ? -0.292 9.818 17.048 1.00 92.25 332 LEU A N 1
ATOM 2543 C CA . LEU A 1 332 ? -1.292 10.857 16.844 1.00 92.25 332 LEU A CA 1
ATOM 2544 C C . LEU A 1 332 ? -1.649 11.007 15.356 1.00 92.25 332 LEU A C 1
ATOM 2546 O O . LEU A 1 332 ? -0.748 11.147 14.518 1.00 92.25 332 LEU A O 1
ATOM 2550 N N . PRO A 1 333 ? -2.951 11.025 15.011 1.00 93.38 333 PRO A N 1
ATOM 2551 C CA . PRO A 1 333 ? -3.377 11.345 13.661 1.00 93.38 333 PRO A CA 1
ATOM 2552 C C . PRO A 1 333 ? -3.052 12.800 13.322 1.00 93.38 333 PRO A C 1
ATOM 2554 O O . PRO A 1 333 ? -3.047 13.684 14.181 1.00 93.38 333 PRO A O 1
ATOM 2557 N N . ARG A 1 334 ? -2.787 13.053 12.042 1.00 93.06 334 ARG A N 1
ATOM 2558 C CA . ARG A 1 334 ? -2.608 14.396 11.504 1.00 93.06 334 ARG A CA 1
ATOM 2559 C C . ARG A 1 334 ? -3.922 15.163 11.607 1.00 93.06 334 ARG A C 1
ATOM 2561 O O . ARG A 1 334 ? -4.982 14.641 11.274 1.00 93.06 334 ARG A O 1
ATOM 2568 N N . GLU A 1 335 ? -3.827 16.427 11.999 1.00 94.75 335 GLU A N 1
ATOM 2569 C CA . GLU A 1 335 ? -4.956 17.352 11.974 1.00 94.75 335 GLU A CA 1
ATOM 2570 C C . GLU A 1 335 ? -5.326 17.663 10.517 1.00 94.75 335 GLU A C 1
ATOM 2572 O O . GLU A 1 3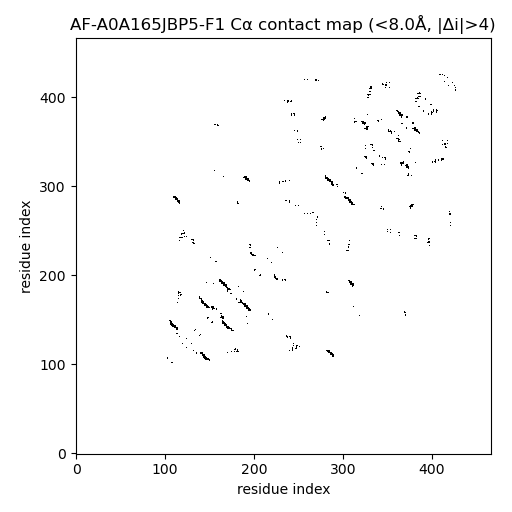35 ? -4.590 18.340 9.793 1.00 94.75 335 GLU A O 1
ATOM 2577 N N . LEU A 1 336 ? -6.451 17.101 10.080 1.00 94.31 336 LEU A N 1
ATOM 2578 C CA . LEU A 1 336 ? -7.051 17.276 8.759 1.00 94.31 336 LEU A CA 1
ATOM 2579 C C . LEU A 1 336 ? -8.489 17.788 8.930 1.00 94.31 336 LEU A C 1
ATOM 2581 O O . LEU A 1 336 ? -8.978 17.939 10.050 1.00 94.31 336 LEU A O 1
ATOM 2585 N N . SER A 1 337 ? -9.174 18.064 7.823 1.00 95.38 337 SER A N 1
ATOM 2586 C CA . SER A 1 337 ? -10.574 18.497 7.808 1.00 95.38 337 SER A CA 1
ATOM 2587 C C . SER A 1 337 ? -11.438 17.575 6.941 1.00 95.38 337 SER A C 1
ATOM 2589 O O . SER A 1 337 ? -10.930 16.858 6.080 1.00 95.38 337 SER A O 1
ATOM 2591 N N . GLY A 1 338 ? -12.755 17.595 7.169 1.00 95.56 338 GLY A N 1
ATOM 2592 C CA . GLY A 1 338 ? -13.722 16.815 6.388 1.00 95.56 338 GLY A CA 1
ATOM 2593 C C . GLY A 1 338 ? -13.524 15.300 6.507 1.00 95.56 338 GLY A C 1
ATOM 2594 O O . GLY A 1 338 ? -13.064 14.808 7.535 1.00 95.56 338 GLY A O 1
ATOM 2595 N N . SER A 1 339 ? -13.838 14.572 5.431 1.00 94.88 339 SER A N 1
ATOM 2596 C CA . SER A 1 339 ? -13.728 13.105 5.358 1.00 94.88 339 SER A CA 1
ATOM 2597 C C . SER A 1 339 ? -12.314 12.587 5.628 1.00 94.88 339 SER A C 1
ATOM 2599 O O . SER A 1 339 ? -12.137 11.497 6.163 1.00 94.88 339 SER A O 1
ATOM 2601 N N . GLU A 1 340 ? -11.292 13.377 5.304 1.00 94.25 340 GLU A N 1
ATOM 2602 C CA . GLU A 1 340 ? -9.893 13.022 5.541 1.00 94.25 340 GLU A CA 1
ATOM 2603 C C . GLU A 1 340 ? -9.542 13.021 7.040 1.00 94.25 340 GLU A C 1
ATOM 2605 O O . GLU A 1 340 ? -8.717 12.218 7.482 1.00 94.25 340 GLU A O 1
ATOM 2610 N N . ALA A 1 341 ? -10.197 13.868 7.846 1.00 95.19 341 ALA A N 1
ATOM 2611 C CA . ALA A 1 341 ? -10.071 13.841 9.306 1.00 95.19 341 ALA A CA 1
ATOM 2612 C C . ALA A 1 341 ? -10.694 12.572 9.903 1.00 95.19 341 ALA A C 1
ATOM 2614 O O . ALA A 1 341 ? -10.097 11.945 10.783 1.00 95.19 341 ALA A O 1
ATOM 2615 N N . ASP A 1 342 ? -11.855 12.167 9.383 1.00 96.06 342 ASP A N 1
ATOM 2616 C CA . ASP A 1 342 ? -12.548 10.945 9.795 1.00 96.06 342 ASP A CA 1
ATOM 2617 C C . ASP A 1 342 ? -11.713 9.704 9.456 1.00 96.06 342 ASP A C 1
ATOM 2619 O O . ASP A 1 342 ? -11.532 8.826 10.303 1.00 96.06 342 ASP A O 1
ATOM 2623 N N . ILE A 1 343 ? -11.106 9.665 8.262 1.00 95.81 343 ILE A N 1
ATOM 2624 C CA . ILE A 1 343 ? -10.163 8.608 7.871 1.00 95.81 343 ILE A CA 1
ATOM 2625 C C . ILE A 1 343 ? -8.952 8.586 8.813 1.00 95.81 343 ILE A C 1
ATOM 2627 O O . ILE A 1 343 ? -8.585 7.518 9.299 1.00 95.81 343 ILE A O 1
ATOM 2631 N N . ALA A 1 344 ? -8.347 9.736 9.132 1.00 94.88 344 ALA A N 1
ATOM 2632 C CA . ALA A 1 344 ? -7.205 9.789 10.050 1.00 94.88 344 ALA A CA 1
ATOM 2633 C C . ALA A 1 344 ? -7.558 9.249 11.449 1.00 94.88 344 ALA A C 1
ATOM 2635 O O . ALA A 1 344 ? -6.812 8.450 12.026 1.00 94.88 344 ALA A O 1
ATOM 2636 N N . ALA A 1 345 ? -8.718 9.642 11.982 1.00 95.88 345 ALA A N 1
ATOM 2637 C CA . ALA A 1 345 ? -9.224 9.158 13.262 1.00 95.88 345 ALA A CA 1
ATOM 2638 C C . ALA A 1 345 ? -9.558 7.654 13.226 1.00 95.88 345 ALA A C 1
ATOM 2640 O O . ALA A 1 345 ? -9.285 6.933 14.193 1.00 95.88 345 ALA A O 1
ATOM 2641 N N . PHE A 1 346 ? -10.102 7.163 12.110 1.00 96.81 346 PHE A N 1
ATOM 2642 C CA . PHE A 1 346 ? -10.372 5.743 11.900 1.00 96.81 346 PHE A CA 1
ATOM 2643 C C . PHE A 1 346 ? -9.082 4.923 11.829 1.00 96.81 346 PHE A C 1
ATOM 2645 O O . PHE A 1 346 ? -8.985 3.878 12.468 1.00 96.81 346 PHE A O 1
ATOM 2652 N N . LEU A 1 347 ? -8.048 5.407 11.139 1.00 96.12 347 LEU A N 1
ATOM 2653 C CA . LEU A 1 347 ? -6.747 4.736 11.087 1.00 96.12 347 LEU A CA 1
ATOM 2654 C C . LEU A 1 347 ? -6.061 4.690 12.457 1.00 96.12 347 LEU A C 1
ATOM 2656 O O . LEU A 1 347 ? -5.442 3.680 12.789 1.00 96.12 347 LEU A O 1
ATOM 2660 N N . SER A 1 348 ? -6.212 5.728 13.286 1.00 96.12 348 SER A N 1
ATOM 2661 C CA . SER A 1 348 ? -5.710 5.703 14.667 1.00 96.12 348 SER A CA 1
ATOM 2662 C C . SER A 1 348 ? -6.440 4.643 15.507 1.00 96.12 348 SER A C 1
ATOM 2664 O O . SER A 1 348 ? -5.810 3.892 16.252 1.00 96.12 348 SER A O 1
ATOM 2666 N N . PHE A 1 349 ? -7.757 4.500 15.321 1.00 97.19 349 PHE A N 1
ATOM 2667 C CA . PHE A 1 349 ? -8.526 3.391 15.892 1.00 97.19 349 PHE A CA 1
ATOM 2668 C C . PHE A 1 349 ? -8.048 2.021 15.385 1.00 97.19 349 PHE A C 1
ATOM 2670 O O . PHE A 1 349 ? -7.888 1.103 16.188 1.00 97.19 349 PHE A O 1
ATOM 2677 N N . CYS A 1 350 ? -7.758 1.882 14.086 1.00 97.31 350 CYS A N 1
ATOM 2678 C CA . CYS A 1 350 ? -7.246 0.634 13.517 1.00 97.31 350 CYS A CA 1
ATOM 2679 C C . CYS A 1 350 ? -5.948 0.202 14.208 1.00 97.31 350 CYS A C 1
ATOM 2681 O O . CYS A 1 350 ? -5.806 -0.967 14.556 1.00 97.31 350 CYS A O 1
ATOM 2683 N N . GLN A 1 351 ? -5.023 1.140 14.448 1.00 96.38 351 GLN A N 1
ATOM 2684 C CA . GLN A 1 351 ? -3.773 0.866 15.163 1.00 96.38 351 GLN A CA 1
ATOM 2685 C C . GLN A 1 351 ? -4.029 0.363 16.582 1.00 96.38 351 GLN A C 1
ATOM 2687 O O . GLN A 1 351 ? -3.410 -0.609 17.006 1.00 96.38 351 GLN A O 1
ATOM 2692 N N . HIS A 1 352 ? -4.958 0.996 17.301 1.00 97.38 352 HIS A N 1
ATOM 2693 C CA . HIS A 1 352 ? -5.324 0.598 18.657 1.00 97.38 352 HIS A CA 1
ATOM 2694 C C . HIS A 1 352 ? -5.912 -0.816 18.672 1.00 97.38 352 HIS A C 1
ATOM 2696 O O . HIS A 1 352 ? -5.420 -1.681 19.396 1.00 97.38 352 HIS A O 1
ATOM 2702 N N . LEU A 1 353 ? -6.903 -1.089 17.824 1.00 97.19 353 LEU A N 1
ATOM 2703 C CA . LEU A 1 353 ? -7.512 -2.411 17.757 1.00 97.19 353 LEU A CA 1
ATOM 2704 C C . LEU A 1 353 ? -6.491 -3.487 17.364 1.00 97.19 353 LEU A C 1
ATOM 2706 O O . LEU A 1 353 ? -6.413 -4.519 18.020 1.00 97.19 353 LEU A O 1
ATOM 2710 N N . GLN A 1 354 ? -5.658 -3.239 16.350 1.00 97.00 354 GLN A N 1
ATOM 2711 C CA . GLN A 1 354 ? -4.594 -4.168 15.949 1.00 97.00 354 GLN A CA 1
ATOM 2712 C C . GLN A 1 354 ? -3.592 -4.414 17.081 1.00 97.00 354 GLN A C 1
ATOM 2714 O O . GLN A 1 354 ? -3.185 -5.554 17.301 1.00 97.00 354 GLN A O 1
ATOM 2719 N N . TYR A 1 355 ? -3.221 -3.373 17.829 1.00 96.25 355 TYR A N 1
ATOM 2720 C CA . TYR A 1 355 ? -2.351 -3.512 18.991 1.00 96.25 355 TYR A CA 1
ATOM 2721 C C . TYR A 1 355 ? -2.974 -4.446 20.037 1.00 96.25 355 TYR A C 1
ATOM 2723 O O . TYR A 1 355 ? -2.308 -5.371 20.491 1.00 96.25 355 TYR A O 1
ATOM 2731 N N . LEU A 1 356 ? -4.257 -4.277 20.371 1.00 96.94 356 LEU A N 1
ATOM 2732 C CA . LEU A 1 356 ? -4.952 -5.148 21.327 1.00 96.94 356 LEU A CA 1
ATOM 2733 C C . LEU A 1 356 ? -5.095 -6.588 20.814 1.00 96.94 356 LEU A C 1
ATOM 2735 O O . LEU A 1 356 ? -4.707 -7.531 21.502 1.00 96.94 356 LEU A O 1
ATOM 2739 N N . GLU A 1 357 ? -5.591 -6.761 19.588 1.00 96.50 357 GLU A N 1
ATOM 2740 C CA . GLU A 1 357 ? -5.857 -8.070 18.973 1.00 96.50 357 GLU A CA 1
ATOM 2741 C C . GLU A 1 357 ? -4.597 -8.920 18.789 1.00 96.50 357 GLU A C 1
ATOM 2743 O O . GLU A 1 357 ? -4.654 -10.14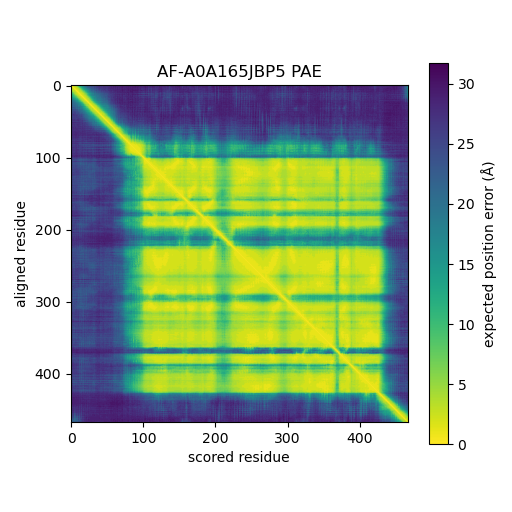9 18.736 1.00 96.50 357 GLU A O 1
ATOM 2748 N N . THR A 1 358 ? -3.438 -8.275 18.701 1.00 95.12 358 THR A N 1
ATOM 2749 C CA . THR A 1 358 ? -2.152 -8.953 18.525 1.00 95.12 358 THR A CA 1
ATOM 2750 C C . THR A 1 358 ? -1.388 -9.124 19.835 1.00 95.12 358 THR A C 1
ATOM 2752 O O . THR A 1 358 ? -0.230 -9.540 19.810 1.00 95.12 358 THR A O 1
ATOM 2755 N N . GLY A 1 359 ? -2.002 -8.808 20.981 1.00 95.44 359 GLY A N 1
ATOM 2756 C CA . GLY A 1 359 ? -1.343 -8.878 22.287 1.00 95.44 359 GLY A CA 1
ATOM 2757 C C . GLY A 1 359 ? -0.170 -7.902 22.406 1.00 95.44 359 GLY A C 1
ATOM 2758 O O . GLY A 1 359 ? 0.870 -8.239 22.975 1.00 95.44 359 GLY A O 1
ATOM 2759 N N . GLY A 1 360 ? -0.308 -6.726 21.795 1.00 93.94 360 GLY A N 1
ATOM 2760 C CA . GLY A 1 360 ? 0.695 -5.670 21.773 1.00 93.94 360 GLY A CA 1
ATOM 2761 C C . GLY A 1 360 ? 1.946 -6.035 20.982 1.00 93.94 360 GLY A C 1
ATOM 2762 O O . GLY A 1 360 ? 3.020 -5.567 21.342 1.00 93.94 360 GLY A O 1
ATOM 2763 N N . GLN A 1 361 ? 1.842 -6.897 19.959 1.00 92.62 361 GLN A N 1
ATOM 2764 C CA . GLN A 1 361 ? 3.002 -7.361 19.185 1.00 92.62 361 GLN A CA 1
ATOM 2765 C C . GLN A 1 361 ? 3.177 -6.662 17.842 1.00 92.62 361 GLN A C 1
ATOM 2767 O O . GLN A 1 361 ? 4.314 -6.463 17.401 1.00 92.62 361 GLN A O 1
ATOM 2772 N N . VAL A 1 362 ? 2.076 -6.324 17.166 1.00 93.06 362 VAL A N 1
ATOM 2773 C CA . VAL A 1 362 ? 2.129 -5.748 15.823 1.00 93.06 362 VAL A CA 1
ATOM 2774 C C . VAL A 1 362 ? 0.946 -4.830 15.540 1.00 93.06 362 VAL A C 1
ATOM 2776 O O . VAL A 1 362 ? -0.189 -5.115 15.904 1.00 93.06 362 VAL A O 1
ATOM 2779 N N . TYR A 1 363 ? 1.205 -3.735 14.838 1.00 91.50 363 TYR A N 1
ATOM 2780 C CA . TYR A 1 363 ? 0.164 -2.900 14.245 1.00 91.50 363 TYR A CA 1
ATOM 2781 C C . TYR A 1 363 ? 0.673 -2.261 12.949 1.00 91.50 363 TYR A C 1
ATOM 2783 O O . TYR A 1 363 ? 1.882 -2.128 12.739 1.00 91.50 363 TYR A O 1
ATOM 2791 N N . ALA A 1 364 ? -0.244 -1.903 12.053 1.00 86.62 364 ALA A N 1
ATOM 2792 C CA . ALA A 1 364 ? 0.077 -1.265 10.781 1.00 86.62 364 ALA A CA 1
ATOM 2793 C C . ALA A 1 364 ? -0.053 0.264 10.880 1.00 86.62 364 ALA A C 1
ATOM 2795 O O . ALA A 1 364 ? -1.031 0.796 11.399 1.00 86.62 364 ALA A O 1
ATOM 2796 N N . MET A 1 365 ? 0.927 0.979 10.339 1.00 78.44 365 MET A N 1
ATOM 2797 C CA . MET A 1 365 ? 0.955 2.430 10.148 1.00 78.44 365 MET A CA 1
ATOM 2798 C C . MET A 1 365 ? 1.101 2.768 8.658 1.00 78.44 365 MET A C 1
ATOM 2800 O O . MET A 1 365 ? 1.402 1.898 7.843 1.00 78.44 365 MET A O 1
ATOM 2804 N N . GLY A 1 366 ? 0.903 4.036 8.296 1.00 63.97 366 GLY A N 1
ATOM 2805 C CA . GLY A 1 366 ? 1.353 4.576 7.008 1.00 63.97 366 GLY A CA 1
ATOM 2806 C C . GLY A 1 366 ? 2.750 5.192 7.146 1.00 63.97 366 GLY A C 1
ATOM 2807 O O . GLY A 1 366 ? 3.002 5.844 8.154 1.00 63.97 366 GLY A O 1
ATOM 2808 N N . ASP A 1 367 ? 3.634 4.970 6.165 1.00 54.69 367 ASP A N 1
ATOM 2809 C CA . ASP A 1 367 ? 5.079 5.256 6.234 1.00 54.69 367 ASP A CA 1
ATOM 2810 C C . ASP A 1 367 ? 5.474 6.748 6.441 1.00 54.69 367 ASP A C 1
ATOM 2812 O O . ASP A 1 367 ? 4.734 7.691 6.159 1.00 54.69 367 ASP A O 1
ATOM 2816 N N . ALA A 1 368 ? 6.694 6.973 6.949 1.00 42.16 368 ALA A N 1
ATOM 2817 C CA . ALA A 1 368 ? 7.285 8.211 7.440 1.00 42.16 368 ALA A CA 1
ATOM 2818 C C . ALA A 1 368 ? 7.462 9.296 6.372 1.00 42.16 368 ALA A C 1
ATOM 2820 O O . ALA A 1 368 ? 7.493 10.477 6.729 1.00 42.16 368 ALA A O 1
ATOM 2821 N N . GLU A 1 369 ? 7.574 8.938 5.098 1.00 40.72 369 GLU A N 1
ATOM 2822 C CA . GLU A 1 369 ? 8.156 9.841 4.098 1.00 40.72 369 GLU A CA 1
ATOM 2823 C C . GLU A 1 369 ? 7.348 10.033 2.820 1.00 40.72 369 GLU A C 1
ATOM 2825 O O . GLU A 1 369 ? 7.651 10.945 2.048 1.00 40.72 369 GLU A O 1
ATOM 2830 N N . LEU A 1 370 ? 6.309 9.232 2.603 1.00 44.81 370 LEU A N 1
ATOM 2831 C CA . LEU A 1 370 ? 5.401 9.406 1.478 1.00 44.81 370 LEU A CA 1
ATOM 2832 C C . LEU A 1 370 ? 4.005 9.758 1.993 1.00 44.81 370 LEU A C 1
ATOM 2834 O O . LEU A 1 370 ? 3.646 9.376 3.108 1.00 44.81 370 LEU A O 1
ATOM 2838 N N . PRO A 1 371 ? 3.218 10.542 1.240 1.00 49.12 371 PRO A N 1
ATOM 2839 C CA . PRO A 1 371 ? 1.839 10.775 1.627 1.00 49.12 371 PRO A CA 1
ATOM 2840 C C . PRO A 1 371 ? 1.072 9.451 1.545 1.00 49.12 371 PRO A C 1
ATOM 2842 O O . PRO A 1 371 ? 1.396 8.580 0.742 1.00 49.12 371 PRO A O 1
ATOM 2845 N N . THR A 1 372 ? 0.120 9.238 2.441 1.00 68.06 372 THR A N 1
ATOM 2846 C CA . THR A 1 372 ? -0.481 7.923 2.674 1.00 68.06 372 THR A CA 1
ATOM 2847 C C . THR A 1 372 ? -1.929 7.934 2.236 1.00 68.06 372 THR A C 1
ATOM 2849 O O . THR A 1 372 ? -2.807 7.680 3.048 1.00 68.06 372 THR A O 1
ATOM 2852 N N . GLY A 1 373 ? -2.178 8.204 0.959 1.00 81.88 373 GLY A N 1
ATOM 2853 C CA . GLY A 1 373 ? -3.492 7.974 0.379 1.00 81.88 373 GLY A CA 1
ATOM 2854 C C . GLY A 1 373 ? -4.331 9.200 0.063 1.00 81.88 373 GLY A C 1
ATOM 2855 O O . GLY A 1 373 ? -3.922 10.342 0.264 1.00 81.88 373 GLY A O 1
ATOM 2856 N N . PHE A 1 374 ? -5.502 8.906 -0.489 1.00 91.00 374 PHE A N 1
ATOM 2857 C CA . PHE A 1 374 ? -6.582 9.843 -0.774 1.00 91.00 374 PHE A CA 1
ATOM 2858 C C . PHE A 1 374 ? -7.888 9.046 -0.856 1.00 91.00 374 PHE A C 1
ATOM 2860 O O . PHE A 1 374 ? -7.896 7.951 -1.430 1.00 91.00 374 PHE A O 1
ATOM 2867 N N . ASN A 1 375 ? -8.974 9.569 -0.276 1.00 92.00 375 ASN A N 1
ATOM 2868 C CA . ASN A 1 375 ? -10.317 8.992 -0.384 1.00 92.00 375 ASN A CA 1
ATOM 2869 C C . ASN A 1 375 ? -10.389 7.490 -0.011 1.00 92.00 375 ASN A C 1
ATOM 2871 O O . ASN A 1 375 ? -10.958 6.669 -0.729 1.00 92.00 375 ASN A O 1
ATOM 2875 N N . GLY A 1 376 ? -9.733 7.108 1.091 1.00 92.81 376 GLY A N 1
ATOM 2876 C CA . GLY A 1 376 ? -9.748 5.738 1.624 1.00 92.81 376 GLY A CA 1
ATOM 2877 C C . GLY A 1 376 ? -8.793 4.742 0.948 1.00 92.81 376 GLY A C 1
ATOM 2878 O O . GLY A 1 376 ? -8.661 3.611 1.419 1.00 92.81 376 GLY A O 1
ATOM 2879 N N . LEU A 1 377 ? -8.068 5.124 -0.108 1.00 95.69 377 LEU A N 1
ATOM 2880 C CA . LEU A 1 377 ? -7.017 4.282 -0.694 1.00 95.69 377 LEU A CA 1
ATOM 2881 C C . LEU A 1 377 ? -5.665 4.562 -0.045 1.00 95.69 377 LEU A C 1
ATOM 2883 O O . LEU A 1 377 ? -5.199 5.693 -0.061 1.00 95.69 377 LEU A O 1
ATOM 2887 N N . LEU A 1 378 ? -5.015 3.525 0.483 1.00 94.75 378 LEU A N 1
ATOM 2888 C CA . LEU A 1 378 ? -3.755 3.613 1.227 1.00 94.75 378 LEU A CA 1
ATOM 2889 C C . LEU A 1 378 ? -2.615 2.916 0.473 1.00 94.75 378 LEU A C 1
ATOM 2891 O O . LEU A 1 378 ? -2.823 1.901 -0.184 1.00 94.75 378 LEU A O 1
ATOM 2895 N N . THR A 1 379 ? -1.387 3.403 0.622 1.00 95.06 379 THR A N 1
ATOM 2896 C CA . THR A 1 379 ? -0.165 2.819 0.035 1.00 95.06 379 THR A CA 1
ATOM 2897 C C . THR A 1 379 ? 0.985 2.890 1.037 1.00 95.06 379 THR A C 1
ATOM 2899 O O . THR A 1 379 ? 0.862 3.576 2.049 1.00 95.06 379 THR A O 1
ATOM 2902 N N . ASP A 1 380 ? 2.083 2.185 0.745 1.00 92.94 380 ASP A N 1
ATOM 2903 C CA . ASP A 1 380 ? 3.324 2.173 1.527 1.00 92.94 380 ASP A CA 1
ATOM 2904 C C . ASP A 1 380 ? 3.056 1.973 3.029 1.00 92.94 380 ASP A C 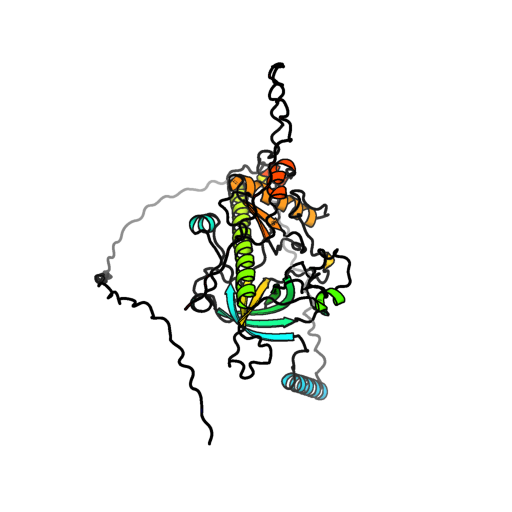1
ATOM 2906 O O . ASP A 1 380 ? 3.333 2.859 3.844 1.00 92.94 380 ASP A O 1
ATOM 2910 N N . PRO A 1 381 ? 2.458 0.836 3.425 1.00 93.62 381 PRO A N 1
ATOM 2911 C CA . PRO A 1 381 ? 2.282 0.557 4.836 1.00 93.62 381 PRO A CA 1
ATOM 2912 C C . PRO A 1 381 ? 3.628 0.340 5.524 1.00 93.62 381 PRO A C 1
ATOM 2914 O O . PRO A 1 381 ? 4.494 -0.371 5.015 1.00 93.62 381 PRO A O 1
ATOM 2917 N N . GLN A 1 382 ? 3.737 0.844 6.748 1.00 91.88 382 GLN A N 1
ATOM 2918 C CA . GLN A 1 382 ? 4.786 0.488 7.687 1.00 91.88 382 GLN A CA 1
ATOM 2919 C C . GLN A 1 382 ? 4.219 -0.440 8.759 1.00 91.88 382 GLN A C 1
ATOM 2921 O O . GLN A 1 382 ? 3.306 -0.075 9.492 1.00 91.88 382 GLN A O 1
ATOM 2926 N N . ILE A 1 383 ? 4.789 -1.633 8.908 1.00 93.25 383 ILE A N 1
ATOM 2927 C CA . ILE A 1 383 ? 4.442 -2.516 10.024 1.00 93.25 383 ILE A CA 1
ATOM 2928 C C . ILE A 1 383 ? 5.351 -2.198 11.209 1.00 93.25 383 ILE A C 1
ATOM 2930 O O . ILE A 1 383 ? 6.578 -2.177 11.078 1.00 93.25 383 ILE A O 1
ATOM 2934 N N . MET A 1 384 ? 4.742 -1.950 12.362 1.00 92.31 384 MET A N 1
ATOM 2935 C CA . MET A 1 384 ? 5.429 -1.691 13.620 1.00 92.31 384 MET A CA 1
ATOM 2936 C C . MET A 1 384 ? 5.358 -2.945 14.472 1.00 92.31 384 MET A C 1
ATOM 2938 O O . MET A 1 384 ? 4.274 -3.479 14.697 1.00 92.31 384 MET A O 1
ATOM 2942 N N . THR A 1 385 ? 6.507 -3.422 14.940 1.00 92.88 385 THR A N 1
ATOM 2943 C CA . THR A 1 385 ? 6.581 -4.624 15.775 1.00 92.88 385 THR A CA 1
ATOM 2944 C C . THR A 1 385 ? 7.320 -4.336 17.060 1.00 92.88 385 THR A C 1
ATOM 2946 O O . THR A 1 385 ? 8.225 -3.493 17.077 1.00 92.88 385 THR A O 1
ATOM 2949 N N . THR A 1 386 ? 7.014 -5.110 18.100 1.00 90.81 386 THR A N 1
ATOM 2950 C CA . THR A 1 386 ? 7.769 -5.082 19.352 1.00 90.81 386 THR A CA 1
ATOM 2951 C C . THR A 1 386 ? 9.266 -5.166 19.055 1.00 90.81 386 THR A C 1
ATOM 2953 O O . THR A 1 386 ? 9.683 -6.036 18.279 1.00 90.81 386 THR A O 1
ATOM 2956 N N . PRO A 1 387 ? 10.102 -4.306 19.664 1.00 83.12 387 PRO A N 1
ATOM 2957 C CA . PRO A 1 387 ? 11.553 -4.408 19.577 1.00 83.12 387 PRO A CA 1
ATOM 2958 C C . PRO A 1 387 ? 12.060 -5.577 20.438 1.00 83.12 387 PRO A C 1
ATOM 2960 O O . PRO A 1 387 ? 12.907 -5.408 21.308 1.00 83.12 387 PRO A O 1
ATOM 2963 N N . ALA A 1 388 ? 11.518 -6.775 20.234 1.00 76.81 388 ALA A N 1
ATOM 2964 C CA . ALA A 1 388 ? 12.027 -7.994 20.835 1.00 76.81 388 ALA A CA 1
ATOM 2965 C C . ALA A 1 388 ? 13.257 -8.465 20.047 1.00 76.81 388 ALA A C 1
ATOM 2967 O O . ALA A 1 388 ? 13.300 -8.360 18.819 1.00 76.81 388 ALA A O 1
ATOM 2968 N N . SER A 1 389 ? 14.248 -9.023 20.744 1.00 62.06 389 SER A N 1
ATOM 2969 C CA . SER A 1 389 ? 15.468 -9.589 20.145 1.00 62.06 389 SER A CA 1
ATOM 2970 C C . SER A 1 389 ? 15.194 -10.718 19.143 1.00 62.06 389 SER A C 1
ATOM 2972 O O . SER A 1 389 ? 16.057 -11.033 18.327 1.00 62.06 389 SER A O 1
ATOM 2974 N N . GLU A 1 390 ? 14.004 -11.316 19.195 1.00 74.31 390 GLU A N 1
ATOM 2975 C CA . GLU A 1 390 ? 13.631 -12.498 18.419 1.00 74.31 390 GLU A CA 1
ATOM 2976 C C . GLU A 1 390 ? 12.987 -12.180 17.064 1.00 74.31 390 GLU A C 1
ATOM 2978 O O . GLU A 1 390 ? 13.018 -13.025 16.168 1.00 74.31 390 GLU A O 1
ATOM 2983 N N . ILE A 1 391 ? 12.432 -10.976 16.870 1.00 78.50 391 ILE A N 1
ATOM 2984 C CA . ILE A 1 391 ? 11.868 -10.580 15.574 1.00 78.50 391 ILE A CA 1
ATOM 2985 C C . ILE A 1 391 ? 13.008 -10.013 14.721 1.00 78.50 391 ILE A C 1
ATOM 2987 O O . ILE A 1 391 ? 13.616 -9.007 15.099 1.00 78.50 391 ILE A O 1
ATOM 2991 N N . PRO A 1 392 ? 13.325 -10.611 13.556 1.00 78.44 392 PRO A N 1
ATOM 2992 C CA . PRO A 1 392 ? 14.356 -10.075 12.683 1.00 78.44 392 PRO A CA 1
ATOM 2993 C C . PRO A 1 392 ? 14.029 -8.628 12.314 1.00 78.44 392 PRO A C 1
ATOM 2995 O O . PRO A 1 392 ? 13.003 -8.367 11.687 1.00 78.44 392 PRO A O 1
ATOM 2998 N N . ARG A 1 393 ? 14.927 -7.692 12.653 1.00 73.00 393 ARG A N 1
ATOM 2999 C CA . ARG A 1 393 ? 14.729 -6.244 12.432 1.00 73.00 393 ARG A CA 1
ATOM 3000 C C . ARG A 1 393 ? 14.336 -5.874 10.998 1.00 73.00 393 ARG A C 1
ATOM 3002 O O . ARG A 1 393 ? 13.733 -4.836 10.797 1.00 73.00 393 ARG A O 1
ATOM 3009 N N . ARG A 1 394 ? 14.678 -6.718 10.020 1.00 78.31 394 ARG A N 1
ATOM 3010 C CA . ARG A 1 394 ? 14.469 -6.484 8.585 1.00 78.31 394 ARG A CA 1
ATOM 3011 C C . ARG A 1 394 ? 13.221 -7.149 8.001 1.00 78.31 394 ARG A C 1
ATOM 3013 O O . ARG A 1 394 ? 13.095 -7.195 6.785 1.00 78.31 394 ARG A O 1
ATOM 3020 N N . LEU A 1 395 ? 12.326 -7.711 8.819 1.00 81.12 395 LEU A N 1
ATOM 3021 C CA . LEU A 1 395 ? 11.142 -8.395 8.282 1.00 81.12 395 LEU A CA 1
ATOM 3022 C C . LEU A 1 395 ? 10.216 -7.440 7.510 1.00 81.12 395 LEU A C 1
ATOM 3024 O O . LEU A 1 395 ? 9.657 -7.842 6.496 1.00 81.12 395 LEU A O 1
ATOM 3028 N N . PHE A 1 396 ? 10.098 -6.192 7.973 1.00 86.31 396 PHE A N 1
ATOM 3029 C CA . PHE A 1 396 ? 9.176 -5.188 7.434 1.00 86.31 396 PHE A CA 1
ATOM 3030 C C . PHE A 1 396 ? 9.883 -3.890 7.014 1.00 86.31 396 PHE A C 1
ATOM 3032 O O . PHE A 1 396 ? 9.371 -2.788 7.220 1.00 86.31 396 PHE A O 1
ATOM 3039 N N . GLY A 1 397 ? 11.098 -4.025 6.478 1.00 83.50 397 GLY A N 1
ATOM 3040 C CA . GLY A 1 397 ? 11.945 -2.889 6.116 1.00 83.50 397 GLY A CA 1
ATOM 3041 C C . GLY A 1 397 ? 12.557 -2.167 7.322 1.00 83.50 397 GLY A C 1
ATOM 3042 O O . GLY A 1 397 ? 12.465 -2.620 8.462 1.00 83.50 397 GLY A O 1
ATOM 3043 N N . ASP A 1 398 ? 13.217 -1.040 7.053 1.00 82.69 398 ASP A N 1
ATOM 3044 C CA . ASP A 1 398 ? 13.966 -0.267 8.057 1.00 82.69 398 ASP A CA 1
ATOM 3045 C C . ASP A 1 398 ? 13.100 0.760 8.817 1.00 82.69 398 ASP A C 1
ATOM 3047 O O . ASP A 1 398 ? 13.587 1.427 9.729 1.00 82.69 398 ASP A O 1
ATOM 3051 N N . GLY A 1 399 ? 11.813 0.896 8.477 1.00 82.44 399 GLY A N 1
ATOM 3052 C CA . GLY A 1 399 ? 10.922 1.891 9.083 1.00 82.44 399 GLY A CA 1
ATOM 3053 C C . GLY A 1 399 ? 10.331 1.498 10.443 1.00 82.44 399 GLY A C 1
ATOM 3054 O O . GLY A 1 399 ? 9.543 2.263 10.999 1.00 82.44 399 GLY A O 1
ATOM 3055 N N . ASN A 1 400 ? 10.711 0.349 11.019 1.00 86.94 400 ASN A N 1
ATOM 3056 C CA . ASN A 1 400 ? 10.300 -0.014 12.376 1.00 86.94 400 ASN A CA 1
ATOM 3057 C C . ASN A 1 400 ? 11.035 0.843 13.426 1.00 86.94 400 ASN A C 1
ATOM 3059 O O . ASN A 1 400 ? 12.199 0.609 13.766 1.00 86.94 400 ASN A O 1
ATOM 3063 N N . VAL A 1 401 ? 10.335 1.838 13.972 1.00 89.25 401 VAL A N 1
ATOM 3064 C CA . VAL A 1 401 ? 10.871 2.772 14.967 1.00 89.25 401 VAL A CA 1
ATOM 3065 C C . VAL A 1 401 ? 10.550 2.281 16.384 1.00 89.25 401 VAL A C 1
ATOM 3067 O O . VAL A 1 401 ? 9.497 2.585 16.938 1.00 89.25 401 VAL A O 1
ATOM 3070 N N . ALA A 1 402 ? 11.500 1.584 17.017 1.00 90.50 402 ALA A N 1
ATOM 3071 C CA . ALA A 1 402 ? 11.337 0.999 18.358 1.00 90.50 402 ALA A CA 1
ATOM 3072 C C . ALA A 1 402 ? 10.809 1.986 19.421 1.00 90.50 402 ALA A C 1
ATOM 3074 O O . ALA A 1 402 ? 9.950 1.630 20.224 1.00 90.50 402 ALA A O 1
ATOM 3075 N N . ARG A 1 403 ? 11.284 3.242 19.404 1.00 92.31 403 ARG A N 1
ATOM 3076 C CA . ARG A 1 403 ? 10.804 4.287 20.328 1.00 92.31 403 ARG A CA 1
ATOM 3077 C C . ARG A 1 403 ? 9.323 4.621 20.127 1.00 92.31 403 ARG A C 1
ATOM 3079 O O . ARG A 1 403 ? 8.628 4.845 21.104 1.00 92.31 403 ARG A O 1
ATOM 3086 N N . ALA A 1 404 ? 8.852 4.637 18.880 1.00 91.75 404 ALA A N 1
ATOM 3087 C CA . ALA A 1 404 ? 7.469 4.968 18.559 1.00 91.75 404 ALA A CA 1
ATOM 3088 C C . ALA A 1 404 ? 6.544 3.812 18.944 1.00 91.75 404 ALA A C 1
ATOM 3090 O O . ALA A 1 404 ? 5.470 4.048 19.482 1.00 91.75 404 ALA A O 1
ATOM 3091 N N . PHE A 1 405 ? 7.004 2.568 18.764 1.00 93.69 405 PHE A N 1
ATOM 3092 C CA . PHE A 1 405 ? 6.297 1.393 19.271 1.00 93.69 405 PHE A CA 1
ATOM 3093 C C . PHE A 1 405 ? 6.124 1.447 20.795 1.00 93.69 405 PHE A C 1
ATOM 3095 O O . PHE A 1 405 ? 5.026 1.250 21.302 1.00 93.69 405 PHE A O 1
ATOM 3102 N N . ALA A 1 406 ? 7.198 1.751 21.532 1.00 93.50 406 ALA A N 1
ATOM 3103 C CA . ALA A 1 406 ? 7.150 1.855 22.991 1.00 93.50 406 ALA A CA 1
ATOM 3104 C C . ALA A 1 406 ? 6.279 3.027 23.478 1.00 93.50 406 ALA A C 1
ATOM 3106 O O . ALA A 1 406 ? 5.611 2.911 24.501 1.00 93.50 406 ALA A O 1
ATOM 3107 N N . ALA A 1 407 ? 6.272 4.143 22.744 1.00 93.81 407 ALA A N 1
ATOM 3108 C CA . ALA A 1 407 ? 5.457 5.310 23.062 1.00 93.81 407 ALA A CA 1
ATOM 3109 C C . ALA A 1 407 ? 3.974 5.133 22.695 1.00 93.81 407 ALA A C 1
ATOM 3111 O O . ALA A 1 407 ? 3.139 5.866 23.216 1.00 93.81 407 ALA A O 1
ATOM 3112 N N . PHE A 1 408 ? 3.625 4.166 21.837 1.00 95.06 408 PHE A N 1
ATOM 3113 C CA . PHE A 1 408 ? 2.271 4.015 21.299 1.00 95.06 408 PHE A CA 1
ATOM 3114 C C . PHE A 1 408 ? 1.169 3.942 22.374 1.00 95.06 408 PHE A C 1
ATOM 3116 O O . PHE A 1 408 ? 0.235 4.739 22.278 1.00 95.06 408 PHE A O 1
ATOM 3123 N N . PRO A 1 409 ? 1.263 3.108 23.433 1.00 95.75 409 PRO A N 1
ATOM 3124 C CA . PRO A 1 409 ? 0.225 3.051 24.470 1.00 95.75 409 PRO A CA 1
ATOM 3125 C C . PRO A 1 409 ? 0.043 4.361 25.250 1.00 95.75 409 PRO A C 1
ATOM 3127 O O . PRO A 1 409 ? -1.020 4.602 25.811 1.00 95.75 409 PRO A O 1
ATOM 3130 N N . ILE A 1 410 ? 1.086 5.196 25.291 1.00 95.25 410 ILE A N 1
ATOM 3131 C CA . ILE A 1 410 ? 1.117 6.463 26.029 1.00 95.25 410 ILE A CA 1
ATOM 3132 C C . ILE A 1 410 ? 0.607 7.611 25.147 1.00 95.25 410 ILE A C 1
ATOM 3134 O O . ILE A 1 410 ? -0.129 8.477 25.612 1.00 95.25 410 ILE A O 1
ATOM 3138 N N . GLU A 1 411 ? 1.010 7.638 23.876 1.00 94.94 411 GLU A N 1
ATOM 3139 C CA . GLU A 1 411 ? 0.656 8.702 22.933 1.00 94.94 411 GLU A CA 1
ATOM 3140 C C . GLU A 1 411 ? -0.730 8.523 22.310 1.00 94.94 411 GLU A C 1
ATOM 3142 O O . GLU A 1 411 ? -1.355 9.516 21.930 1.00 94.94 411 GLU A O 1
ATOM 3147 N N . HIS A 1 412 ? -1.204 7.281 22.163 1.00 95.69 412 HIS A N 1
ATOM 3148 C CA . HIS A 1 412 ? -2.475 7.010 21.506 1.00 95.69 412 HIS A CA 1
ATOM 3149 C C . HIS A 1 412 ? -3.635 7.679 22.253 1.00 95.69 412 HIS A C 1
ATOM 3151 O O . HIS A 1 412 ? -3.837 7.485 23.453 1.00 95.69 412 HIS A O 1
ATOM 3157 N N . ARG A 1 413 ? -4.448 8.433 21.511 1.00 96.00 413 ARG A N 1
ATOM 3158 C CA . ARG A 1 413 ? -5.688 9.032 22.008 1.00 96.00 413 ARG A CA 1
ATOM 3159 C C . ARG A 1 413 ? -6.863 8.306 21.380 1.00 96.00 413 ARG A C 1
ATOM 3161 O O . ARG A 1 413 ? -6.986 8.283 20.158 1.00 96.00 413 ARG A O 1
ATOM 3168 N N . CYS A 1 414 ? -7.733 7.751 22.221 1.00 97.31 414 CYS A N 1
ATOM 3169 C CA . CYS A 1 414 ? -8.936 7.080 21.748 1.00 97.31 414 CYS A CA 1
ATOM 3170 C C . CYS A 1 414 ? -9.793 8.038 20.912 1.00 97.31 414 CYS A C 1
ATOM 3172 O O . CYS A 1 414 ? -10.031 9.182 21.301 1.00 97.31 414 CYS A O 1
ATOM 3174 N N . THR A 1 415 ? -10.262 7.551 19.769 1.00 96.69 415 THR A N 1
ATOM 3175 C CA . THR A 1 415 ? -11.150 8.282 18.862 1.00 96.69 415 THR A CA 1
ATOM 3176 C C . THR A 1 415 ? -12.605 7.848 19.088 1.00 96.69 415 THR A C 1
ATOM 3178 O O . THR A 1 415 ? -12.842 6.869 19.807 1.00 96.69 415 THR A O 1
ATOM 3181 N N . PRO A 1 416 ? -13.606 8.518 18.483 1.00 98.06 416 PRO A N 1
ATOM 3182 C CA . PRO A 1 416 ? -14.999 8.069 18.562 1.00 98.06 416 PRO A CA 1
ATOM 3183 C C . PRO A 1 416 ? -15.196 6.611 18.116 1.00 98.06 416 PRO A C 1
ATOM 3185 O O . PRO A 1 416 ? -16.035 5.911 18.671 1.00 98.06 416 PRO A O 1
ATOM 3188 N N . TYR A 1 417 ? -14.369 6.119 17.187 1.00 98.19 417 TYR A N 1
ATOM 3189 C CA . TYR A 1 417 ? -14.382 4.722 16.745 1.00 98.19 417 TYR A CA 1
ATOM 3190 C C . TYR A 1 417 ? -13.897 3.748 17.830 1.00 98.19 417 TYR A C 1
ATOM 3192 O O . TYR A 1 417 ? -14.471 2.672 17.985 1.00 98.19 417 TYR A O 1
ATOM 3200 N N . CYS A 1 418 ? -12.894 4.135 18.630 1.00 98.38 418 CYS A N 1
ATOM 3201 C CA . CYS A 1 418 ? -12.470 3.353 19.797 1.00 98.38 418 CYS A CA 1
ATOM 3202 C C . CYS A 1 418 ? -13.606 3.239 20.821 1.00 98.38 418 CYS A C 1
ATOM 3204 O O . CYS A 1 418 ? -13.846 2.159 21.353 1.00 98.38 418 CYS A O 1
ATOM 3206 N N . ALA A 1 419 ? -14.321 4.343 21.064 1.00 98.12 419 ALA A N 1
ATOM 3207 C CA . ALA A 1 419 ? -15.469 4.365 21.967 1.00 98.12 419 ALA A CA 1
ATOM 3208 C C . ALA A 1 419 ? -16.639 3.523 21.434 1.00 98.12 419 ALA A C 1
ATOM 3210 O O . ALA A 1 419 ? -17.262 2.798 22.204 1.00 98.12 419 ALA A O 1
ATOM 3211 N N . ALA A 1 420 ? -16.899 3.565 20.122 1.00 98.12 420 ALA A N 1
ATOM 3212 C CA . ALA A 1 420 ? -17.940 2.766 19.480 1.00 98.12 420 ALA A CA 1
ATOM 3213 C C . ALA A 1 420 ? -17.738 1.261 19.687 1.00 98.12 420 ALA A C 1
ATOM 3215 O O . ALA A 1 420 ? -18.705 0.551 19.934 1.00 98.12 420 ALA A O 1
ATOM 3216 N N . LEU A 1 421 ? -16.489 0.786 19.646 1.00 98.00 421 LEU A N 1
ATOM 3217 C CA . LEU A 1 421 ? -16.145 -0.617 19.895 1.00 98.00 421 LEU A CA 1
ATOM 3218 C C . LEU A 1 421 ? -15.833 -0.916 21.376 1.00 98.00 421 LEU A C 1
ATOM 3220 O O . LEU A 1 421 ? -15.349 -2.001 21.687 1.00 98.00 421 LEU A O 1
ATOM 3224 N N . ALA A 1 422 ? -16.071 0.047 22.276 1.00 97.62 422 ALA A N 1
ATOM 3225 C CA . ALA A 1 422 ? -15.779 -0.037 23.708 1.00 97.62 422 ALA A CA 1
ATOM 3226 C C . ALA A 1 422 ? -14.344 -0.508 24.029 1.00 97.62 422 ALA A C 1
ATOM 3228 O O . ALA A 1 422 ? -14.126 -1.290 24.957 1.00 97.62 422 ALA A O 1
ATOM 3229 N N . LEU A 1 423 ? -13.353 -0.038 23.261 1.00 97.69 423 LEU A N 1
ATOM 3230 C CA . LEU A 1 423 ? -11.958 -0.414 23.486 1.00 97.69 423 LEU A CA 1
ATOM 3231 C C . LEU A 1 423 ? -11.441 0.134 24.824 1.00 97.69 423 LEU A C 1
ATOM 3233 O O . LEU A 1 423 ? -11.711 1.294 25.155 1.00 97.69 423 LEU A O 1
ATOM 3237 N N . PRO A 1 424 ? -10.663 -0.658 25.587 1.00 97.00 424 PRO A N 1
ATOM 3238 C CA . PRO A 1 424 ? -10.025 -0.170 26.800 1.00 97.00 424 PRO A CA 1
ATOM 3239 C C . PRO A 1 424 ? -9.014 0.932 26.470 1.00 97.00 424 PRO A C 1
ATOM 3241 O O . PRO A 1 424 ? -8.342 0.892 25.445 1.00 97.00 424 PRO A O 1
ATOM 3244 N N . SER A 1 425 ? -8.862 1.910 27.361 1.00 96.06 425 SER A N 1
ATOM 3245 C CA . SER A 1 425 ? -7.788 2.899 27.229 1.00 96.06 425 SER A CA 1
ATOM 3246 C C . SER A 1 425 ? -6.420 2.219 27.348 1.00 96.06 425 SER A C 1
ATOM 3248 O O . SER A 1 425 ? -6.181 1.485 28.306 1.00 96.06 425 SER A O 1
ATOM 3250 N N . LEU A 1 426 ? -5.508 2.499 26.409 1.00 94.62 426 LEU A N 1
ATOM 3251 C CA . LEU A 1 426 ? -4.119 2.022 26.475 1.00 94.62 426 LEU A CA 1
ATOM 3252 C C . LEU A 1 426 ? -3.285 2.760 27.517 1.00 94.62 426 LEU A C 1
ATOM 3254 O O . LEU A 1 426 ? -2.344 2.187 28.065 1.00 94.62 426 LEU A O 1
ATOM 3258 N N . ALA A 1 427 ? -3.628 4.021 27.795 1.00 88.75 427 ALA A N 1
ATOM 3259 C CA . ALA A 1 427 ? -3.011 4.751 28.880 1.00 88.75 427 ALA A CA 1
ATOM 3260 C C . ALA A 1 427 ? -3.435 4.058 30.172 1.00 88.75 427 ALA A C 1
ATOM 3262 O O . ALA A 1 427 ? -4.576 4.207 30.616 1.00 88.75 427 ALA A O 1
ATOM 3263 N N . SER A 1 428 ? -2.519 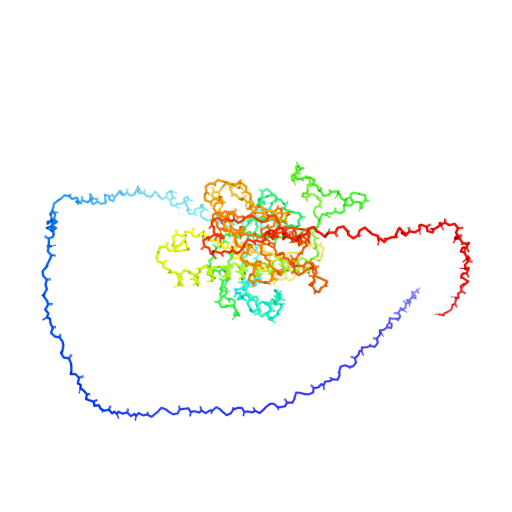3.284 30.755 1.00 70.81 428 SER A N 1
ATOM 3264 C CA . SER A 1 428 ? -2.618 2.883 32.148 1.00 70.81 428 SER A CA 1
ATOM 3265 C C . SER A 1 428 ? -2.789 4.177 32.926 1.00 70.81 428 SER A C 1
ATOM 3267 O O . SER A 1 428 ? -1.849 4.976 32.987 1.00 70.81 428 SER A O 1
ATOM 3269 N N . THR A 1 429 ? -3.988 4.417 33.470 1.00 60.00 429 THR A N 1
ATOM 3270 C CA . THR A 1 429 ? -4.146 5.360 34.578 1.00 60.00 429 THR A CA 1
ATOM 3271 C C . THR A 1 429 ? -2.999 5.032 35.511 1.00 60.00 429 THR A C 1
ATOM 3273 O O . THR A 1 429 ? -2.933 3.855 35.879 1.00 60.00 429 THR A O 1
ATOM 3276 N N . PRO A 1 430 ? -2.047 5.958 35.760 1.00 61.78 430 PRO A N 1
ATOM 3277 C CA . PRO A 1 430 ? -0.926 5.678 36.634 1.00 61.78 430 PRO A CA 1
ATOM 3278 C C . PRO A 1 430 ? -1.557 5.112 37.883 1.00 61.78 430 PRO A C 1
ATOM 3280 O O . PRO A 1 430 ? -2.340 5.793 38.548 1.00 61.78 430 PRO A O 1
ATOM 3283 N N . ASP A 1 431 ? -1.348 3.809 38.044 1.00 53.91 431 ASP A N 1
ATOM 3284 C CA . ASP A 1 431 ? -1.885 3.035 39.135 1.00 53.91 431 ASP A CA 1
ATOM 3285 C C . ASP A 1 431 ? -1.508 3.877 40.342 1.00 53.91 431 ASP A C 1
ATOM 3287 O O . ASP A 1 431 ? -0.328 4.228 40.486 1.00 53.91 431 ASP A O 1
ATOM 3291 N N . GLN A 1 432 ? -2.497 4.331 41.114 1.00 48.41 432 GLN A N 1
ATOM 3292 C CA . GLN A 1 432 ? -2.248 4.963 42.402 1.00 48.41 432 GLN A CA 1
ATOM 3293 C C . GLN A 1 432 ? -1.700 3.865 43.315 1.00 48.41 432 GLN A C 1
ATOM 3295 O O . GLN A 1 432 ? -2.317 3.494 44.306 1.00 48.41 432 GLN A O 1
ATOM 3300 N N . ARG A 1 433 ? -0.546 3.300 42.947 1.00 52.47 433 ARG A N 1
ATOM 3301 C CA . ARG A 1 433 ? 0.370 2.650 43.849 1.00 52.47 433 ARG A CA 1
ATOM 3302 C C . ARG A 1 433 ? 0.697 3.745 44.826 1.00 52.47 433 ARG A C 1
ATOM 3304 O O . ARG A 1 433 ? 1.471 4.653 44.518 1.00 52.47 433 ARG A O 1
ATOM 3311 N N . GLU A 1 434 ? -0.055 3.685 45.918 1.00 52.50 434 GLU A N 1
ATOM 3312 C CA . GLU A 1 434 ? 0.285 4.176 47.233 1.00 52.50 434 GLU A CA 1
ATOM 3313 C C . GLU A 1 434 ? 1.786 4.404 47.243 1.00 52.50 434 GLU A C 1
ATOM 3315 O O . GLU A 1 434 ? 2.568 3.473 47.014 1.00 52.50 434 GLU A O 1
ATOM 3320 N N . SER A 1 435 ? 2.155 5.683 47.344 1.00 43.44 435 SER A N 1
ATOM 3321 C CA . SER A 1 435 ? 3.517 6.105 47.629 1.00 43.44 435 SER A CA 1
ATOM 3322 C C . SER A 1 435 ? 4.127 5.055 48.548 1.00 43.44 435 SER A C 1
ATOM 3324 O O . SER A 1 435 ? 3.518 4.817 49.596 1.00 43.44 435 SER A O 1
ATOM 3326 N N . PRO A 1 436 ? 5.235 4.391 48.168 1.00 50.66 436 PRO A N 1
ATOM 3327 C CA . PRO A 1 436 ? 5.955 3.568 49.117 1.00 50.66 436 PRO A CA 1
ATOM 3328 C C . PRO A 1 436 ? 6.165 4.468 50.326 1.00 50.66 436 PRO A C 1
ATOM 3330 O O . PRO A 1 436 ? 6.803 5.517 50.194 1.00 50.66 436 PRO A O 1
ATOM 3333 N N . GLU A 1 437 ? 5.511 4.135 51.439 1.00 57.59 437 GLU A N 1
ATOM 3334 C CA . GLU A 1 437 ? 5.836 4.741 52.715 1.00 57.59 437 GLU A CA 1
ATOM 3335 C C . GLU A 1 437 ? 7.353 4.668 52.831 1.00 57.59 437 GLU A C 1
ATOM 3337 O O . GLU A 1 437 ? 7.969 3.658 52.484 1.00 57.59 437 GLU A O 1
ATOM 3342 N N . GLU A 1 438 ? 7.921 5.809 53.181 1.00 55.00 438 GLU A N 1
ATOM 3343 C CA . GLU A 1 438 ? 9.337 6.090 53.296 1.00 55.00 438 GLU A CA 1
ATOM 3344 C C . GLU A 1 438 ? 10.063 4.939 54.013 1.00 55.00 438 GLU A C 1
ATOM 3346 O O . GLU A 1 438 ? 10.158 4.919 55.234 1.00 55.00 438 GLU A O 1
ATOM 3351 N N . GLU A 1 439 ? 10.613 3.974 53.270 1.00 55.81 439 GLU A N 1
ATOM 3352 C CA . GLU A 1 439 ? 11.683 3.116 53.782 1.00 55.81 439 GLU A CA 1
ATOM 3353 C C . GLU A 1 439 ? 13.009 3.833 53.489 1.00 55.81 439 GLU A C 1
ATOM 3355 O O . GLU A 1 439 ? 13.801 3.490 52.608 1.00 55.81 439 GLU A O 1
ATOM 3360 N N . GLU A 1 440 ? 13.158 4.944 54.210 1.00 59.09 440 GLU A N 1
ATOM 3361 C CA . GLU A 1 440 ? 14.401 5.636 54.513 1.00 59.09 440 GLU A CA 1
ATOM 3362 C C . GLU A 1 440 ? 15.316 4.641 55.241 1.00 59.09 440 GLU A C 1
ATOM 3364 O O . GLU A 1 440 ? 15.122 4.385 56.420 1.00 59.09 440 GLU A O 1
ATOM 3369 N N . ASP A 1 441 ? 16.212 3.974 54.504 1.00 57.78 441 ASP A N 1
ATOM 3370 C CA . ASP A 1 441 ? 17.546 3.526 54.946 1.00 57.78 441 ASP A CA 1
ATOM 3371 C C . ASP A 1 441 ? 18.065 2.387 54.056 1.00 57.78 441 ASP A C 1
ATOM 3373 O O . ASP A 1 441 ? 17.763 1.213 54.280 1.00 57.78 441 ASP A O 1
ATOM 3377 N N . ARG A 1 442 ? 18.925 2.704 53.073 1.00 50.50 442 ARG A N 1
ATOM 3378 C CA . ARG A 1 442 ? 20.021 1.803 52.658 1.00 50.50 442 ARG A CA 1
ATOM 3379 C C . ARG A 1 442 ? 21.045 2.478 51.743 1.00 50.50 442 ARG A C 1
ATOM 3381 O O . ARG A 1 442 ? 20.866 2.585 50.537 1.00 50.50 442 ARG A O 1
ATOM 3388 N N . GLU A 1 443 ? 22.125 2.890 52.404 1.00 53.12 443 GLU A N 1
ATOM 3389 C CA . GLU A 1 443 ? 23.536 2.863 51.988 1.00 53.12 443 GLU A CA 1
ATOM 3390 C C . GLU A 1 443 ? 23.903 3.319 50.562 1.00 53.12 443 GLU A C 1
ATOM 3392 O O . GLU A 1 443 ? 23.780 2.594 49.576 1.00 53.12 443 GLU A O 1
ATOM 3397 N N . GLU A 1 444 ? 24.517 4.506 50.503 1.00 50.59 444 GLU A N 1
ATOM 3398 C CA . GLU A 1 444 ? 25.344 4.974 49.387 1.00 50.59 444 GLU A CA 1
ATOM 3399 C C . GLU A 1 444 ? 26.411 3.936 48.975 1.00 50.59 444 GLU A C 1
ATOM 3401 O O . GLU A 1 444 ? 27.206 3.491 49.815 1.00 50.59 444 GLU A O 1
ATOM 3406 N N . PRO A 1 445 ? 26.559 3.620 47.677 1.00 53.72 445 PRO A N 1
ATOM 3407 C CA . PRO A 1 445 ? 27.747 2.938 47.199 1.00 53.72 445 PRO A CA 1
ATOM 3408 C C . PRO A 1 445 ? 28.923 3.924 47.164 1.00 53.72 445 PRO A C 1
ATOM 3410 O O . PRO A 1 445 ? 28.951 4.876 46.382 1.00 53.72 445 PRO A O 1
ATOM 3413 N N . ARG A 1 446 ? 29.928 3.660 48.007 1.00 52.16 446 ARG A N 1
ATOM 3414 C CA . ARG A 1 446 ? 31.245 4.307 47.948 1.00 52.16 446 ARG A CA 1
ATOM 3415 C C . ARG A 1 446 ? 31.836 4.147 46.547 1.00 52.16 446 ARG A C 1
ATOM 3417 O O . ARG A 1 446 ? 32.106 3.031 46.107 1.00 52.16 446 ARG A O 1
ATOM 3424 N N . TYR A 1 447 ? 32.089 5.273 45.885 1.00 50.25 447 TYR A N 1
ATOM 3425 C CA . TYR A 1 447 ? 32.963 5.346 44.719 1.00 50.25 447 TYR A CA 1
ATOM 3426 C C . TYR A 1 447 ? 34.348 4.810 45.100 1.00 50.25 447 TYR A C 1
ATOM 3428 O O . TYR A 1 447 ? 35.034 5.393 45.940 1.00 50.25 447 TYR A O 1
ATOM 3436 N N . LEU A 1 448 ? 34.749 3.689 44.498 1.00 50.53 448 LEU A N 1
ATOM 3437 C CA . LEU A 1 448 ? 36.141 3.261 44.514 1.00 50.53 448 LEU A CA 1
ATOM 3438 C C . LEU A 1 448 ? 36.910 4.057 43.459 1.00 50.53 448 LEU A C 1
ATOM 3440 O O . LEU A 1 448 ? 36.516 4.142 42.296 1.00 50.53 448 LEU A O 1
ATOM 3444 N N . ASP A 1 449 ? 37.983 4.663 43.949 1.00 52.97 449 ASP A N 1
ATOM 3445 C CA . ASP A 1 449 ? 38.954 5.496 43.262 1.00 52.97 449 ASP A CA 1
ATOM 3446 C C . ASP A 1 449 ? 39.594 4.771 42.066 1.00 52.97 449 ASP A C 1
ATOM 3448 O O . ASP A 1 449 ? 40.051 3.631 42.164 1.00 52.97 449 ASP A O 1
ATOM 3452 N N . ALA A 1 450 ? 39.611 5.447 40.918 1.00 53.00 450 ALA A N 1
ATOM 3453 C CA . ALA A 1 450 ? 40.206 4.972 39.678 1.00 53.00 450 ALA A CA 1
ATOM 3454 C C . ALA A 1 450 ? 41.669 5.429 39.614 1.00 53.00 450 ALA A C 1
ATOM 3456 O O . ALA A 1 450 ? 42.005 6.380 38.908 1.00 53.00 450 ALA A O 1
ATOM 3457 N N . SER A 1 451 ? 42.542 4.756 40.364 1.00 55.09 451 SER A N 1
ATOM 3458 C CA . SER A 1 451 ? 43.972 5.082 40.409 1.00 55.09 451 SER A CA 1
ATOM 3459 C C . SER A 1 451 ? 44.901 3.861 40.399 1.00 55.09 451 SER A C 1
ATOM 3461 O O . SER A 1 451 ? 46.008 3.941 40.905 1.00 55.09 451 SER A O 1
ATOM 3463 N N . GLU A 1 452 ? 44.535 2.751 39.744 1.00 53.28 452 GLU A N 1
ATOM 3464 C CA . GLU A 1 452 ? 45.483 1.663 39.434 1.00 53.28 452 GLU A CA 1
ATOM 3465 C C . GLU A 1 452 ? 45.199 1.035 38.056 1.00 53.28 452 GLU A C 1
ATOM 3467 O O . GLU A 1 452 ? 44.516 0.022 37.924 1.00 53.28 452 GLU A O 1
ATOM 3472 N N . VAL A 1 453 ? 45.750 1.634 36.996 1.00 54.16 453 VAL A N 1
ATOM 3473 C CA . VAL A 1 453 ? 45.938 0.959 35.701 1.00 54.16 453 VAL A CA 1
ATOM 3474 C C . VAL A 1 453 ? 47.437 0.933 35.418 1.00 54.16 453 VAL A C 1
ATOM 3476 O O . VAL A 1 453 ? 48.036 1.947 35.061 1.00 54.16 453 VAL A O 1
ATOM 3479 N N . GLY A 1 454 ? 48.048 -0.230 35.646 1.00 59.41 454 GLY A N 1
ATOM 3480 C CA . GLY A 1 454 ? 49.447 -0.507 35.318 1.00 59.41 454 GLY A CA 1
ATOM 3481 C C . GLY A 1 454 ? 49.692 -0.612 33.803 1.00 59.41 454 GLY A C 1
ATOM 3482 O O . GLY A 1 454 ? 48.745 -0.758 33.026 1.00 59.41 454 GLY A O 1
ATOM 3483 N N . PRO A 1 455 ? 50.960 -0.528 33.361 1.00 57.28 455 PRO A N 1
ATOM 3484 C CA . PRO A 1 455 ? 51.308 -0.455 31.949 1.00 57.28 455 PRO A CA 1
ATOM 3485 C C . PRO A 1 455 ? 51.089 -1.796 31.238 1.00 57.28 455 PRO A C 1
ATOM 3487 O O . PRO A 1 455 ? 51.481 -2.856 31.723 1.00 57.28 455 PRO A O 1
ATOM 3490 N N . VAL A 1 456 ? 50.477 -1.724 30.057 1.00 56.81 456 VAL A N 1
ATOM 3491 C CA . VAL A 1 456 ? 50.287 -2.849 29.136 1.00 56.81 456 VAL A CA 1
ATOM 3492 C C . VAL A 1 456 ? 51.627 -3.178 28.473 1.00 56.81 456 VAL A C 1
ATOM 3494 O O . VAL A 1 456 ? 52.192 -2.343 27.769 1.00 56.81 456 VAL A O 1
ATOM 3497 N N . GLU A 1 457 ? 52.129 -4.394 28.699 1.00 51.97 457 GLU A N 1
ATOM 3498 C CA . GLU A 1 457 ? 53.299 -4.942 28.008 1.00 51.97 457 GLU A CA 1
ATOM 3499 C C . GLU A 1 457 ? 53.030 -5.118 26.506 1.00 51.97 457 GLU A C 1
ATOM 3501 O O . GLU A 1 457 ? 52.132 -5.842 26.068 1.00 51.97 457 GLU A O 1
ATOM 3506 N N . GLU A 1 458 ? 53.882 -4.475 25.718 1.00 49.12 458 GLU A N 1
ATOM 3507 C CA . GLU A 1 458 ? 53.970 -4.551 24.268 1.00 49.12 458 GLU A CA 1
ATOM 3508 C C . GLU A 1 458 ? 54.620 -5.886 23.858 1.00 49.12 458 GLU A C 1
ATOM 3510 O O . GLU A 1 458 ? 55.842 -6.042 23.853 1.00 49.12 458 GLU A O 1
ATOM 3515 N N . ARG A 1 459 ? 53.804 -6.897 23.527 1.00 46.03 459 ARG A N 1
ATOM 3516 C CA . ARG A 1 459 ? 54.311 -8.145 22.936 1.00 46.03 459 ARG A CA 1
ATOM 3517 C C . ARG A 1 459 ? 54.586 -7.960 21.447 1.00 46.03 459 ARG A C 1
ATOM 3519 O O . ARG A 1 459 ? 53.679 -7.971 20.618 1.00 46.03 459 ARG A O 1
ATOM 3526 N N . GLN A 1 460 ? 55.874 -7.863 21.136 1.00 46.25 460 GLN A N 1
ATOM 3527 C CA . GLN A 1 460 ? 56.448 -8.102 19.816 1.00 46.25 460 GLN A CA 1
ATOM 3528 C C . GLN A 1 460 ? 56.042 -9.497 19.321 1.00 46.25 460 GLN A C 1
ATOM 3530 O O . GLN A 1 460 ? 56.357 -10.499 19.961 1.00 46.25 460 GLN A O 1
ATOM 3535 N N . ASN A 1 461 ? 55.363 -9.566 18.176 1.00 46.66 461 ASN A N 1
ATOM 3536 C CA . ASN A 1 461 ? 55.152 -10.818 17.460 1.00 46.66 461 ASN A CA 1
ATOM 3537 C C . ASN A 1 461 ? 56.133 -10.867 16.284 1.00 46.66 461 ASN A C 1
ATOM 3539 O O . ASN A 1 461 ? 55.971 -10.166 15.283 1.00 46.66 461 ASN A O 1
ATOM 3543 N N . THR A 1 462 ? 57.191 -11.653 16.460 1.00 47.47 462 THR A N 1
ATOM 3544 C CA . THR A 1 462 ? 58.153 -12.020 15.426 1.00 47.47 462 THR A CA 1
ATOM 3545 C C . THR A 1 462 ? 57.518 -12.989 14.428 1.00 47.47 462 THR A C 1
ATOM 3547 O O . THR A 1 462 ? 56.652 -13.792 14.768 1.00 47.47 462 THR A O 1
ATOM 3550 N N . GLY A 1 463 ? 57.920 -12.860 13.164 1.00 40.34 463 GLY A N 1
ATOM 3551 C CA . GLY A 1 463 ? 57.313 -13.555 12.035 1.00 40.34 463 GLY A CA 1
ATOM 3552 C C . GLY A 1 463 ? 57.585 -15.056 11.953 1.00 40.34 463 GLY A C 1
ATOM 3553 O O . GLY A 1 463 ? 58.453 -15.596 12.633 1.00 40.34 463 GLY A O 1
ATOM 3554 N N . ILE A 1 464 ? 56.859 -15.696 11.035 1.00 45.81 464 ILE A N 1
ATOM 3555 C CA . ILE A 1 464 ? 57.193 -17.001 10.461 1.00 45.81 464 ILE A CA 1
ATOM 3556 C C . ILE A 1 464 ? 56.926 -16.935 8.950 1.00 45.81 464 ILE A C 1
ATOM 3558 O O . ILE A 1 464 ? 55.807 -16.671 8.511 1.00 45.81 464 ILE A O 1
ATOM 3562 N N . GLU A 1 465 ? 58.002 -17.133 8.188 1.00 48.06 465 GLU A N 1
ATOM 3563 C CA . GLU A 1 465 ? 58.041 -17.477 6.764 1.00 48.06 465 GLU A CA 1
ATOM 3564 C C . GLU A 1 465 ? 57.779 -18.984 6.537 1.00 48.06 465 GLU A C 1
ATOM 3566 O O . GLU A 1 465 ? 57.922 -19.790 7.455 1.00 48.06 465 GLU A O 1
ATOM 3571 N N . ALA A 1 466 ? 57.544 -19.329 5.260 1.00 45.56 466 ALA A N 1
ATOM 3572 C CA . ALA A 1 466 ? 57.442 -20.658 4.627 1.00 45.56 466 ALA A CA 1
ATOM 3573 C C . ALA A 1 466 ? 56.074 -21.361 4.785 1.00 45.56 466 ALA A C 1
ATOM 3575 O O . ALA A 1 466 ? 55.528 -21.441 5.877 1.00 45.56 466 ALA A O 1
ATOM 3576 N N . HIS A 1 467 ? 55.422 -21.872 3.735 1.00 42.81 467 HIS A N 1
ATOM 3577 C CA . HIS A 1 467 ? 55.885 -22.466 2.474 1.00 42.81 467 HIS A CA 1
ATOM 3578 C C . HIS A 1 467 ? 54.900 -22.211 1.323 1.00 42.81 467 HIS A C 1
ATOM 3580 O O . HIS A 1 467 ? 53.688 -22.076 1.609 1.00 42.81 467 HIS A O 1
#

Secondary structure (DSSP, 8-state):
---PPPP---PPPPP----PPPPPPPPPP-------------------------------PPPP--SS---------------HHHHHHHHHHHHHHHT--PPPTTEEEEEEEEEEPP---HHHHHHHT------TTTTPEEEEEEEE--GGG-SSS--SSEEEEEEEEEE-S--TT-SS-SS-BT-EEEEEEEEE-EEPPPTTSPPPP---TTS-HHHHGGGEEPPPHHHHHHHHHHHHHHHHHHHHHHHHHHHHHHHHHHHS-TTSHHHH------EEPPEEEEEE--SS--S-SSSPP-TT-EEEEEE----TT-GGG----B-TT-SSBP---THHHHHHHHHHHHHHHHHHHTTSSEEEEE-SSS---BTTEE-SEEEEE---TTS-TTBTBTT--HHHHHHHHHH----HHHHHTTPPPSS--------------------------PPPP----------

Organism: NCBI:txid1353952

pLDDT: mean 78.39, std 21.83, range [33.94, 98.44]

InterPro domains:
  IPR004166 Alpha-type protein kinase, alpha-kinase domain [PF02816] (213-418)
  IPR004166 Alpha-type protein kinase, alpha-kinase domain [PS51158] (128-426)
  IPR011009 Protein kinase-like domain superfamily [SSF56112] (306-426)

Sequence (467 aa):
MTARKRSHSTRPPQPHYQSLSPSSTPRSKRQQMQVGPHGGQTNATGSEFRSDILHGHAAAVPAPNPNSNASPPFAQQRDPAVTVEEIRAALQDSAAVIGGSKLPIGVHRDTGLFIPAPLLAFGYLVRTRYKFPVDWHNEGCTAEITVDERLASSVGRAGSFKTCHPGRIVVHEASPNTQHDAFPVNTRISVAMKRWYVPGPGKNGVLPPAVAAESNTTVLAKKLARVGKEEEEEKLAGEITCSVWAKALMALVYQRIQEAKESAGPDDLISLTVFPEVRFVQCGLFQVRLPTAPKDKTRATRHHLPYLVEELIDTDGHPENFVKYINNGSALPRELSGSEADIAAFLSFCQHLQYLETGGQVYAMGDAELPTGFNGLLTDPQIMTTPASEIPRRLFGDGNVARAFAAFPIEHRCTPYCAALALPSLASTPDQRESPEEEEDREEPRYLDASEVGPVEERQNTGIEAH

Nearest PDB structures (foldseek):
  5xzm-assembly1_D  TM=1.786E-01  e=1.893E+00  Mycothermus thermophilus
  5xzm-assembly1_B  TM=1.484E-01  e=2.004E+00  Mycothermus thermophilus

Mean predicted aligned error: 14.01 Å

Foldseek 3Di:
DDDDDDDDDDDDDDDDDDDDDDDDDDDDDDDDDDDDDDDDDDDDDDDDDDDDDDDDDDDDDPDPDPDDDPPPPPPPPPDPPQDPVNVVVVVVVVVVVVPDCPDPVQKDKFKFWWAWLAQDALVVCVVVVDFQDPDCPQFTFIKIKIWRRDPVQWQDADFQWKTKTKMWMAGQDAGPPHPDRLDDHRDIAIKIWMWTWHQAQDPVSDRPDPDDSPDDSVVSVVGTHHDDLVVRQNVLSLLSLLQSNQQNLVVVVVVLLVVLCVVDDCPALSNVDDAAAAGEWTKIKTFGDDPDDDPDPPDDDSHRRIIIITHDACPVPDSVQLAAQDALQALDGDDDDDPSVSVSLNLSLSQLVSCVVVVNFKGKHAYHTGRAHHRRYGYRIAMEGAPDPPPPCPSNHVSHDNNRSVCNLVRRDHGSVCVSSVPDRSPDPPPPPPDPDDPPDDDDDDDDDPDDDDDDDDDDDDDDDDD

Solvent-accessible surface area (backbone atoms only — not comparable to full-atom values): 29129 Å² total; per-residue (Å²): 142,84,87,83,84,80,82,85,82,83,77,81,86,79,83,84,77,79,84,79,78,86,79,86,78,83,86,80,82,84,78,82,82,82,89,79,91,81,88,82,89,85,82,92,82,90,83,88,82,86,89,80,91,83,87,82,82,86,76,84,76,78,77,83,75,93,69,89,78,78,70,73,73,80,71,75,72,72,71,76,81,81,47,74,65,58,54,49,49,53,51,51,53,51,52,56,56,72,73,60,79,72,65,59,90,52,43,46,76,47,41,25,36,32,33,60,50,62,92,53,58,50,74,54,40,63,75,66,65,63,65,58,78,89,45,68,83,79,44,33,18,50,27,40,39,37,39,34,70,35,78,93,48,39,53,74,74,75,35,93,45,41,47,38,18,44,30,35,38,30,32,71,45,76,44,88,81,48,99,60,69,57,61,65,60,75,37,83,40,61,21,33,40,33,39,61,40,41,81,37,70,30,101,79,69,50,68,68,70,84,72,68,95,79,66,65,68,77,63,56,65,79,40,58,35,72,60,56,52,68,59,38,40,55,52,44,35,31,55,47,30,23,42,37,51,38,47,16,52,51,51,51,49,54,51,52,53,49,58,50,42,75,74,48,54,83,86,34,58,45,56,71,51,84,74,81,76,67,47,65,54,42,36,29,44,34,33,30,49,59,99,60,81,76,86,56,83,85,54,90,68,63,61,59,41,52,30,38,37,29,53,46,82,80,48,88,88,37,74,82,57,45,36,55,35,39,45,52,78,43,49,50,50,47,93,57,65,71,72,60,24,54,45,16,44,46,50,42,28,48,30,51,52,34,23,60,78,48,75,64,40,40,31,57,44,36,35,77,68,53,56,31,25,50,96,42,39,28,49,66,48,28,44,38,52,57,82,48,94,83,57,66,78,68,66,44,42,87,74,50,46,52,68,30,58,70,40,29,46,71,54,44,69,86,32,73,63,27,58,36,71,65,56,77,76,62,51,69,68,76,70,84,67,68,72,77,72,83,81,85,80,82,80,84,82,79,83,77,82,92,80,85,84,78,84,82,82,82,78,82,80,80,87,84,83,89,134

Radius of gyration: 33.87 Å; Cα contacts (8 Å, |Δi|>4): 605; chains: 1; bounding box: 120×69×104 Å